Protein 7LZL (pdb70)

Radius of gyration: 8.22 Å; Cα contacts (8 Å, |Δi|>4): 80; chains: 1; bounding box: 20×21×10 Å

Solvent-accessible surface area: 2982 Å² total; per-residue (Å²): 92,76,44,148,92,11,63,157,176,55,5,62,33,77,154,23,171,23,113,211,98,27,190,97,66,28,138,13,61,88,138,49,6,0,0,18,179

Nearest PDB structures (foldseek):
  7lzl-assembly1_A  TM=8.631E-01  e=1.156E-06  Anas platyrhynchos
  1fd4-assembly7_M  TM=8.556E-01  e=4.398E-02  unclassified
  2nlq-assembly1_A  TM=8.496E-01  e=4.398E-02  Homo sapiens
  2nlp-assembly1_A  TM=7.477E-01  e=4.398E-02  Homo sapiens
  2nlp-assembly2_B  TM=7.254E-01  e=6.265E-02  Homo sapiens

Organism: Anas platyrhynchos platyrhynchos (NCBI:txid8840)

Structure (mmCIF, N/CA/C/O backbone):
data_7LZL
#
_entry.id   7LZL
#
loop_
_atom_site.group_PDB
_atom_site.id
_atom_site.type_symbol
_atom_site.label_atom_id
_atom_site.label_alt_id
_atom_site.label_comp_id
_atom_site.label_asym_id
_atom_site.label_entity_id
_atom_site.label_seq_id
_atom_site.pdbx_PDB_ins_code
_atom_site.Cartn_x
_atom_site.Cartn_y
_atom_site.Cartn_z
_atom_site.occupancy
_atom_site.B_iso_or_equiv
_atom_site.auth_seq_id
_atom_site.auth_comp_id
_atom_site.auth_asym_id
_atom_site.auth_atom_id
_atom_site.pdbx_PDB_model_num
ATOM 1 N N . GLY A 1 1 ? 3.311 -6.667 -5.708 1.00 0.00 1 GLY A N 1
ATOM 2 C CA . GLY A 1 1 ? 4.689 -6.357 -5.383 1.00 0.00 1 GLY A CA 1
ATOM 3 C C . GLY A 1 1 ? 5.044 -6.884 -4.029 1.00 0.00 1 GLY A C 1
ATOM 4 O O . GLY A 1 1 ? 4.388 -7.799 -3.523 1.00 0.00 1 GLY A O 1
ATOM 10 N N . ASN A 1 2 ? 6.043 -6.301 -3.429 1.00 0.00 2 ASN A N 1
ATOM 11 C CA . ASN A 1 2 ? 6.510 -6.699 -2.120 1.00 0.00 2 ASN A CA 1
ATOM 12 C C . ASN A 1 2 ? 6.071 -5.676 -1.088 1.00 0.00 2 ASN A C 1
ATOM 13 O O . ASN A 1 2 ? 6.227 -4.463 -1.303 1.00 0.00 2 ASN A O 1
ATOM 24 N N . SER A 1 3 ? 5.528 -6.160 0.017 1.00 0.00 3 SER A N 1
ATOM 25 C CA . SER A 1 3 ? 4.988 -5.315 1.063 1.00 0.00 3 SER A CA 1
ATOM 26 C C . SER A 1 3 ? 6.066 -4.428 1.680 1.00 0.00 3 SER A C 1
ATOM 27 O O . SER A 1 3 ? 5.862 -3.216 1.835 1.00 0.00 3 SER A O 1
ATOM 35 N N . TRP A 1 4 ? 7.219 -5.014 1.981 1.00 0.00 4 TRP A N 1
ATOM 36 C CA . TRP A 1 4 ? 8.280 -4.301 2.655 1.00 0.00 4 TRP A CA 1
ATOM 37 C C . TRP A 1 4 ? 8.802 -3.137 1.825 1.00 0.00 4 TRP A C 1
ATOM 38 O O . TRP A 1 4 ? 9.105 -2.085 2.372 1.00 0.00 4 TRP A O 1
ATOM 59 N N . LEU A 1 5 ? 8.867 -3.316 0.508 1.00 0.00 5 LEU A N 1
ATOM 60 C CA . LEU A 1 5 ? 9.297 -2.245 -0.389 1.00 0.00 5 LEU A CA 1
ATOM 61 C C . LEU A 1 5 ? 8.384 -1.043 -0.215 1.00 0.00 5 LEU A C 1
ATOM 62 O O . LEU A 1 5 ? 8.843 0.082 -0.044 1.00 0.00 5 LEU A O 1
ATOM 78 N N . CYS A 1 6 ? 7.097 -1.307 -0.182 1.00 0.00 6 CYS A N 1
ATOM 79 C CA . CYS A 1 6 ? 6.097 -0.275 -0.032 1.00 0.00 6 CYS A CA 1
ATOM 80 C C . CYS A 1 6 ? 6.182 0.366 1.356 1.00 0.00 6 CYS A C 1
ATOM 81 O O . CYS A 1 6 ? 6.197 1.599 1.481 1.00 0.00 6 CYS A O 1
ATOM 88 N N . VAL A 1 7 ? 6.299 -0.462 2.385 1.00 0.00 7 VAL A N 1
ATOM 89 C CA . VAL A 1 7 ? 6.371 0.020 3.767 1.00 0.00 7 VAL A CA 1
ATOM 90 C C . VAL A 1 7 ? 7.648 0.842 3.996 1.00 0.00 7 VAL A C 1
ATOM 91 O O . VAL A 1 7 ? 7.624 1.882 4.669 1.00 0.00 7 VAL A O 1
ATOM 104 N N . ARG A 1 8 ? 8.742 0.406 3.403 1.00 0.00 8 ARG A N 1
ATOM 105 C CA . ARG A 1 8 ? 10.018 1.091 3.536 1.00 0.00 8 ARG A CA 1
ATOM 106 C C . ARG A 1 8 ? 10.016 2.409 2.754 1.00 0.00 8 ARG A C 1
ATOM 107 O O . ARG A 1 8 ? 10.703 3.358 3.130 1.00 0.00 8 ARG A O 1
ATOM 128 N N . ARG A 1 9 ? 9.231 2.466 1.675 1.00 0.00 9 ARG A N 1
ATOM 129 C CA . ARG A 1 9 ? 9.017 3.725 0.941 1.00 0.00 9 ARG A CA 1
ATOM 130 C C . ARG A 1 9 ? 8.245 4.698 1.812 1.00 0.00 9 ARG A C 1
ATOM 131 O O . ARG A 1 9 ? 8.383 5.915 1.697 1.00 0.00 9 ARG A O 1
ATOM 152 N N . GLY A 1 10 ? 7.434 4.148 2.682 1.00 0.00 10 GLY A N 1
ATOM 153 C CA . GLY A 1 10 ? 6.658 4.949 3.578 1.00 0.00 10 GLY A CA 1
ATOM 154 C C . GLY A 1 10 ? 5.193 4.738 3.384 1.00 0.00 10 GLY A C 1
ATOM 155 O O . GLY A 1 10 ? 4.389 5.419 3.982 1.00 0.00 10 GLY A O 1
ATOM 159 N N . GLY A 1 11 ? 4.845 3.779 2.557 1.00 0.00 11 GLY A N 1
ATOM 160 C CA . GLY A 1 11 ? 3.463 3.491 2.298 1.00 0.00 11 GLY A CA 1
ATOM 161 C C . GLY A 1 11 ? 2.895 2.517 3.307 1.00 0.00 11 GLY A C 1
ATOM 162 O O . GLY A 1 11 ? 3.642 1.901 4.083 1.00 0.00 11 GLY A O 1
ATOM 166 N N . ASN A 1 12 ? 1.597 2.378 3.307 1.00 0.00 12 ASN A N 1
ATOM 167 C CA . ASN A 1 12 ? 0.905 1.479 4.217 1.00 0.00 12 ASN A CA 1
ATOM 168 C C . ASN A 1 12 ? 0.103 0.486 3.420 1.00 0.00 12 ASN A C 1
ATOM 169 O O . ASN A 1 12 ? -0.427 0.826 2.365 1.00 0.00 12 ASN A O 1
ATOM 180 N N . CYS A 1 13 ? 0.025 -0.718 3.893 1.00 0.00 13 CYS A N 1
ATOM 181 C CA . CYS A 1 13 ? -0.752 -1.744 3.243 1.00 0.00 13 CYS A CA 1
ATOM 182 C C . CYS A 1 13 ? -2.097 -1.831 3.940 1.00 0.00 13 CYS A C 1
ATOM 183 O O . CYS A 1 13 ? -2.168 -2.253 5.093 1.00 0.00 13 CYS A O 1
ATOM 190 N N . ARG A 1 14 ? -3.151 -1.402 3.280 1.00 0.00 14 ARG A N 1
ATOM 191 C CA . ARG A 1 14 ? -4.475 -1.429 3.920 1.00 0.00 14 ARG A CA 1
ATOM 192 C C . ARG A 1 14 ? -5.259 -2.639 3.436 1.00 0.00 14 ARG A C 1
ATOM 193 O O . ARG A 1 14 ? -4.821 -3.323 2.534 1.00 0.00 14 ARG A O 1
ATOM 214 N N . PHE A 1 15 ? -6.405 -2.897 4.030 1.00 0.00 15 PHE A N 1
ATOM 215 C CA . PHE A 1 15 ? -7.238 -4.020 3.622 1.00 0.00 15 PHE A CA 1
ATOM 216 C C . PHE A 1 15 ? -8.178 -3.627 2.496 1.00 0.00 15 PHE A C 1
ATOM 217 O O . PHE A 1 15 ? -9.037 -2.744 2.659 1.00 0.00 15 PHE A O 1
ATOM 234 N N . GLY A 1 16 ? -8.019 -4.269 1.367 1.00 0.00 16 GLY A N 1
ATOM 235 C CA . GLY A 1 16 ? -8.884 -4.056 0.236 1.00 0.00 16 GLY A CA 1
ATOM 236 C C . GLY A 1 16 ? -8.535 -2.823 -0.550 1.00 0.00 16 GLY A C 1
ATOM 237 O O . GLY A 1 16 ? -7.929 -2.903 -1.615 1.00 0.00 16 GLY A O 1
ATOM 241 N N . ARG A 1 17 ? -8.888 -1.687 -0.020 1.00 0.00 17 ARG A N 1
ATOM 242 C CA . ARG A 1 17 ? -8.690 -0.422 -0.686 1.00 0.00 17 ARG A CA 1
ATOM 243 C C . ARG A 1 17 ? -8.123 0.583 0.275 1.00 0.00 17 ARG A C 1
ATOM 244 O O . ARG A 1 17 ? -7.909 0.273 1.451 1.00 0.00 17 ARG A O 1
ATOM 265 N N . CYS A 1 18 ? -7.877 1.759 -0.208 1.00 0.00 18 CYS A N 1
ATOM 266 C CA . CYS A 1 18 ? -7.346 2.810 0.591 1.00 0.00 18 CYS A CA 1
ATOM 267 C C . CYS A 1 18 ? -8.284 4.009 0.467 1.00 0.00 18 CYS A C 1
ATOM 268 O O . CYS A 1 18 ? -9.324 3.914 -0.208 1.00 0.00 18 CYS A O 1
ATOM 275 N N . GLN A 1 19 ? -7.953 5.106 1.105 1.00 0.00 19 GLN A N 1
ATOM 276 C CA . GLN A 1 19 ? -8.764 6.297 1.033 1.00 0.00 19 GLN A CA 1
ATOM 277 C C . GLN A 1 19 ? -8.573 6.980 -0.302 1.00 0.00 19 GLN A C 1
ATOM 278 O O . GLN A 1 19 ? -7.548 6.798 -0.955 1.00 0.00 19 GLN A O 1
ATOM 292 N N . PHE A 1 20 ? -9.551 7.759 -0.713 1.00 0.00 20 PHE A N 1
ATOM 293 C CA . PHE A 1 20 ? -9.484 8.482 -1.974 1.00 0.00 20 PHE A CA 1
ATOM 294 C C . PHE A 1 20 ? -8.470 9.621 -1.873 1.00 0.00 20 PHE A C 1
ATOM 295 O O . PHE A 1 20 ? -7.900 10.052 -2.862 1.00 0.00 20 PHE A O 1
ATOM 312 N N . ALA A 1 21 ? -8.214 10.061 -0.654 1.00 0.00 21 ALA A N 1
ATOM 313 C CA . ALA A 1 21 ? -7.236 11.115 -0.376 1.00 0.00 21 ALA A CA 1
ATOM 314 C C . ALA A 1 21 ? -5.825 10.543 -0.342 1.00 0.00 21 ALA A C 1
ATOM 315 O O . ALA A 1 21 ? -4.853 11.247 -0.026 1.00 0.00 21 ALA A O 1
ATOM 322 N N . GLU A 1 22 ? -5.724 9.267 -0.643 1.00 0.00 22 GLU A N 1
ATOM 323 C CA . GLU A 1 22 ? -4.482 8.546 -0.664 1.00 0.00 22 GLU A CA 1
ATOM 324 C C . GLU A 1 22 ? -4.455 7.778 -1.990 1.00 0.00 22 GLU A C 1
ATOM 325 O O . GLU A 1 22 ? -5.473 7.765 -2.702 1.00 0.00 22 GLU A O 1
ATOM 337 N N . ARG A 1 23 ? -3.341 7.184 -2.364 1.00 0.00 23 ARG A N 1
ATOM 338 C CA . ARG A 1 23 ? -3.260 6.518 -3.673 1.00 0.00 23 ARG A CA 1
ATOM 339 C C . ARG A 1 23 ? -2.599 5.169 -3.588 1.00 0.00 23 ARG A C 1
ATOM 340 O O . ARG A 1 23 ? -1.683 4.967 -2.800 1.00 0.00 23 ARG A O 1
ATOM 361 N N . GLN A 1 24 ? -3.057 4.253 -4.404 1.00 0.00 24 GLN A N 1
ATOM 362 C CA . GLN A 1 24 ? -2.467 2.940 -4.485 1.00 0.00 24 GLN A CA 1
ATOM 363 C C . GLN A 1 24 ? -1.180 3.033 -5.314 1.00 0.00 24 GLN A C 1
ATOM 364 O O . GLN A 1 24 ? -1.217 3.358 -6.505 1.00 0.00 24 GLN A O 1
ATOM 378 N N . ILE A 1 25 ? -0.058 2.790 -4.684 1.00 0.00 25 ILE A N 1
ATOM 379 C CA . ILE A 1 25 ? 1.236 2.858 -5.355 1.00 0.00 25 ILE A CA 1
ATOM 380 C C . ILE A 1 25 ? 1.702 1.466 -5.763 1.00 0.00 25 ILE A C 1
ATOM 381 O O . ILE A 1 25 ? 2.680 1.305 -6.501 1.00 0.00 25 ILE A O 1
ATOM 397 N N . GLY A 1 26 ? 1.011 0.468 -5.272 1.00 0.00 26 GLY A N 1
ATOM 398 C CA . GLY A 1 26 ? 1.314 -0.897 -5.627 1.00 0.00 26 GLY A CA 1
ATOM 399 C C . GLY A 1 26 ? 0.433 -1.826 -4.858 1.00 0.00 26 GLY A C 1
ATOM 400 O O . GLY A 1 26 ? -0.584 -1.391 -4.320 1.00 0.00 26 GLY A O 1
ATOM 404 N N . ARG A 1 27 ? 0.811 -3.072 -4.763 1.00 0.00 27 ARG A N 1
ATOM 405 C CA . ARG A 1 27 ? 0.062 -4.047 -4.000 1.00 0.00 27 ARG A CA 1
ATOM 406 C C . ARG A 1 27 ? 1.003 -4.858 -3.131 1.00 0.00 27 ARG A C 1
ATOM 407 O O . ARG A 1 27 ? 1.988 -5.416 -3.623 1.00 0.00 27 ARG A O 1
ATOM 428 N N . CYS A 1 28 ? 0.708 -4.908 -1.855 1.00 0.00 28 CYS A N 1
ATOM 429 C CA . CYS A 1 28 ? 1.521 -5.623 -0.892 1.00 0.00 28 CYS A CA 1
ATOM 430 C C . CYS A 1 28 ? 1.166 -7.088 -0.946 1.00 0.00 28 CYS A C 1
ATOM 431 O O . CYS A 1 28 ? 2.024 -7.953 -0.914 1.00 0.00 28 CYS A O 1
ATOM 438 N N . SER A 1 29 ? -0.103 -7.346 -1.076 1.00 0.00 29 SER A N 1
ATOM 439 C CA . SER A 1 29 ? -0.622 -8.668 -1.100 1.00 0.00 29 SER A CA 1
ATOM 440 C C . SER A 1 29 ? -1.880 -8.635 -1.946 1.00 0.00 29 SER A C 1
ATOM 441 O O . SER A 1 29 ? -2.263 -7.563 -2.421 1.00 0.00 29 SER A O 1
ATOM 449 N N . ALA A 1 30 ? -2.526 -9.773 -2.104 1.00 0.00 30 ALA A N 1
ATOM 450 C CA . ALA A 1 30 ? -3.717 -9.890 -2.925 1.00 0.00 30 ALA A CA 1
ATOM 451 C C . ALA A 1 30 ? -4.837 -8.985 -2.425 1.00 0.00 30 ALA A C 1
ATOM 452 O O . ALA A 1 30 ? -5.453 -8.260 -3.209 1.00 0.00 30 ALA A O 1
ATOM 459 N N . PHE A 1 31 ? -5.056 -8.982 -1.132 1.00 0.00 31 PHE A N 1
ATOM 460 C CA . PHE A 1 31 ? -6.131 -8.211 -0.548 1.00 0.00 31 PHE A CA 1
ATOM 461 C C . PHE A 1 31 ? -5.575 -6.962 0.165 1.00 0.00 31 PHE A C 1
ATOM 462 O O . PHE A 1 31 ? -6.286 -6.267 0.869 1.00 0.00 31 PHE A O 1
ATOM 479 N N . GLN A 1 32 ? -4.312 -6.648 -0.053 1.00 0.00 32 GLN A N 1
ATOM 480 C CA . GLN A 1 32 ? -3.722 -5.481 0.605 1.00 0.00 32 GLN A CA 1
ATOM 481 C C . GLN A 1 32 ? -2.890 -4.652 -0.352 1.00 0.00 32 GLN A C 1
ATOM 482 O O . GLN A 1 32 ? -1.780 -5.050 -0.712 1.00 0.00 32 GLN A O 1
ATOM 496 N N . PRO A 1 33 ? -3.407 -3.506 -0.800 1.00 0.00 33 PRO A N 1
ATOM 497 C CA . PRO A 1 33 ? -2.680 -2.622 -1.682 1.00 0.00 33 PRO A CA 1
ATOM 498 C C . PRO A 1 33 ? -1.679 -1.720 -0.928 1.00 0.00 33 PRO A C 1
ATOM 499 O O . PRO A 1 33 ? -1.894 -1.361 0.261 1.00 0.00 33 PRO A O 1
ATOM 510 N N . CYS A 1 34 ? -0.595 -1.371 -1.613 1.00 0.00 34 CYS A N 1
ATOM 511 C CA . CYS A 1 34 ? 0.401 -0.455 -1.098 1.00 0.00 34 CYS A CA 1
ATOM 512 C C . CYS A 1 34 ? -0.162 0.915 -1.297 1.00 0.00 34 CYS A C 1
ATOM 513 O O . CYS A 1 34 ? -0.327 1.351 -2.446 1.00 0.00 34 CYS A O 1
ATOM 520 N N . CYS A 1 35 ? -0.487 1.574 -0.248 1.00 0.00 35 CYS A N 1
ATOM 521 C CA . CYS A 1 35 ? -1.069 2.862 -0.352 1.00 0.00 35 CYS A CA 1
ATOM 522 C C . CYS A 1 35 ? -0.080 3.939 0.057 1.00 0.00 35 CYS A C 1
ATOM 523 O O . CYS A 1 35 ? 0.510 3.886 1.145 1.00 0.00 35 CYS A O 1
ATOM 530 N N . GLY A 1 36 ? 0.111 4.883 -0.832 1.00 0.00 36 GLY A N 1
ATOM 531 C CA . GLY A 1 36 ? 0.951 6.008 -0.598 1.00 0.00 36 GLY A CA 1
ATOM 532 C C . GLY A 1 36 ? 0.092 7.119 -0.091 1.00 0.00 36 GLY A C 1
ATOM 533 O O . GLY A 1 36 ? -0.891 7.505 -0.748 1.00 0.00 36 GLY A O 1
ATOM 537 N N . ARG A 1 37 ? 0.419 7.606 1.053 1.00 0.00 37 ARG A N 1
ATOM 538 C CA . ARG A 1 37 ? -0.392 8.560 1.745 1.00 0.00 37 ARG A CA 1
ATOM 539 C C . ARG A 1 37 ? 0.294 9.910 1.764 1.00 0.00 37 ARG A C 1
ATOM 540 O O . ARG A 1 37 ? 1.239 10.115 2.581 1.00 0.00 37 ARG A O 1
ATOM 562 N N . GLY A 1 1 ? 6.527 -9.261 -5.223 1.00 0.00 1 GLY A N 2
ATOM 563 C CA . GLY A 1 1 ? 5.677 -8.423 -4.389 1.00 0.00 1 GLY A CA 2
ATOM 564 C C . GLY A 1 1 ? 6.136 -6.998 -4.455 1.00 0.00 1 GLY A C 2
ATOM 565 O O . GLY A 1 1 ? 7.050 -6.675 -5.216 1.00 0.00 1 GLY A O 2
ATOM 571 N N . ASN A 1 2 ? 5.534 -6.150 -3.667 1.00 0.00 2 ASN A N 2
ATOM 572 C CA . ASN A 1 2 ? 5.876 -4.737 -3.655 1.00 0.00 2 ASN A CA 2
ATOM 573 C C . ASN A 1 2 ? 6.411 -4.355 -2.291 1.00 0.00 2 ASN A C 2
ATOM 574 O O . ASN A 1 2 ? 6.514 -3.177 -1.971 1.00 0.00 2 ASN A O 2
ATOM 585 N N . SER A 1 3 ? 6.817 -5.368 -1.530 1.00 0.00 3 SER A N 2
ATOM 586 C CA . SER A 1 3 ? 7.253 -5.232 -0.143 1.00 0.00 3 SER A CA 2
ATOM 587 C C . SER A 1 3 ? 8.296 -4.110 0.062 1.00 0.00 3 SER A C 2
ATOM 588 O O . SER A 1 3 ? 8.184 -3.320 1.003 1.00 0.00 3 SER A O 2
ATOM 596 N N . TRP A 1 4 ? 9.269 -4.013 -0.832 1.00 0.00 4 TRP A N 2
ATOM 597 C CA . TRP A 1 4 ? 10.287 -2.987 -0.711 1.00 0.00 4 TRP A CA 2
ATOM 598 C C . TRP A 1 4 ? 9.695 -1.597 -0.931 1.00 0.00 4 TRP A C 2
ATOM 599 O O . TRP A 1 4 ? 9.908 -0.697 -0.115 1.00 0.00 4 TRP A O 2
ATOM 620 N N . LEU A 1 5 ? 8.912 -1.447 -1.990 1.00 0.00 5 LEU A N 2
ATOM 621 C CA . LEU A 1 5 ? 8.296 -0.159 -2.334 1.00 0.00 5 LEU A CA 2
ATOM 622 C C . LEU A 1 5 ? 7.398 0.328 -1.204 1.00 0.00 5 LEU A C 2
ATOM 623 O O . LEU A 1 5 ? 7.494 1.483 -0.755 1.00 0.00 5 LEU A O 2
ATOM 639 N N . CYS A 1 6 ? 6.568 -0.572 -0.723 1.00 0.00 6 CYS A N 2
ATOM 640 C CA . CYS A 1 6 ? 5.595 -0.282 0.316 1.00 0.00 6 CYS A CA 2
ATOM 641 C C . CYS A 1 6 ? 6.275 0.166 1.616 1.00 0.00 6 CYS A C 2
ATOM 642 O O . CYS A 1 6 ? 5.876 1.174 2.237 1.00 0.00 6 CYS A O 2
ATOM 649 N N . VAL A 1 7 ? 7.333 -0.531 1.990 1.00 0.00 7 VAL A N 2
ATOM 650 C CA . VAL A 1 7 ? 8.041 -0.244 3.218 1.00 0.00 7 VAL A CA 2
ATOM 651 C C . VAL A 1 7 ? 8.964 0.972 3.083 1.00 0.00 7 VAL A C 2
ATOM 652 O O . VAL A 1 7 ? 9.095 1.752 4.027 1.00 0.00 7 VAL A O 2
ATOM 665 N N . ARG A 1 8 ? 9.565 1.166 1.910 1.00 0.00 8 ARG A N 2
ATOM 666 C CA . ARG A 1 8 ? 10.454 2.311 1.711 1.00 0.00 8 ARG A CA 2
ATOM 667 C C . ARG A 1 8 ? 9.659 3.604 1.799 1.00 0.00 8 ARG A C 2
ATOM 668 O O . ARG A 1 8 ? 10.078 4.561 2.455 1.00 0.00 8 ARG A O 2
ATOM 689 N N . ARG A 1 9 ? 8.492 3.616 1.175 1.00 0.00 9 ARG A N 2
ATOM 690 C CA . ARG A 1 9 ? 7.628 4.783 1.219 1.00 0.00 9 ARG A CA 2
ATOM 691 C C . ARG A 1 9 ? 7.019 4.938 2.602 1.00 0.00 9 ARG A C 2
ATOM 692 O O . ARG A 1 9 ? 6.791 6.049 3.072 1.00 0.00 9 ARG A O 2
ATOM 713 N N . GLY A 1 10 ? 6.793 3.823 3.255 1.00 0.00 10 GLY A N 2
ATOM 714 C CA . GLY A 1 10 ? 6.231 3.843 4.574 1.00 0.00 10 GLY A CA 2
ATOM 715 C C . GLY A 1 10 ? 4.735 3.902 4.518 1.00 0.00 10 GLY A C 2
ATOM 716 O O . GLY A 1 10 ? 4.111 4.758 5.152 1.00 0.00 10 GLY A O 2
ATOM 720 N N . GLY A 1 11 ? 4.156 3.017 3.743 1.00 0.00 11 GLY A N 2
ATOM 721 C CA . GLY A 1 11 ? 2.731 2.995 3.595 1.00 0.00 11 GLY A CA 2
ATOM 722 C C . GLY A 1 11 ? 2.088 2.001 4.522 1.00 0.00 11 GLY A C 2
ATOM 723 O O . GLY A 1 11 ? 2.778 1.311 5.287 1.00 0.00 11 GLY A O 2
ATOM 727 N N . ASN A 1 12 ? 0.795 1.924 4.469 1.00 0.00 12 ASN A N 2
ATOM 728 C CA . ASN A 1 12 ? 0.042 1.010 5.294 1.00 0.00 12 ASN A CA 2
ATOM 729 C C . ASN A 1 12 ? -0.815 0.146 4.404 1.00 0.00 12 ASN A C 2
ATOM 730 O O . ASN A 1 12 ? -1.244 0.586 3.326 1.00 0.00 12 ASN A O 2
ATOM 741 N N . CYS A 1 13 ? -1.041 -1.063 4.811 1.00 0.00 13 CYS A N 2
ATOM 742 C CA . CYS A 1 13 ? -1.874 -1.972 4.064 1.00 0.00 13 CYS A CA 2
ATOM 743 C C . CYS A 1 13 ? -3.314 -1.825 4.526 1.00 0.00 13 CYS A C 2
ATOM 744 O O . CYS A 1 13 ? -3.592 -1.891 5.729 1.00 0.00 13 CYS A O 2
ATOM 751 N N . ARG A 1 14 ? -4.220 -1.582 3.608 1.00 0.00 14 ARG A N 2
ATOM 752 C CA . ARG A 1 14 ? -5.627 -1.495 3.968 1.00 0.00 14 ARG A CA 2
ATOM 753 C C . ARG A 1 14 ? -6.368 -2.698 3.449 1.00 0.00 14 ARG A C 2
ATOM 754 O O . ARG A 1 14 ? -5.879 -3.387 2.569 1.00 0.00 14 ARG A O 2
ATOM 775 N N . PHE A 1 15 ? -7.524 -2.944 3.993 1.00 0.00 15 PHE A N 2
ATOM 776 C CA . PHE A 1 15 ? -8.340 -4.056 3.573 1.00 0.00 15 PHE A CA 2
ATOM 777 C C . PHE A 1 15 ? -9.272 -3.609 2.466 1.00 0.00 15 PHE A C 2
ATOM 778 O O . PHE A 1 15 ? -10.067 -2.681 2.655 1.00 0.00 15 PHE A O 2
ATOM 795 N N . GLY A 1 16 ? -9.152 -4.225 1.317 1.00 0.00 16 GLY A N 2
ATOM 796 C CA . GLY A 1 16 ? -10.010 -3.895 0.215 1.00 0.00 16 GLY A CA 2
ATOM 797 C C . GLY A 1 16 ? -9.404 -2.841 -0.663 1.00 0.00 16 GLY A C 2
ATOM 798 O O . GLY A 1 16 ? -8.529 -3.126 -1.470 1.00 0.00 16 GLY A O 2
ATOM 802 N N . ARG A 1 17 ? -9.847 -1.624 -0.500 1.00 0.00 17 ARG A N 2
ATOM 803 C CA . ARG A 1 17 ? -9.343 -0.506 -1.277 1.00 0.00 17 ARG A CA 2
ATOM 804 C C . ARG A 1 17 ? -8.786 0.516 -0.315 1.00 0.00 17 ARG A C 2
ATOM 805 O O . ARG A 1 17 ? -8.823 0.317 0.903 1.00 0.00 17 ARG A O 2
ATOM 826 N N . CYS A 1 18 ? -8.263 1.584 -0.828 1.00 0.00 18 CYS A N 2
ATOM 827 C CA . CYS A 1 18 ? -7.801 2.649 0.014 1.00 0.00 18 CYS A CA 2
ATOM 828 C C . CYS A 1 18 ? -8.641 3.873 -0.300 1.00 0.00 18 CYS A C 2
ATOM 829 O O . CYS A 1 18 ? -9.675 3.759 -0.960 1.00 0.00 18 CYS A O 2
ATOM 836 N N . GLN A 1 19 ? -8.232 5.013 0.167 1.00 0.00 19 GLN A N 2
ATOM 837 C CA . GLN A 1 19 ? -8.947 6.229 -0.081 1.00 0.00 19 GLN A CA 2
ATOM 838 C C . GLN A 1 19 ? -8.331 6.907 -1.287 1.00 0.00 19 GLN A C 2
ATOM 839 O O . GLN A 1 19 ? -7.151 6.710 -1.562 1.00 0.00 19 GLN A O 2
ATOM 853 N N . PHE A 1 20 ? -9.105 7.711 -1.986 1.00 0.00 20 PHE A N 2
ATOM 854 C CA . PHE A 1 20 ? -8.630 8.418 -3.173 1.00 0.00 20 PHE A CA 2
ATOM 855 C C . PHE A 1 20 ? -7.656 9.534 -2.765 1.00 0.00 20 PHE A C 2
ATOM 856 O O . PHE A 1 20 ? -6.859 10.019 -3.571 1.00 0.00 20 PHE A O 2
ATOM 873 N N . ALA A 1 21 ? -7.719 9.921 -1.508 1.00 0.00 21 ALA A N 2
ATOM 874 C CA . ALA A 1 21 ? -6.829 10.929 -0.962 1.00 0.00 21 ALA A CA 2
ATOM 875 C C . ALA A 1 21 ? -5.462 10.329 -0.655 1.00 0.00 21 ALA A C 2
ATOM 876 O O . ALA A 1 21 ? -4.484 11.046 -0.422 1.00 0.00 21 ALA A O 2
ATOM 883 N N . GLU A 1 22 ? -5.393 9.023 -0.662 1.00 0.00 22 GLU A N 2
ATOM 884 C CA . GLU A 1 22 ? -4.176 8.329 -0.380 1.00 0.00 22 GLU A CA 2
ATOM 885 C C . GLU A 1 22 ? -3.674 7.696 -1.660 1.00 0.00 22 GLU A C 2
ATOM 886 O O . GLU A 1 22 ? -4.473 7.369 -2.543 1.00 0.00 22 GLU A O 2
ATOM 898 N N . ARG A 1 23 ? -2.387 7.549 -1.798 1.00 0.00 23 ARG A N 2
ATOM 899 C CA . ARG A 1 23 ? -1.850 7.017 -3.020 1.00 0.00 23 ARG A CA 2
ATOM 900 C C . ARG A 1 23 ? -1.467 5.555 -2.880 1.00 0.00 23 ARG A C 2
ATOM 901 O O . ARG A 1 23 ? -0.776 5.153 -1.930 1.00 0.00 23 ARG A O 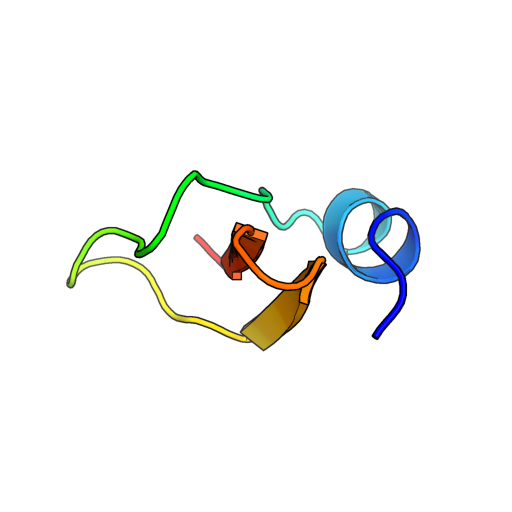2
ATOM 922 N N . GLN A 1 24 ? -1.952 4.769 -3.805 1.00 0.00 24 GLN A N 2
ATOM 923 C CA . GLN A 1 24 ? -1.676 3.363 -3.871 1.00 0.00 24 GLN A CA 2
ATOM 924 C C . GLN A 1 24 ? -0.252 3.188 -4.367 1.00 0.00 24 GLN A C 2
ATOM 925 O O . GLN A 1 24 ? 0.070 3.562 -5.496 1.00 0.00 24 GLN A O 2
ATOM 939 N N . ILE A 1 25 ? 0.594 2.665 -3.526 1.00 0.00 25 ILE A N 2
ATOM 940 C CA . ILE A 1 25 ? 1.997 2.518 -3.857 1.00 0.00 25 ILE A CA 2
ATOM 941 C C . ILE A 1 25 ? 2.342 1.076 -4.208 1.00 0.00 25 ILE A C 2
ATOM 942 O O . ILE A 1 25 ? 3.458 0.784 -4.645 1.00 0.00 25 ILE A O 2
ATOM 958 N N . GLY A 1 26 ? 1.404 0.172 -3.995 1.00 0.00 26 GLY A N 2
ATOM 959 C CA . GLY A 1 26 ? 1.641 -1.201 -4.389 1.00 0.00 26 GLY A CA 2
ATOM 960 C C . GLY A 1 26 ? 0.633 -2.149 -3.809 1.00 0.00 26 GLY A C 2
ATOM 961 O O . GLY A 1 26 ? -0.482 -1.748 -3.456 1.00 0.00 26 GLY A O 2
ATOM 965 N N . ARG A 1 27 ? 1.007 -3.390 -3.691 1.00 0.00 27 ARG A N 2
ATOM 966 C CA . ARG A 1 27 ? 0.160 -4.414 -3.127 1.00 0.00 27 ARG A CA 2
ATOM 967 C C . ARG A 1 27 ? 0.917 -5.234 -2.108 1.00 0.00 27 ARG A C 2
ATOM 968 O O . ARG A 1 27 ? 1.981 -5.791 -2.409 1.00 0.00 27 ARG A O 2
ATOM 989 N N . CYS A 1 28 ? 0.385 -5.288 -0.903 1.00 0.00 28 CYS A N 2
ATOM 990 C CA . CYS A 1 28 ? 0.972 -6.073 0.164 1.00 0.00 28 CYS A CA 2
ATOM 991 C C . CYS A 1 28 ? 0.635 -7.522 -0.127 1.00 0.00 28 CYS A C 2
ATOM 992 O O . CYS A 1 28 ? 1.473 -8.422 -0.058 1.00 0.00 28 CYS A O 2
ATOM 999 N N . SER A 1 29 ? -0.601 -7.722 -0.492 1.00 0.00 29 SER A N 2
ATOM 1000 C CA . SER A 1 29 ? -1.143 -8.993 -0.853 1.00 0.00 29 SER A CA 2
ATOM 1001 C C . SER A 1 29 ? -2.342 -8.722 -1.752 1.00 0.00 29 SER A C 2
ATOM 1002 O O . SER A 1 29 ? -2.665 -7.553 -1.989 1.00 0.00 29 SER A O 2
ATOM 1010 N N . ALA A 1 30 ? -2.999 -9.763 -2.224 1.00 0.00 30 ALA A N 2
ATOM 1011 C CA . ALA A 1 30 ? -4.121 -9.632 -3.148 1.00 0.00 30 ALA A CA 2
ATOM 1012 C C . ALA A 1 30 ? -5.272 -8.807 -2.576 1.00 0.00 30 ALA A C 2
ATOM 1013 O O . ALA A 1 30 ? -5.832 -7.966 -3.267 1.00 0.00 30 ALA A O 2
ATOM 1020 N N . PHE A 1 31 ? -5.601 -9.022 -1.319 1.00 0.00 31 PHE A N 2
ATOM 1021 C CA . PHE A 1 31 ? -6.738 -8.327 -0.720 1.00 0.00 31 PHE A CA 2
ATOM 1022 C C . PHE A 1 31 ? -6.324 -7.125 0.133 1.00 0.00 31 PHE A C 2
ATOM 1023 O O . PHE A 1 31 ? -7.163 -6.532 0.842 1.00 0.00 31 PHE A O 2
ATOM 1040 N N . GLN A 1 32 ? -5.054 -6.748 0.054 1.00 0.00 32 GLN A N 2
ATOM 1041 C CA . GLN A 1 32 ? -4.540 -5.612 0.817 1.00 0.00 32 GLN A CA 2
ATOM 1042 C C . GLN A 1 32 ? -3.536 -4.807 0.006 1.00 0.00 32 GLN A C 2
ATOM 1043 O O . GLN A 1 32 ? -2.386 -5.241 -0.184 1.00 0.00 32 GLN A O 2
ATOM 1057 N N . PRO A 1 33 ? -3.947 -3.656 -0.528 1.00 0.00 33 PRO A N 2
ATOM 1058 C CA . PRO A 1 33 ? -3.060 -2.786 -1.270 1.00 0.00 33 PRO A CA 2
ATOM 1059 C C . PRO A 1 33 ? -2.202 -1.901 -0.348 1.00 0.00 33 PRO A C 2
ATOM 1060 O O . PRO A 1 33 ? -2.637 -1.501 0.756 1.00 0.00 33 PRO A O 2
ATOM 1071 N N . CYS A 1 34 ? -0.998 -1.609 -0.793 1.00 0.00 34 CYS A N 2
ATOM 1072 C CA . CYS A 1 34 ? -0.102 -0.729 -0.083 1.00 0.00 34 CYS A CA 2
ATOM 1073 C C . CYS A 1 34 ? -0.537 0.663 -0.367 1.00 0.00 34 CYS A C 2
ATOM 1074 O O . CYS A 1 34 ? -0.530 1.103 -1.540 1.00 0.00 34 CYS A O 2
ATOM 1081 N N . CYS A 1 35 ? -0.921 1.351 0.637 1.00 0.00 35 CYS A N 2
ATOM 1082 C CA . CYS A 1 35 ? -1.402 2.661 0.474 1.00 0.00 35 CYS A CA 2
ATOM 1083 C C . CYS A 1 35 ? -0.560 3.603 1.305 1.00 0.00 35 CYS A C 2
ATOM 1084 O O . CYS A 1 35 ? -0.460 3.442 2.525 1.00 0.00 35 CYS A O 2
ATOM 1091 N N . GLY A 1 36 ? 0.052 4.561 0.668 1.00 0.00 36 GLY A N 2
ATOM 1092 C CA . GLY A 1 36 ? 0.926 5.453 1.365 1.00 0.00 36 GLY A CA 2
ATOM 1093 C C . GLY A 1 36 ? 0.840 6.847 0.827 1.00 0.00 36 GLY A C 2
ATOM 1094 O O . GLY A 1 36 ? -0.262 7.331 0.495 1.00 0.00 36 GLY A O 2
ATOM 1098 N N . ARG A 1 37 ? 1.968 7.511 0.770 1.00 0.00 37 ARG A N 2
ATOM 1099 C CA . ARG A 1 37 ? 2.041 8.842 0.235 1.00 0.00 37 ARG A CA 2
ATOM 1100 C C . ARG A 1 37 ? 2.919 8.842 -0.983 1.00 0.00 37 ARG A C 2
ATOM 1101 O O . ARG A 1 37 ? 4.141 9.038 -0.866 1.00 0.00 37 ARG A O 2
ATOM 1123 N N . GLY A 1 1 ? 4.261 -8.814 -1.241 1.00 0.00 1 GLY A N 3
ATOM 1124 C CA . GLY A 1 1 ? 4.018 -8.216 -2.564 1.00 0.00 1 GLY A CA 3
ATOM 1125 C C . GLY A 1 1 ? 5.099 -7.251 -2.914 1.00 0.00 1 GLY A C 3
ATOM 1126 O O . GLY A 1 1 ? 6.266 -7.625 -3.003 1.00 0.00 1 GLY A O 3
ATOM 1132 N N . ASN A 1 2 ? 4.733 -5.991 -3.059 1.00 0.00 2 ASN A N 3
ATOM 1133 C CA . ASN A 1 2 ? 5.688 -4.910 -3.326 1.00 0.00 2 ASN A CA 3
ATOM 1134 C C . ASN A 1 2 ? 6.192 -4.375 -2.009 1.00 0.00 2 ASN A C 3
ATOM 1135 O O . ASN A 1 2 ? 6.758 -3.294 -1.943 1.00 0.00 2 ASN A O 3
ATOM 1146 N N . SER A 1 3 ? 6.016 -5.174 -0.987 1.00 0.00 3 SER A N 3
ATOM 1147 C CA . SER A 1 3 ? 6.278 -4.867 0.385 1.00 0.00 3 SER A CA 3
ATOM 1148 C C . SER A 1 3 ? 7.652 -4.209 0.619 1.00 0.00 3 SER A C 3
ATOM 1149 O O . SER A 1 3 ? 7.729 -3.216 1.321 1.00 0.00 3 SER A O 3
ATOM 1157 N N . TRP A 1 4 ? 8.704 -4.704 -0.038 1.00 0.00 4 TRP A N 3
ATOM 1158 C CA . TRP A 1 4 ? 10.055 -4.139 0.143 1.00 0.00 4 TRP A CA 3
ATOM 1159 C C . TRP A 1 4 ? 10.090 -2.679 -0.309 1.00 0.00 4 TRP A C 3
ATOM 1160 O O . TRP A 1 4 ? 10.771 -1.837 0.282 1.00 0.00 4 TRP A O 3
ATOM 1181 N N . LEU A 1 5 ? 9.323 -2.383 -1.324 1.00 0.00 5 LEU A N 3
ATOM 1182 C CA . LEU A 1 5 ? 9.256 -1.050 -1.870 1.00 0.00 5 LEU A CA 3
ATOM 1183 C C . LEU A 1 5 ? 8.286 -0.220 -1.032 1.00 0.00 5 LEU A C 3
ATOM 1184 O O . LEU A 1 5 ? 8.574 0.921 -0.659 1.00 0.00 5 LEU A O 3
ATOM 1200 N N . CYS A 1 6 ? 7.159 -0.823 -0.710 1.00 0.00 6 CYS A N 3
ATOM 1201 C CA . CYS A 1 6 ? 6.096 -0.177 0.046 1.00 0.00 6 CYS A CA 3
ATOM 1202 C C . CYS A 1 6 ? 6.562 0.258 1.434 1.00 0.00 6 CYS A C 3
ATOM 1203 O O . CYS A 1 6 ? 6.296 1.384 1.857 1.00 0.00 6 CYS A O 3
ATOM 1210 N N . VAL A 1 7 ? 7.293 -0.604 2.119 1.00 0.00 7 VAL A N 3
ATOM 1211 C CA . VAL A 1 7 ? 7.786 -0.300 3.456 1.00 0.00 7 VAL A CA 3
ATOM 1212 C C . VAL A 1 7 ? 8.832 0.823 3.407 1.00 0.00 7 VAL A C 3
ATOM 1213 O O . VAL A 1 7 ? 8.902 1.652 4.317 1.00 0.00 7 VAL A O 3
ATOM 1226 N N . ARG A 1 8 ? 9.590 0.887 2.310 1.00 0.00 8 ARG A N 3
ATOM 1227 C CA . ARG A 1 8 ? 10.591 1.939 2.131 1.00 0.00 8 ARG A CA 3
ATOM 1228 C C . ARG A 1 8 ? 9.891 3.289 1.930 1.00 0.00 8 ARG A C 3
ATOM 1229 O O . ARG A 1 8 ? 10.409 4.334 2.304 1.00 0.00 8 ARG A O 3
ATOM 1250 N N . ARG A 1 9 ? 8.709 3.245 1.343 1.00 0.00 9 ARG A N 3
ATOM 1251 C CA . ARG A 1 9 ? 7.899 4.442 1.146 1.00 0.00 9 ARG A CA 3
ATOM 1252 C C . ARG A 1 9 ? 7.063 4.733 2.388 1.00 0.00 9 ARG A C 3
ATOM 1253 O O . ARG A 1 9 ? 6.458 5.805 2.515 1.00 0.00 9 ARG A O 3
ATOM 1274 N N . GLY A 1 10 ? 7.016 3.770 3.289 1.00 0.00 10 GLY A N 3
ATOM 1275 C CA . GLY A 1 10 ? 6.242 3.908 4.503 1.00 0.00 10 GLY A CA 3
ATOM 1276 C C . GLY A 1 10 ? 4.774 3.731 4.222 1.00 0.00 10 GLY A C 3
ATOM 1277 O O . GLY A 1 10 ? 3.915 4.249 4.949 1.00 0.00 10 GLY A O 3
ATOM 1281 N N . GLY A 1 11 ? 4.498 2.998 3.160 1.00 0.00 11 GLY A N 3
ATOM 1282 C CA . GLY A 1 11 ? 3.158 2.764 2.720 1.00 0.00 11 GLY A CA 3
ATOM 1283 C C . GLY A 1 11 ? 2.410 1.865 3.659 1.00 0.00 11 GLY A C 3
ATOM 1284 O O . GLY A 1 11 ? 2.987 0.955 4.257 1.00 0.00 11 GLY A O 3
ATOM 1288 N N . ASN A 1 12 ? 1.149 2.103 3.774 1.00 0.00 12 ASN A N 3
ATOM 1289 C CA . ASN A 1 12 ? 0.298 1.363 4.663 1.00 0.00 12 ASN A CA 3
ATOM 1290 C C . ASN A 1 12 ? -0.523 0.413 3.853 1.00 0.00 12 ASN A C 3
ATOM 1291 O O . ASN A 1 12 ? -0.966 0.750 2.756 1.00 0.00 12 ASN A O 3
ATOM 1302 N N . CYS A 1 13 ? -0.702 -0.753 4.348 1.00 0.00 13 CYS A N 3
ATOM 1303 C CA . CYS A 1 13 ? -1.465 -1.747 3.655 1.00 0.00 13 CYS A CA 3
ATOM 1304 C C . CYS A 1 13 ? -2.897 -1.680 4.115 1.00 0.00 13 CYS A C 3
ATOM 1305 O O . CYS A 1 13 ? -3.206 -2.057 5.250 1.00 0.00 13 CYS A O 3
ATOM 1312 N N . ARG A 1 14 ? -3.767 -1.163 3.281 1.00 0.00 14 ARG A N 3
ATOM 1313 C CA . ARG A 1 14 ? -5.157 -1.110 3.659 1.00 0.00 14 ARG A CA 3
ATOM 1314 C C . ARG A 1 14 ? -5.860 -2.351 3.204 1.00 0.00 14 ARG A C 3
ATOM 1315 O O . ARG A 1 14 ? -5.329 -3.109 2.400 1.00 0.00 14 ARG A O 3
ATOM 1336 N N . PHE A 1 15 ? -7.018 -2.579 3.723 1.00 0.00 15 PHE A N 3
ATOM 1337 C CA . PHE A 1 15 ? -7.760 -3.745 3.373 1.00 0.00 15 PHE A CA 3
ATOM 1338 C C . PHE A 1 15 ? -8.676 -3.465 2.191 1.00 0.00 15 PHE A C 3
ATOM 1339 O O . PHE A 1 15 ? -9.539 -2.574 2.242 1.00 0.00 15 PHE A O 3
ATOM 1356 N N . GLY A 1 16 ? -8.441 -4.174 1.116 1.00 0.00 16 GLY A N 3
ATOM 1357 C CA . GLY A 1 16 ? -9.256 -4.069 -0.057 1.00 0.00 16 GLY A CA 3
ATOM 1358 C C . GLY A 1 16 ? -8.743 -3.034 -1.003 1.00 0.00 16 GLY A C 3
ATOM 1359 O O . GLY A 1 16 ? -8.071 -3.349 -1.991 1.00 0.00 16 GLY A O 3
ATOM 1363 N N . ARG A 1 17 ? -9.023 -1.807 -0.686 1.00 0.00 17 ARG A N 3
ATOM 1364 C CA . ARG A 1 17 ? -8.647 -0.670 -1.490 1.00 0.00 17 ARG A CA 3
ATOM 1365 C C . ARG A 1 17 ? -8.193 0.410 -0.543 1.00 0.00 17 ARG A C 3
ATOM 1366 O O . ARG A 1 17 ? -8.295 0.240 0.675 1.00 0.00 17 ARG A O 3
ATOM 1387 N N . CYS A 1 18 ? -7.698 1.490 -1.059 1.00 0.00 18 CYS A N 3
ATOM 1388 C CA . CYS A 1 18 ? -7.350 2.593 -0.214 1.00 0.00 18 CYS A CA 3
ATOM 1389 C C . CYS A 1 18 ? -8.262 3.755 -0.536 1.00 0.00 18 CYS A C 3
ATOM 1390 O O . CYS A 1 18 ? -8.996 3.725 -1.546 1.00 0.00 18 CYS A O 3
ATOM 1397 N N . GLN A 1 19 ? -8.219 4.759 0.292 1.00 0.00 19 GLN A N 3
ATOM 1398 C CA . GLN A 1 19 ? -9.019 5.935 0.124 1.00 0.00 19 GLN A CA 3
ATOM 1399 C C . GLN A 1 19 ? -8.386 6.834 -0.935 1.00 0.00 19 GLN A C 3
ATOM 1400 O O . GLN A 1 19 ? -7.176 6.799 -1.128 1.00 0.00 19 GLN A O 3
ATOM 1414 N N . PHE A 1 20 ? -9.195 7.624 -1.625 1.00 0.00 20 PHE A N 3
ATOM 1415 C CA . PHE A 1 20 ? -8.692 8.506 -2.696 1.00 0.00 20 PHE A CA 3
ATOM 1416 C C . PHE A 1 20 ? -7.852 9.666 -2.134 1.00 0.00 20 PHE A C 3
ATOM 1417 O O . PHE A 1 20 ? -7.033 10.278 -2.843 1.00 0.00 20 PHE A O 3
ATOM 1434 N N . ALA A 1 21 ? -8.029 9.942 -0.858 1.00 0.00 21 ALA A N 3
ATOM 1435 C CA . ALA A 1 21 ? -7.233 10.952 -0.167 1.00 0.00 21 ALA A CA 3
ATOM 1436 C C . ALA A 1 21 ? -5.795 10.453 -0.009 1.00 0.00 21 ALA A C 3
ATOM 1437 O O . ALA A 1 21 ? -4.881 11.207 0.321 1.00 0.00 21 ALA A O 3
ATOM 1444 N N . GLU A 1 22 ? -5.622 9.192 -0.278 1.00 0.00 22 GLU A N 3
ATOM 1445 C CA . GLU A 1 22 ? -4.377 8.500 -0.197 1.00 0.00 22 GLU A CA 3
ATOM 1446 C C . GLU A 1 22 ? -4.103 7.936 -1.587 1.00 0.00 22 GLU A C 3
ATOM 1447 O O . GLU A 1 22 ? -4.896 8.185 -2.514 1.00 0.00 22 GLU A O 3
ATOM 1459 N N . ARG A 1 23 ? -3.020 7.240 -1.791 1.00 0.00 23 ARG A N 3
ATOM 1460 C CA . ARG A 1 23 ? -2.746 6.786 -3.120 1.00 0.00 23 ARG A CA 3
ATOM 1461 C C . ARG A 1 23 ? -2.181 5.378 -3.121 1.00 0.00 23 ARG A C 3
ATOM 1462 O O . ARG A 1 23 ? -1.239 5.075 -2.398 1.00 0.00 23 ARG A O 3
ATOM 1483 N N . GLN A 1 24 ? -2.765 4.524 -3.921 1.00 0.00 24 GLN A N 3
ATOM 1484 C CA . GLN A 1 24 ? -2.336 3.146 -4.027 1.00 0.00 24 GLN A CA 3
ATOM 1485 C C . GLN A 1 24 ? -1.105 3.075 -4.912 1.00 0.00 24 GLN A C 3
ATOM 1486 O O . GLN A 1 24 ? -1.172 3.369 -6.109 1.00 0.00 24 GLN A O 3
ATOM 1500 N N . ILE A 1 25 ? 0.008 2.714 -4.320 1.00 0.00 25 ILE A N 3
ATOM 1501 C CA . ILE A 1 25 ? 1.292 2.717 -5.017 1.00 0.00 25 ILE A CA 3
ATOM 1502 C C . ILE A 1 25 ? 1.817 1.307 -5.304 1.00 0.00 25 ILE A C 3
ATOM 1503 O O . ILE A 1 25 ? 2.743 1.137 -6.099 1.00 0.00 25 ILE A O 3
ATOM 1519 N N . GLY A 1 26 ? 1.243 0.308 -4.656 1.00 0.00 26 GLY A N 3
ATOM 1520 C CA . GLY A 1 26 ? 1.693 -1.061 -4.880 1.00 0.00 26 GLY A CA 3
ATOM 1521 C C . GLY A 1 26 ? 0.726 -2.051 -4.296 1.00 0.00 26 GLY A C 3
ATOM 1522 O O . GLY A 1 26 ? -0.391 -1.667 -3.930 1.00 0.00 26 GLY A O 3
ATOM 1526 N N . ARG A 1 27 ? 1.113 -3.303 -4.207 1.00 0.00 27 ARG A N 3
ATOM 1527 C CA . ARG A 1 27 ? 0.265 -4.331 -3.616 1.00 0.00 27 ARG A CA 3
ATOM 1528 C C . ARG A 1 27 ? 1.009 -5.010 -2.477 1.00 0.00 27 ARG A C 3
ATOM 1529 O O . ARG A 1 27 ? 2.128 -5.468 -2.664 1.00 0.00 27 ARG A O 3
ATOM 1550 N N . CYS A 1 28 ? 0.412 -5.065 -1.308 1.00 0.00 28 CYS A N 3
ATOM 1551 C CA . CYS A 1 28 ? 1.032 -5.747 -0.183 1.00 0.00 28 CYS A CA 3
ATOM 1552 C C . CYS A 1 28 ? 0.719 -7.220 -0.283 1.00 0.00 28 CYS A C 3
ATOM 1553 O O . CYS A 1 28 ? 1.585 -8.075 -0.091 1.00 0.00 28 CYS A O 3
ATOM 1560 N N . SER A 1 29 ? -0.521 -7.507 -0.585 1.00 0.00 29 SER A N 3
ATOM 1561 C CA . SER A 1 29 ? -1.007 -8.842 -0.740 1.00 0.00 29 SER A CA 3
ATOM 1562 C C . SER A 1 29 ? -2.183 -8.811 -1.718 1.00 0.00 29 SER A C 3
ATOM 1563 O O . SER A 1 29 ? -2.535 -7.729 -2.225 1.00 0.00 29 SER A O 3
ATOM 1571 N N . ALA A 1 30 ? -2.798 -9.957 -1.960 1.00 0.00 30 ALA A N 3
ATOM 1572 C CA . ALA A 1 30 ? -3.878 -10.090 -2.931 1.00 0.00 30 ALA A CA 3
ATOM 1573 C C . ALA A 1 30 ? -5.069 -9.198 -2.613 1.00 0.00 30 ALA A C 3
ATOM 1574 O O . ALA A 1 30 ? -5.692 -8.649 -3.520 1.00 0.00 30 ALA A O 3
ATOM 1581 N N . PHE A 1 31 ? -5.372 -9.043 -1.343 1.00 0.00 31 PHE A N 3
ATOM 1582 C CA . PHE A 1 31 ? -6.517 -8.247 -0.933 1.00 0.00 31 PHE A CA 3
ATOM 1583 C C . PHE A 1 31 ? -6.103 -7.017 -0.134 1.00 0.00 31 PHE A C 3
ATOM 1584 O O . PHE A 1 31 ? -6.936 -6.387 0.524 1.00 0.00 31 PHE A O 3
ATOM 1601 N N . GLN A 1 32 ? -4.830 -6.671 -0.186 1.00 0.00 32 GLN A N 3
ATOM 1602 C CA . GLN A 1 32 ? -4.311 -5.513 0.546 1.00 0.00 32 GLN A CA 3
ATOM 1603 C C . GLN A 1 32 ? -3.340 -4.727 -0.335 1.00 0.00 32 GLN A C 3
ATOM 1604 O O . GLN A 1 32 ? -2.255 -5.224 -0.642 1.00 0.00 32 GLN A O 3
ATOM 1618 N N . PRO A 1 33 ? -3.710 -3.534 -0.797 1.00 0.00 33 PRO A N 3
ATOM 1619 C CA . PRO A 1 33 ? -2.822 -2.698 -1.583 1.00 0.00 33 PRO A CA 3
ATOM 1620 C C . PRO A 1 33 ? -1.944 -1.763 -0.714 1.00 0.00 33 PRO A C 3
ATOM 1621 O O . PRO A 1 33 ? -2.332 -1.364 0.411 1.00 0.00 33 PRO A O 3
ATOM 1632 N N . CYS A 1 34 ? -0.773 -1.426 -1.234 1.00 0.00 34 CYS A N 3
ATOM 1633 C CA . CYS A 1 34 ? 0.136 -0.507 -0.575 1.00 0.00 34 CYS A CA 3
ATOM 1634 C C . CYS A 1 34 ? -0.355 0.873 -0.834 1.00 0.00 34 CYS A C 3
ATOM 1635 O O . CYS A 1 34 ? -0.424 1.304 -2.004 1.00 0.00 34 CYS A O 3
ATOM 1642 N N . CYS A 1 35 ? -0.694 1.552 0.188 1.00 0.00 35 CYS A N 3
ATOM 1643 C CA . CYS A 1 35 ? -1.196 2.859 0.069 1.00 0.00 35 CYS A CA 3
ATOM 1644 C C . CYS A 1 35 ? -0.187 3.841 0.635 1.00 0.00 35 CYS A C 3
ATOM 1645 O O . CYS A 1 35 ? 0.251 3.708 1.778 1.00 0.00 35 CYS A O 3
ATOM 1652 N N . GLY A 1 36 ? 0.195 4.791 -0.169 1.00 0.00 36 GLY A N 3
ATOM 1653 C CA . GLY A 1 36 ? 1.161 5.760 0.224 1.00 0.00 36 GLY A CA 3
ATOM 1654 C C . GLY A 1 36 ? 0.522 7.091 0.508 1.00 0.00 36 GLY A C 3
ATOM 1655 O O . GLY A 1 36 ? -0.466 7.481 -0.145 1.00 0.00 36 GLY A O 3
ATOM 1659 N N . ARG A 1 37 ? 1.066 7.777 1.461 1.00 0.00 37 ARG A N 3
ATOM 1660 C CA . ARG A 1 37 ? 0.580 9.053 1.887 1.00 0.00 37 ARG A CA 3
ATOM 1661 C C . ARG A 1 37 ? 1.669 10.082 1.666 1.00 0.00 37 ARG A C 3
ATOM 1662 O O . ARG A 1 37 ? 2.635 10.126 2.448 1.00 0.00 37 ARG A O 3
ATOM 1684 N N . GLY A 1 1 ? 4.171 -9.955 -3.542 1.00 0.00 1 GLY A N 4
ATOM 1685 C CA . GLY A 1 1 ? 3.940 -8.757 -2.745 1.00 0.00 1 GLY A CA 4
ATOM 1686 C C . GLY A 1 1 ? 5.118 -7.827 -2.808 1.00 0.00 1 GLY A C 4
ATOM 1687 O O . GLY A 1 1 ? 6.252 -8.264 -2.955 1.00 0.00 1 GLY A O 4
ATOM 1693 N N . ASN A 1 2 ? 4.866 -6.549 -2.723 1.00 0.00 2 ASN A N 4
ATOM 1694 C CA . ASN A 1 2 ? 5.928 -5.551 -2.753 1.00 0.00 2 ASN A CA 4
ATOM 1695 C C . ASN A 1 2 ? 5.957 -4.807 -1.445 1.00 0.00 2 ASN A C 4
ATOM 1696 O O . ASN A 1 2 ? 6.469 -3.695 -1.366 1.00 0.00 2 ASN A O 4
ATOM 1707 N N . SER A 1 3 ? 5.465 -5.475 -0.417 1.00 0.00 3 SER A N 4
ATOM 1708 C CA . SER A 1 3 ? 5.303 -4.946 0.921 1.00 0.00 3 SER A CA 4
ATOM 1709 C C . SER A 1 3 ? 6.551 -4.208 1.444 1.00 0.00 3 SER A C 4
ATOM 1710 O O . SER A 1 3 ? 6.434 -3.081 1.917 1.00 0.00 3 SER A O 4
ATOM 1718 N N . TRP A 1 4 ? 7.737 -4.815 1.309 1.00 0.00 4 TRP A N 4
ATOM 1719 C CA . TRP A 1 4 ? 8.968 -4.198 1.804 1.00 0.00 4 TRP A CA 4
ATOM 1720 C C . TRP A 1 4 ? 9.257 -2.888 1.080 1.00 0.00 4 TRP A C 4
ATOM 1721 O O . TRP A 1 4 ? 9.630 -1.887 1.707 1.00 0.00 4 TRP A O 4
ATOM 1742 N N . LEU A 1 5 ? 9.046 -2.887 -0.223 1.00 0.00 5 LEU A N 4
ATOM 1743 C CA . LEU A 1 5 ? 9.253 -1.700 -1.035 1.00 0.00 5 LEU A CA 4
ATOM 1744 C C . LEU A 1 5 ? 8.308 -0.612 -0.583 1.00 0.00 5 LEU A C 4
ATOM 1745 O O . LEU A 1 5 ? 8.692 0.542 -0.455 1.00 0.00 5 LEU A O 4
ATOM 1761 N N . CYS A 1 6 ? 7.093 -1.003 -0.292 1.00 0.00 6 CYS A N 4
ATOM 1762 C CA . CYS A 1 6 ? 6.081 -0.088 0.169 1.00 0.00 6 CYS A CA 4
ATOM 1763 C C . CYS A 1 6 ? 6.451 0.481 1.545 1.00 0.00 6 CYS A C 4
ATOM 1764 O O . CYS A 1 6 ? 6.281 1.675 1.793 1.00 0.00 6 CYS A O 4
ATOM 1771 N N . VAL A 1 7 ? 7.007 -0.363 2.415 1.00 0.00 7 VAL A N 4
ATOM 1772 C CA . VAL A 1 7 ? 7.477 0.073 3.733 1.00 0.00 7 VAL A CA 4
ATOM 1773 C C . VAL A 1 7 ? 8.593 1.105 3.568 1.00 0.00 7 VAL A C 4
ATOM 1774 O O . VAL A 1 7 ? 8.548 2.176 4.165 1.00 0.00 7 VAL A O 4
ATOM 1787 N N . ARG A 1 8 ? 9.539 0.795 2.699 1.00 0.00 8 ARG A N 4
ATOM 1788 C CA . ARG A 1 8 ? 10.697 1.651 2.435 1.00 0.00 8 ARG A CA 4
ATOM 1789 C C . ARG A 1 8 ? 10.273 2.993 1.810 1.00 0.00 8 ARG A C 4
ATOM 1790 O O . ARG A 1 8 ? 10.856 4.034 2.104 1.00 0.00 8 ARG A O 4
ATOM 1811 N N . ARG A 1 9 ? 9.256 2.957 0.970 1.00 0.00 9 ARG A N 4
ATOM 1812 C CA . ARG A 1 9 ? 8.756 4.155 0.300 1.00 0.00 9 ARG A CA 4
ATOM 1813 C C . ARG A 1 9 ? 7.839 4.978 1.209 1.00 0.00 9 ARG A C 4
ATOM 1814 O O . ARG A 1 9 ? 7.541 6.148 0.919 1.00 0.00 9 ARG A O 4
ATOM 1835 N N . GLY A 1 10 ? 7.391 4.379 2.290 1.00 0.00 10 GLY A N 4
ATOM 1836 C CA . GLY A 1 10 ? 6.550 5.085 3.222 1.00 0.00 10 GLY A CA 4
ATOM 1837 C C . GLY A 1 10 ? 5.087 4.926 2.894 1.00 0.00 10 GLY A C 4
ATOM 1838 O O . GLY A 1 10 ? 4.358 5.910 2.745 1.00 0.00 10 GLY A O 4
ATOM 1842 N N . GLY A 1 11 ? 4.671 3.708 2.737 1.00 0.00 11 GLY A N 4
ATOM 1843 C CA . GLY A 1 11 ? 3.296 3.407 2.487 1.00 0.00 11 GLY A CA 4
ATOM 1844 C C . GLY A 1 11 ? 2.866 2.273 3.362 1.00 0.00 11 GLY A C 4
ATOM 1845 O O . GLY A 1 11 ? 3.711 1.521 3.853 1.00 0.00 11 GLY A O 4
ATOM 1849 N N . ASN A 1 12 ? 1.595 2.133 3.563 1.00 0.00 12 ASN A N 4
ATOM 1850 C CA . ASN A 1 12 ? 1.067 1.103 4.435 1.00 0.00 12 ASN A CA 4
ATOM 1851 C C . ASN A 1 12 ? 0.204 0.168 3.622 1.00 0.00 12 ASN A C 4
ATOM 1852 O O . ASN A 1 12 ? -0.076 0.438 2.458 1.00 0.00 12 ASN A O 4
ATOM 1863 N N . CYS A 1 13 ? -0.208 -0.911 4.202 1.00 0.00 13 CYS A N 4
ATOM 1864 C CA . CYS A 1 13 ? -1.052 -1.855 3.508 1.00 0.00 13 CYS A CA 4
ATOM 1865 C C . CYS A 1 13 ? -2.461 -1.718 4.021 1.00 0.00 13 CYS A C 4
ATOM 1866 O O . CYS A 1 13 ? -2.669 -1.607 5.231 1.00 0.00 13 CYS A O 4
ATOM 1873 N N . ARG A 1 14 ? -3.421 -1.691 3.138 1.00 0.00 14 ARG A N 4
ATOM 1874 C CA . ARG A 1 14 ? -4.795 -1.632 3.563 1.00 0.00 14 ARG A CA 4
ATOM 1875 C C . ARG A 1 14 ? -5.539 -2.833 3.060 1.00 0.00 14 ARG A C 4
ATOM 1876 O O . ARG A 1 14 ? -5.112 -3.482 2.112 1.00 0.00 14 ARG A O 4
ATOM 1897 N N . PHE A 1 15 ? -6.620 -3.132 3.698 1.00 0.00 15 PHE A N 4
ATOM 1898 C CA . PHE A 1 15 ? -7.424 -4.263 3.350 1.00 0.00 15 PHE A CA 4
ATOM 1899 C C . PHE A 1 15 ? -8.491 -3.863 2.336 1.00 0.00 15 PHE A C 4
ATOM 1900 O O . PHE A 1 15 ? -9.388 -3.073 2.645 1.00 0.00 15 PHE A O 4
ATOM 1917 N N . GLY A 1 16 ? -8.366 -4.363 1.127 1.00 0.00 16 GLY A N 4
ATOM 1918 C CA . GLY A 1 16 ? -9.340 -4.100 0.100 1.00 0.00 16 GLY A CA 4
ATOM 1919 C C . GLY A 1 16 ? -9.109 -2.802 -0.639 1.00 0.00 16 GLY A C 4
ATOM 1920 O O . GLY A 1 16 ? -8.522 -2.786 -1.738 1.00 0.00 16 GLY A O 4
ATOM 1924 N N . ARG A 1 17 ? -9.547 -1.715 -0.054 1.00 0.00 17 ARG A N 4
ATOM 1925 C CA . ARG A 1 17 ? -9.466 -0.413 -0.682 1.00 0.00 17 ARG A CA 4
ATOM 1926 C C . ARG A 1 17 ? -8.775 0.577 0.228 1.00 0.00 17 ARG A C 4
ATOM 1927 O O . ARG A 1 17 ? -8.411 0.250 1.363 1.00 0.00 17 ARG A O 4
ATOM 1948 N N . CYS A 1 18 ? -8.600 1.766 -0.260 1.00 0.00 18 CYS A N 4
ATOM 1949 C CA . CYS A 1 18 ? -7.943 2.805 0.472 1.00 0.00 18 CYS A CA 4
ATOM 1950 C C . CYS A 1 18 ? -8.756 4.062 0.306 1.00 0.00 18 CYS A C 4
ATOM 1951 O O . CYS A 1 18 ? -9.716 4.076 -0.480 1.00 0.00 18 CYS A O 4
ATOM 1958 N N . GLN A 1 19 ? -8.383 5.107 1.004 1.00 0.00 19 GLN A N 4
ATOM 1959 C CA . GLN A 1 19 ? -9.053 6.371 0.888 1.00 0.00 19 GLN A CA 4
ATOM 1960 C C . GLN A 1 19 ? -8.675 7.028 -0.425 1.00 0.00 19 GLN A C 4
ATOM 1961 O O . GLN A 1 19 ? -7.613 6.734 -0.995 1.00 0.00 19 GLN A O 4
ATOM 1975 N N . PHE A 1 20 ? -9.537 7.881 -0.919 1.00 0.00 20 PHE A N 4
ATOM 1976 C CA . PHE A 1 20 ? -9.316 8.579 -2.177 1.00 0.00 20 PHE A CA 4
ATOM 1977 C C . PHE A 1 20 ? -8.239 9.643 -1.984 1.00 0.00 20 PHE A C 4
ATOM 1978 O O . PHE A 1 20 ? -7.531 10.022 -2.915 1.00 0.00 20 PHE A O 4
ATOM 1995 N N . ALA A 1 21 ? -8.093 10.074 -0.748 1.00 0.00 21 ALA A N 4
ATOM 1996 C CA . ALA A 1 21 ? -7.092 11.049 -0.361 1.00 0.00 21 ALA A CA 4
ATOM 1997 C C . ALA A 1 21 ? -5.707 10.397 -0.249 1.00 0.00 21 ALA A C 4
ATOM 1998 O O . ALA A 1 21 ? -4.714 11.061 0.087 1.00 0.00 21 ALA A O 4
ATOM 2005 N N . GLU A 1 22 ? -5.647 9.116 -0.528 1.00 0.00 22 GLU A N 4
ATOM 2006 C CA . GLU A 1 22 ? -4.428 8.361 -0.481 1.00 0.00 22 GLU A CA 4
ATOM 2007 C C . GLU A 1 22 ? -4.179 7.770 -1.851 1.00 0.00 22 GLU A C 4
ATOM 2008 O O . GLU A 1 22 ? -5.099 7.713 -2.680 1.00 0.00 22 GLU A O 4
ATOM 2020 N N . ARG A 1 23 ? -2.974 7.353 -2.106 1.00 0.00 23 ARG A N 4
ATOM 2021 C CA . ARG A 1 23 ? -2.625 6.818 -3.397 1.00 0.00 23 ARG A CA 4
ATOM 2022 C C . ARG A 1 23 ? -2.023 5.433 -3.285 1.00 0.00 23 ARG A C 4
ATOM 2023 O O . ARG A 1 23 ? -1.213 5.153 -2.392 1.00 0.00 23 ARG A O 4
ATOM 2044 N N . GLN A 1 24 ? -2.439 4.566 -4.173 1.00 0.00 24 GLN A N 4
ATOM 2045 C CA . GLN A 1 24 ? -1.956 3.209 -4.213 1.00 0.00 24 GLN A CA 4
ATOM 2046 C C . GLN A 1 24 ? -0.579 3.179 -4.855 1.00 0.00 24 GLN A C 4
ATOM 2047 O O . GLN A 1 24 ? -0.422 3.438 -6.049 1.00 0.00 24 GLN A O 4
ATOM 2061 N N . ILE A 1 25 ? 0.413 2.895 -4.061 1.00 0.00 25 ILE A N 4
ATOM 2062 C CA . ILE A 1 25 ? 1.783 2.923 -4.520 1.00 0.00 25 ILE A CA 4
ATOM 2063 C C . ILE A 1 25 ? 2.254 1.536 -4.949 1.00 0.00 25 ILE A C 4
ATOM 2064 O O . ILE A 1 25 ? 3.320 1.393 -5.558 1.00 0.00 25 ILE A O 4
ATOM 2080 N N . GLY A 1 26 ? 1.472 0.524 -4.622 1.00 0.00 26 GLY A N 4
ATOM 2081 C CA . GLY A 1 26 ? 1.824 -0.830 -4.998 1.00 0.00 26 GLY A CA 4
ATOM 2082 C C . GLY A 1 26 ? 0.868 -1.819 -4.394 1.00 0.00 26 GLY A C 4
ATOM 2083 O O . GLY A 1 26 ? -0.241 -1.437 -4.008 1.00 0.00 26 GLY A O 4
ATOM 2087 N N . ARG A 1 27 ? 1.264 -3.077 -4.293 1.00 0.00 27 ARG A N 4
ATOM 2088 C CA . ARG A 1 27 ? 0.425 -4.090 -3.666 1.00 0.00 27 ARG A CA 4
ATOM 2089 C C . ARG A 1 27 ? 1.239 -4.951 -2.707 1.00 0.00 27 ARG A C 4
ATOM 2090 O O . ARG A 1 27 ? 2.331 -5.423 -3.045 1.00 0.00 27 ARG A O 4
ATOM 2111 N N . CYS A 1 28 ? 0.720 -5.125 -1.512 1.00 0.00 28 CYS A N 4
ATOM 2112 C CA . CYS A 1 28 ? 1.361 -5.934 -0.491 1.00 0.00 28 CYS A CA 4
ATOM 2113 C C . CYS A 1 28 ? 0.975 -7.387 -0.710 1.00 0.00 28 CYS A C 4
ATOM 2114 O O . CYS A 1 28 ? 1.774 -8.305 -0.532 1.00 0.00 28 CYS A O 4
ATOM 2121 N N . SER A 1 29 ? -0.259 -7.584 -1.103 1.00 0.00 29 SER A N 4
ATOM 2122 C CA . SER A 1 29 ? -0.812 -8.880 -1.366 1.00 0.00 29 SER A CA 4
ATOM 2123 C C . SER A 1 29 ? -1.986 -8.707 -2.318 1.00 0.00 29 SER A C 4
ATOM 2124 O O . SER A 1 29 ? -2.300 -7.567 -2.701 1.00 0.00 29 SER A O 4
ATOM 2132 N N . ALA A 1 30 ? -2.639 -9.804 -2.669 1.00 0.00 30 ALA A N 4
ATOM 2133 C CA . ALA A 1 30 ? -3.760 -9.803 -3.599 1.00 0.00 30 ALA A CA 4
ATOM 2134 C C . ALA A 1 30 ? -4.872 -8.853 -3.158 1.00 0.00 30 ALA A C 4
ATOM 2135 O O . ALA A 1 30 ? -5.281 -7.974 -3.904 1.00 0.00 30 ALA A O 4
ATOM 2142 N N . PHE A 1 31 ? -5.314 -8.994 -1.936 1.00 0.00 31 PHE A N 4
ATOM 2143 C CA . PHE A 1 31 ? -6.408 -8.183 -1.431 1.00 0.00 31 PHE A CA 4
ATOM 2144 C C . PHE A 1 31 ? -5.894 -7.093 -0.496 1.00 0.00 31 PHE A C 4
ATOM 2145 O O . PHE A 1 31 ? -6.658 -6.486 0.259 1.00 0.00 31 PHE A O 4
ATOM 2162 N N . GLN A 1 32 ? -4.609 -6.824 -0.559 1.00 0.00 32 GLN A N 4
ATOM 2163 C CA . GLN A 1 32 ? -4.004 -5.813 0.298 1.00 0.00 32 GLN A CA 4
ATOM 2164 C C . GLN A 1 32 ? -3.080 -4.912 -0.517 1.00 0.00 32 GLN A C 4
ATOM 2165 O O . GLN A 1 32 ? -1.929 -5.264 -0.756 1.00 0.00 32 GLN A O 4
ATOM 2179 N N . PRO A 1 33 ? -3.580 -3.784 -1.030 1.00 0.00 33 PRO A N 4
ATOM 2180 C CA . PRO A 1 33 ? -2.757 -2.849 -1.780 1.00 0.00 33 PRO A CA 4
ATOM 2181 C C . PRO A 1 33 ? -1.908 -1.939 -0.866 1.00 0.00 33 PRO A C 4
ATOM 2182 O O . PRO A 1 33 ? -2.285 -1.656 0.291 1.00 0.00 33 PRO A O 4
ATOM 2193 N N . CYS A 1 34 ? -0.775 -1.499 -1.379 1.00 0.00 34 CYS A N 4
ATOM 2194 C CA . CYS A 1 34 ? 0.086 -0.570 -0.679 1.00 0.00 34 CYS A CA 4
ATOM 2195 C C . CYS A 1 34 ? -0.451 0.792 -0.949 1.00 0.00 34 CYS A C 4
ATOM 2196 O O . CYS A 1 34 ? -0.536 1.207 -2.120 1.00 0.00 34 CYS A O 4
ATOM 2203 N N . CYS A 1 35 ? -0.800 1.480 0.062 1.00 0.00 35 CYS A N 4
ATOM 2204 C CA . CYS A 1 35 ? -1.362 2.765 -0.088 1.00 0.00 35 CYS A CA 4
ATOM 2205 C C . CYS A 1 35 ? -0.609 3.737 0.797 1.00 0.00 35 CYS A C 4
ATOM 2206 O O . CYS A 1 35 ? -0.212 3.388 1.911 1.00 0.00 35 CYS A O 4
ATOM 2213 N N . GLY A 1 36 ? -0.374 4.912 0.300 1.00 0.00 36 GLY A N 4
ATOM 2214 C CA . GLY A 1 36 ? 0.340 5.896 1.044 1.00 0.00 36 GLY A CA 4
ATOM 2215 C C . GLY A 1 36 ? -0.061 7.267 0.615 1.00 0.00 36 GLY A C 4
ATOM 2216 O O . GLY A 1 36 ? -0.879 7.413 -0.295 1.00 0.00 36 GLY A O 4
ATOM 2220 N N . ARG A 1 37 ? 0.485 8.258 1.246 1.00 0.00 37 ARG A N 4
ATOM 2221 C CA . ARG A 1 37 ? 0.184 9.621 0.927 1.00 0.00 37 ARG A CA 4
ATOM 2222 C C . ARG A 1 37 ? 1.420 10.489 1.172 1.00 0.00 37 ARG A C 4
ATOM 2223 O O . ARG A 1 37 ? 1.569 11.079 2.261 1.00 0.00 37 ARG A O 4
ATOM 2245 N N . GLY A 1 1 ? 3.955 -10.480 -2.613 1.00 0.00 1 GLY A N 5
ATOM 2246 C CA . GLY A 1 1 ? 3.620 -9.058 -2.664 1.00 0.00 1 GLY A CA 5
ATOM 2247 C C . GLY A 1 1 ? 4.855 -8.212 -2.855 1.00 0.00 1 GLY A C 5
ATOM 2248 O O . GLY A 1 1 ? 5.947 -8.738 -3.100 1.00 0.00 1 GLY A O 5
ATOM 2254 N N . ASN A 1 2 ? 4.695 -6.914 -2.731 1.00 0.00 2 ASN A N 5
ATOM 2255 C CA . ASN A 1 2 ? 5.780 -5.955 -2.920 1.00 0.00 2 ASN A CA 5
ATOM 2256 C C . ASN A 1 2 ? 5.983 -5.162 -1.649 1.00 0.00 2 ASN A C 5
ATOM 2257 O O . ASN A 1 2 ? 6.436 -4.020 -1.688 1.00 0.00 2 ASN A O 5
ATOM 2268 N N . SER A 1 3 ? 5.712 -5.809 -0.529 1.00 0.00 3 SER A N 5
ATOM 2269 C CA . SER A 1 3 ? 5.757 -5.212 0.802 1.00 0.00 3 SER A CA 5
ATOM 2270 C C . SER A 1 3 ? 7.027 -4.387 1.083 1.00 0.00 3 SER A C 5
ATOM 2271 O O . SER A 1 3 ? 6.937 -3.293 1.610 1.00 0.00 3 SER A O 5
ATOM 2279 N N . TRP A 1 4 ? 8.186 -4.873 0.669 1.00 0.00 4 TRP A N 5
ATOM 2280 C CA . TRP A 1 4 ? 9.443 -4.206 0.995 1.00 0.00 4 TRP A CA 5
ATOM 2281 C C . TRP A 1 4 ? 9.626 -2.935 0.180 1.00 0.00 4 TRP A C 5
ATOM 2282 O O . TRP A 1 4 ? 10.280 -1.980 0.631 1.00 0.00 4 TRP A O 5
ATOM 2303 N N . LEU A 1 5 ? 9.016 -2.899 -0.986 1.00 0.00 5 LEU A N 5
ATOM 2304 C CA . LEU A 1 5 ? 9.041 -1.705 -1.813 1.00 0.00 5 LEU A CA 5
ATOM 2305 C C . LEU A 1 5 ? 8.119 -0.677 -1.175 1.00 0.00 5 LEU A C 5
ATOM 2306 O O . LEU A 1 5 ? 8.399 0.519 -1.159 1.00 0.00 5 LEU A O 5
ATOM 2322 N N . CYS A 1 6 ? 7.044 -1.174 -0.594 1.00 0.00 6 CYS A N 5
ATOM 2323 C CA . CYS A 1 6 ? 6.080 -0.351 0.108 1.00 0.00 6 CYS A CA 5
ATOM 2324 C C . CYS A 1 6 ? 6.713 0.239 1.362 1.00 0.00 6 CYS A C 5
ATOM 2325 O O . CYS A 1 6 ? 6.424 1.378 1.734 1.00 0.00 6 CYS A O 5
ATOM 2332 N N . VAL A 1 7 ? 7.591 -0.542 1.992 1.00 0.00 7 VAL A N 5
ATOM 2333 C CA . VAL A 1 7 ? 8.365 -0.100 3.152 1.00 0.00 7 VAL A CA 5
ATOM 2334 C C . VAL A 1 7 ? 9.260 1.071 2.742 1.00 0.00 7 VAL A C 5
ATOM 2335 O O . VAL A 1 7 ? 9.386 2.065 3.457 1.00 0.00 7 VAL A O 5
ATOM 2348 N N . ARG A 1 8 ? 9.839 0.953 1.562 1.00 0.00 8 ARG A N 5
ATOM 2349 C CA . ARG A 1 8 ? 10.715 1.972 1.015 1.00 0.00 8 ARG A CA 5
ATOM 2350 C C . ARG A 1 8 ? 9.926 3.252 0.695 1.00 0.00 8 ARG A C 5
ATOM 2351 O O . ARG A 1 8 ? 10.429 4.366 0.890 1.00 0.00 8 ARG A O 5
ATOM 2372 N N . ARG A 1 9 ? 8.700 3.081 0.235 1.00 0.00 9 ARG A N 5
ATOM 2373 C CA . ARG A 1 9 ? 7.814 4.204 -0.082 1.00 0.00 9 ARG A CA 5
ATOM 2374 C C . ARG A 1 9 ? 7.255 4.845 1.181 1.00 0.00 9 ARG A C 5
ATOM 2375 O O . ARG A 1 9 ? 7.001 6.047 1.216 1.00 0.00 9 ARG A O 5
ATOM 2396 N N . GLY A 1 10 ? 7.066 4.043 2.201 1.00 0.00 10 GLY A N 5
ATOM 2397 C CA . GLY A 1 10 ? 6.475 4.521 3.422 1.00 0.00 10 GLY A CA 5
ATOM 2398 C C . GLY A 1 10 ? 4.967 4.416 3.352 1.00 0.00 10 GLY A C 5
ATOM 2399 O O . GLY A 1 10 ? 4.245 5.358 3.684 1.00 0.00 10 GLY A O 5
ATOM 2403 N N . GLY A 1 11 ? 4.490 3.280 2.892 1.00 0.00 11 GLY A N 5
ATOM 2404 C CA . GLY A 1 11 ? 3.076 3.079 2.745 1.00 0.00 11 GLY A CA 5
ATOM 2405 C C . GLY A 1 11 ? 2.570 1.985 3.646 1.00 0.00 11 GLY A C 5
ATOM 2406 O O . GLY A 1 11 ? 3.322 1.082 4.009 1.00 0.00 11 GLY A O 5
ATOM 2410 N N . ASN A 1 12 ? 1.310 2.053 3.981 1.00 0.00 12 ASN A N 5
ATOM 2411 C CA . ASN A 1 12 ? 0.678 1.082 4.862 1.00 0.00 12 ASN A CA 5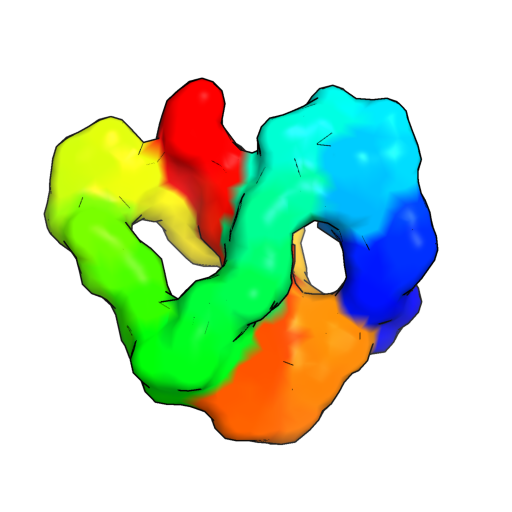
ATOM 2412 C C . ASN A 1 12 ? -0.259 0.237 4.033 1.00 0.00 12 ASN A C 5
ATOM 2413 O O . ASN A 1 12 ? -0.590 0.604 2.910 1.00 0.00 12 ASN A O 5
ATOM 2424 N N . CYS A 1 13 ? -0.694 -0.864 4.557 1.00 0.00 13 CYS A N 5
ATOM 2425 C CA . CYS A 1 13 ? -1.588 -1.730 3.827 1.00 0.00 13 CYS A CA 5
ATOM 2426 C C . CYS A 1 13 ? -3.035 -1.303 4.050 1.00 0.00 13 CYS A C 5
ATOM 2427 O O . CYS A 1 13 ? -3.382 -0.743 5.109 1.00 0.00 13 CYS A O 5
ATOM 2434 N N . ARG A 1 14 ? -3.849 -1.488 3.045 1.00 0.00 14 ARG A N 5
ATOM 2435 C CA . ARG A 1 14 ? -5.261 -1.186 3.103 1.00 0.00 14 ARG A CA 5
ATOM 2436 C C . ARG A 1 14 ? -6.018 -2.430 2.758 1.00 0.00 14 ARG A C 5
ATOM 2437 O O . ARG A 1 14 ? -5.491 -3.284 2.066 1.00 0.00 14 ARG A O 5
ATOM 2458 N N . PHE A 1 15 ? -7.213 -2.556 3.240 1.00 0.00 15 PHE A N 5
ATOM 2459 C CA . PHE A 1 15 ? -8.006 -3.720 2.927 1.00 0.00 15 PHE A CA 5
ATOM 2460 C C . PHE A 1 15 ? -8.862 -3.474 1.689 1.00 0.00 15 PHE A C 5
ATOM 2461 O O . PHE A 1 15 ? -9.822 -2.695 1.725 1.00 0.00 15 PHE A O 5
ATOM 2478 N N . GLY A 1 16 ? -8.529 -4.141 0.604 1.00 0.00 16 GLY A N 5
ATOM 2479 C CA . GLY A 1 16 ? -9.276 -3.995 -0.626 1.00 0.00 16 GLY A CA 5
ATOM 2480 C C . GLY A 1 16 ? -8.815 -2.796 -1.431 1.00 0.00 16 GLY A C 5
ATOM 2481 O O . GLY A 1 16 ? -8.016 -2.920 -2.368 1.00 0.00 16 GLY A O 5
ATOM 2485 N N . ARG A 1 17 ? -9.290 -1.650 -1.060 1.00 0.00 17 ARG A N 5
ATOM 2486 C CA . ARG A 1 17 ? -8.931 -0.404 -1.701 1.00 0.00 17 ARG A CA 5
ATOM 2487 C C . ARG A 1 17 ? -8.409 0.535 -0.655 1.00 0.00 17 ARG A C 5
ATOM 2488 O O . ARG A 1 17 ? -8.356 0.177 0.525 1.00 0.00 17 ARG A O 5
ATOM 2509 N N . CYS A 1 18 ? -8.004 1.700 -1.059 1.00 0.00 18 CYS A N 5
ATOM 2510 C CA . CYS A 1 18 ? -7.551 2.687 -0.128 1.00 0.00 18 CYS A CA 5
ATOM 2511 C C . CYS A 1 18 ? -8.529 3.836 -0.165 1.00 0.00 18 CYS A C 5
ATOM 2512 O O . CYS A 1 18 ? -9.491 3.807 -0.942 1.00 0.00 18 CYS A O 5
ATOM 2519 N N . GLN A 1 19 ? -8.304 4.829 0.648 1.00 0.00 19 GLN A N 5
ATOM 2520 C CA . GLN A 1 19 ? -9.112 6.006 0.631 1.00 0.00 19 GLN A CA 5
ATOM 2521 C C . GLN A 1 19 ? -8.719 6.819 -0.582 1.00 0.00 19 GLN A C 5
ATOM 2522 O O . GLN A 1 19 ? -7.553 6.788 -0.996 1.00 0.00 19 GLN A O 5
ATOM 2536 N N . PHE A 1 20 ? -9.664 7.525 -1.160 1.00 0.00 20 PHE A N 5
ATOM 2537 C CA . PHE A 1 20 ? -9.412 8.325 -2.359 1.00 0.00 20 PHE A CA 5
ATOM 2538 C C . PHE A 1 20 ? -8.444 9.469 -2.049 1.00 0.00 20 PHE A C 5
ATOM 2539 O O . PHE A 1 20 ? -7.723 9.946 -2.920 1.00 0.00 20 PHE A O 5
ATOM 2556 N N . ALA A 1 21 ? -8.408 9.866 -0.793 1.00 0.00 21 ALA A N 5
ATOM 2557 C CA . ALA A 1 21 ? -7.516 10.916 -0.339 1.00 0.00 21 ALA A CA 5
ATOM 2558 C C . ALA A 1 21 ? -6.074 10.404 -0.190 1.00 0.00 21 ALA A C 5
ATOM 2559 O O . ALA A 1 21 ? -5.151 11.182 0.028 1.00 0.00 21 ALA A O 5
ATOM 2566 N N . GLU A 1 22 ? -5.887 9.106 -0.321 1.00 0.00 22 GLU A N 5
ATOM 2567 C CA . GLU A 1 22 ? -4.579 8.497 -0.195 1.00 0.00 22 GLU A CA 5
ATOM 2568 C C . GLU A 1 22 ? -4.144 7.935 -1.555 1.00 0.00 22 GLU A C 5
ATOM 2569 O O . GLU A 1 22 ? -4.935 7.934 -2.508 1.00 0.00 22 GLU A O 5
ATOM 2581 N N . ARG A 1 23 ? -2.913 7.475 -1.663 1.00 0.00 23 ARG A N 5
ATOM 2582 C CA . ARG A 1 23 ? -2.395 6.970 -2.932 1.00 0.00 23 ARG A CA 5
ATOM 2583 C C . ARG A 1 23 ? -1.862 5.545 -2.816 1.00 0.00 23 ARG A C 5
ATOM 2584 O O . ARG A 1 23 ? -1.015 5.250 -1.960 1.00 0.00 23 ARG A O 5
ATOM 2605 N N . GLN A 1 24 ? -2.348 4.665 -3.674 1.00 0.00 24 GLN A N 5
ATOM 2606 C CA . GLN A 1 24 ? -1.869 3.299 -3.709 1.00 0.00 24 GLN A CA 5
ATOM 2607 C C . GLN A 1 24 ? -0.562 3.267 -4.481 1.00 0.00 24 GLN A C 5
ATOM 2608 O O . GLN A 1 24 ? -0.509 3.633 -5.664 1.00 0.00 24 GLN A O 5
ATOM 2622 N N . ILE A 1 25 ? 0.485 2.877 -3.818 1.00 0.00 25 ILE A N 5
ATOM 2623 C CA . ILE A 1 25 ? 1.800 2.869 -4.411 1.00 0.00 25 ILE A CA 5
ATOM 2624 C C . ILE A 1 25 ? 2.391 1.473 -4.548 1.00 0.00 25 ILE A C 5
ATOM 2625 O O . ILE A 1 25 ? 3.494 1.312 -5.071 1.00 0.00 25 ILE A O 5
ATOM 2641 N N . GLY A 1 26 ? 1.685 0.480 -4.064 1.00 0.00 26 GLY A N 5
ATOM 2642 C CA . GLY A 1 26 ? 2.147 -0.877 -4.208 1.00 0.00 26 GLY A CA 5
ATOM 2643 C C . GLY A 1 26 ? 1.116 -1.854 -3.752 1.00 0.00 26 GLY A C 5
ATOM 2644 O O . GLY A 1 26 ? -0.037 -1.474 -3.542 1.00 0.00 26 GLY A O 5
ATOM 2648 N N . ARG A 1 27 ? 1.512 -3.093 -3.557 1.00 0.00 27 ARG A N 5
ATOM 2649 C CA . ARG A 1 27 ? 0.609 -4.134 -3.085 1.00 0.00 27 ARG A CA 5
ATOM 2650 C C . ARG A 1 27 ? 1.305 -4.989 -2.032 1.00 0.00 27 ARG A C 5
ATOM 2651 O O . ARG A 1 27 ? 2.346 -5.589 -2.309 1.00 0.00 27 ARG A O 5
ATOM 2672 N N . CYS A 1 28 ? 0.742 -5.033 -0.833 1.00 0.00 28 CYS A N 5
ATOM 2673 C CA . CYS A 1 28 ? 1.297 -5.824 0.262 1.00 0.00 28 CYS A CA 5
ATOM 2674 C C . CYS A 1 28 ? 1.007 -7.274 -0.021 1.00 0.00 28 CYS A C 5
ATOM 2675 O O . CYS A 1 28 ? 1.875 -8.143 0.074 1.00 0.00 28 CYS A O 5
ATOM 2682 N N . SER A 1 29 ? -0.210 -7.514 -0.409 1.00 0.00 29 SER A N 5
ATOM 2683 C CA . SER A 1 29 ? -0.682 -8.808 -0.709 1.00 0.00 29 SER A CA 5
ATOM 2684 C C . SER A 1 29 ? -1.723 -8.637 -1.803 1.00 0.00 29 SER A C 5
ATOM 2685 O O . SER A 1 29 ? -1.996 -7.499 -2.216 1.00 0.00 29 SER A O 5
ATOM 2693 N N . ALA A 1 30 ? -2.298 -9.721 -2.250 1.00 0.00 30 ALA A N 5
ATOM 2694 C CA . ALA A 1 30 ? -3.254 -9.723 -3.342 1.00 0.00 30 ALA A CA 5
ATOM 2695 C C . ALA A 1 30 ? -4.476 -8.837 -3.084 1.00 0.00 30 ALA A C 5
ATOM 2696 O O . ALA A 1 30 ? -4.915 -8.121 -3.983 1.00 0.00 30 ALA A O 5
ATOM 2703 N N . PHE A 1 31 ? -5.005 -8.874 -1.877 1.00 0.00 31 PHE A N 5
ATOM 2704 C CA . PHE A 1 31 ? -6.190 -8.091 -1.540 1.00 0.00 31 PHE A CA 5
ATOM 2705 C C . PHE A 1 31 ? -5.856 -6.929 -0.609 1.00 0.00 31 PHE A C 5
ATOM 2706 O O . PHE A 1 31 ? -6.751 -6.291 -0.036 1.00 0.00 31 PHE A O 5
ATOM 2723 N N . GLN A 1 32 ? -4.585 -6.632 -0.475 1.00 0.00 32 GLN A N 5
ATOM 2724 C CA . GLN A 1 32 ? -4.152 -5.539 0.374 1.00 0.00 32 GLN A CA 5
ATOM 2725 C C . GLN A 1 32 ? -3.135 -4.663 -0.327 1.00 0.00 32 GLN A C 5
ATOM 2726 O O . GLN A 1 32 ? -1.959 -5.019 -0.410 1.00 0.00 32 GLN A O 5
ATOM 2740 N N . PRO A 1 33 ? -3.571 -3.531 -0.887 1.00 0.00 33 PRO A N 5
ATOM 2741 C CA . PRO A 1 33 ? -2.681 -2.603 -1.550 1.00 0.00 33 PRO A CA 5
ATOM 2742 C C . PRO A 1 33 ? -1.906 -1.726 -0.555 1.00 0.00 33 PRO A C 5
ATOM 2743 O O . PRO A 1 33 ? -2.379 -1.439 0.560 1.00 0.00 33 PRO A O 5
ATOM 2754 N N . CYS A 1 34 ? -0.737 -1.318 -0.957 1.00 0.00 34 CYS A N 5
ATOM 2755 C CA . CYS A 1 34 ? 0.103 -0.441 -0.180 1.00 0.00 34 CYS A CA 5
ATOM 2756 C C . CYS A 1 34 ? -0.293 0.955 -0.505 1.00 0.00 34 CYS A C 5
ATOM 2757 O O . CYS A 1 34 ? -0.200 1.377 -1.660 1.00 0.00 34 CYS A O 5
ATOM 2764 N N . CYS A 1 35 ? -0.740 1.653 0.452 1.00 0.00 35 CYS A N 5
ATOM 2765 C CA . CYS A 1 35 ? -1.213 2.957 0.241 1.00 0.00 35 CYS A CA 5
ATOM 2766 C C . CYS A 1 35 ? -0.568 3.913 1.216 1.00 0.00 35 CYS A C 5
ATOM 2767 O O . CYS A 1 35 ? -0.348 3.571 2.382 1.00 0.00 35 CYS A O 5
ATOM 2774 N N . GLY A 1 36 ? -0.239 5.068 0.741 1.00 0.00 36 GLY A N 5
ATOM 2775 C CA . GLY A 1 36 ? 0.358 6.060 1.553 1.00 0.00 36 GLY A CA 5
ATOM 2776 C C . GLY A 1 36 ? 0.123 7.403 0.956 1.00 0.00 36 GLY A C 5
ATOM 2777 O O . GLY A 1 36 ? -0.321 7.501 -0.197 1.00 0.00 36 GLY A O 5
ATOM 2781 N N . ARG A 1 37 ? 0.393 8.419 1.690 1.00 0.00 37 ARG A N 5
ATOM 2782 C CA . ARG A 1 37 ? 0.219 9.749 1.214 1.00 0.00 37 ARG A CA 5
ATOM 2783 C C . ARG A 1 37 ? 1.407 10.569 1.646 1.00 0.00 37 ARG A C 5
ATOM 2784 O O . ARG A 1 37 ? 2.328 10.749 0.836 1.00 0.00 37 ARG A O 5
ATOM 2806 N N . GLY A 1 1 ? 5.858 -4.241 -7.348 1.00 0.00 1 GLY A N 6
ATOM 2807 C CA . GLY A 1 1 ? 5.153 -3.704 -6.183 1.00 0.00 1 GLY A CA 6
ATOM 2808 C C . GLY A 1 1 ? 5.539 -4.435 -4.922 1.00 0.00 1 GLY A C 6
ATOM 2809 O O . GLY A 1 1 ? 4.671 -4.988 -4.225 1.00 0.00 1 GLY A O 6
ATOM 2815 N N . ASN A 1 2 ? 6.832 -4.447 -4.628 1.00 0.00 2 ASN A N 6
ATOM 2816 C CA . ASN A 1 2 ? 7.383 -5.144 -3.464 1.00 0.00 2 ASN A CA 6
ATOM 2817 C C . ASN A 1 2 ? 6.940 -4.478 -2.164 1.00 0.00 2 ASN A C 6
ATOM 2818 O O . ASN A 1 2 ? 7.109 -3.266 -1.990 1.00 0.00 2 ASN A O 6
ATOM 2829 N N . SER A 1 3 ? 6.402 -5.283 -1.255 1.00 0.00 3 SER A N 6
ATOM 2830 C CA . SER A 1 3 ? 5.854 -4.821 0.012 1.00 0.00 3 SER A CA 6
ATOM 2831 C C . SER A 1 3 ? 6.935 -4.167 0.895 1.00 0.00 3 SER A C 6
ATOM 2832 O O . SER A 1 3 ? 6.645 -3.250 1.668 1.00 0.00 3 SER A O 6
ATOM 2840 N N . TRP A 1 4 ? 8.179 -4.600 0.733 1.00 0.00 4 TRP A N 6
ATOM 2841 C CA . TRP A 1 4 ? 9.300 -4.019 1.465 1.00 0.00 4 TRP A CA 6
ATOM 2842 C C . TRP A 1 4 ? 9.458 -2.547 1.063 1.00 0.00 4 TRP A C 6
ATOM 2843 O O . TRP A 1 4 ? 9.779 -1.681 1.886 1.00 0.00 4 TRP A O 6
ATOM 2864 N N . LEU A 1 5 ? 9.167 -2.270 -0.193 1.00 0.00 5 LEU A N 6
ATOM 2865 C CA . LEU A 1 5 ? 9.280 -0.935 -0.739 1.00 0.00 5 LEU A CA 6
ATOM 2866 C C . LEU A 1 5 ? 8.093 -0.093 -0.313 1.00 0.00 5 LEU A C 6
ATOM 2867 O O . LEU A 1 5 ? 8.192 1.126 -0.212 1.00 0.00 5 LEU A O 6
ATOM 2883 N N . CYS A 1 6 ? 6.980 -0.751 -0.038 1.00 0.00 6 CYS A N 6
ATOM 2884 C CA . CYS A 1 6 ? 5.780 -0.079 0.437 1.00 0.00 6 CYS A CA 6
ATOM 2885 C C . CYS A 1 6 ? 6.081 0.596 1.769 1.00 0.00 6 CYS A C 6
ATOM 2886 O O . CYS A 1 6 ? 5.817 1.786 1.957 1.00 0.00 6 CYS A O 6
ATOM 2893 N N . VAL A 1 7 ? 6.706 -0.151 2.660 1.00 0.00 7 VAL A N 6
ATOM 2894 C CA . VAL A 1 7 ? 7.080 0.359 3.971 1.00 0.00 7 VAL A CA 6
ATOM 2895 C C . VAL A 1 7 ? 8.160 1.442 3.828 1.00 0.00 7 VAL A C 6
ATOM 2896 O O . VAL A 1 7 ? 8.168 2.431 4.563 1.00 0.00 7 VAL A O 6
ATOM 2909 N N . ARG A 1 8 ? 9.022 1.264 2.834 1.00 0.00 8 ARG A N 6
ATOM 2910 C CA . ARG A 1 8 ? 10.124 2.180 2.542 1.00 0.00 8 ARG A CA 6
ATOM 2911 C C . ARG A 1 8 ? 9.608 3.547 2.085 1.00 0.00 8 ARG A C 6
ATOM 2912 O O . ARG A 1 8 ? 10.146 4.578 2.470 1.00 0.00 8 ARG A O 6
ATOM 2933 N N . ARG A 1 9 ? 8.580 3.539 1.269 1.00 0.00 9 ARG A N 6
ATOM 2934 C CA . ARG A 1 9 ? 8.012 4.769 0.732 1.00 0.00 9 ARG A CA 6
ATOM 2935 C C . ARG A 1 9 ? 7.040 5.409 1.706 1.00 0.00 9 ARG A C 6
ATOM 2936 O O . ARG A 1 9 ? 6.921 6.633 1.772 1.00 0.00 9 ARG A O 6
ATOM 2957 N N . GLY A 1 10 ? 6.371 4.600 2.471 1.00 0.00 10 GLY A N 6
ATOM 2958 C CA . GLY A 1 10 ? 5.398 5.114 3.396 1.00 0.00 10 GLY A CA 6
ATOM 2959 C C . GLY A 1 10 ? 4.011 4.769 2.938 1.00 0.00 10 GLY A C 6
ATOM 2960 O O . GLY A 1 10 ? 3.209 5.645 2.584 1.00 0.00 10 GLY A O 6
ATOM 2964 N N . GLY A 1 11 ? 3.758 3.493 2.875 1.00 0.00 11 GLY A N 6
ATOM 2965 C CA . GLY A 1 11 ? 2.490 2.996 2.496 1.00 0.00 11 GLY A CA 6
ATOM 2966 C C . GLY A 1 11 ? 2.117 1.856 3.372 1.00 0.00 11 GLY A C 6
ATOM 2967 O O . GLY A 1 11 ? 2.995 1.115 3.822 1.00 0.00 11 GLY A O 6
ATOM 2971 N N . ASN A 1 12 ? 0.856 1.714 3.634 1.00 0.00 12 ASN A N 6
ATOM 2972 C CA . ASN A 1 12 ? 0.373 0.670 4.506 1.00 0.00 12 ASN A CA 6
ATOM 2973 C C . ASN A 1 12 ? -0.562 -0.222 3.742 1.00 0.00 12 ASN A C 6
ATOM 2974 O O . ASN A 1 12 ? -1.048 0.150 2.665 1.00 0.00 12 ASN A O 6
ATOM 2985 N N . CYS A 1 13 ? -0.804 -1.377 4.261 1.00 0.00 13 CYS A N 6
ATOM 2986 C CA . CYS A 1 13 ? -1.663 -2.335 3.621 1.00 0.00 13 CYS A CA 6
ATOM 2987 C C . CYS A 1 13 ? -3.125 -2.027 3.976 1.00 0.00 13 CYS A C 6
ATOM 2988 O O . CYS A 1 13 ? -3.491 -1.983 5.156 1.00 0.00 13 CYS A O 6
ATOM 2995 N N . ARG A 1 14 ? -3.940 -1.768 2.969 1.00 0.00 14 ARG A N 6
ATOM 2996 C CA . ARG A 1 14 ? -5.342 -1.413 3.178 1.00 0.00 14 ARG A CA 6
ATOM 2997 C C . ARG A 1 14 ? -6.252 -2.571 2.810 1.00 0.00 14 ARG A C 6
ATOM 2998 O O . ARG A 1 14 ? -5.954 -3.330 1.896 1.00 0.00 14 ARG A O 6
ATOM 3019 N N . PHE A 1 15 ? -7.332 -2.715 3.530 1.00 0.00 15 PHE A N 6
ATOM 3020 C CA . PHE A 1 15 ? -8.329 -3.717 3.221 1.00 0.00 15 PHE A CA 6
ATOM 3021 C C . PHE A 1 15 ? -9.378 -3.117 2.294 1.00 0.00 15 PHE A C 6
ATOM 3022 O O . PHE A 1 15 ? -10.150 -2.240 2.707 1.00 0.00 15 PHE A O 6
ATOM 3039 N N . GLY A 1 16 ? -9.394 -3.562 1.061 1.00 0.00 16 GLY A N 6
ATOM 3040 C CA . GLY A 1 16 ? -10.370 -3.085 0.115 1.00 0.00 16 GLY A CA 6
ATOM 3041 C C . GLY A 1 16 ? -10.006 -1.732 -0.449 1.00 0.00 16 GLY A C 6
ATOM 3042 O O . GLY A 1 16 ? -9.052 -1.607 -1.236 1.00 0.00 16 GLY A O 6
ATOM 3046 N N . ARG A 1 17 ? -10.737 -0.728 -0.040 1.00 0.00 17 ARG A N 6
ATOM 3047 C CA . ARG A 1 17 ? -10.527 0.622 -0.508 1.00 0.00 17 ARG A CA 6
ATOM 3048 C C . ARG A 1 17 ? -9.493 1.324 0.366 1.00 0.00 17 ARG A C 6
ATOM 3049 O O . ARG A 1 17 ? -8.991 0.756 1.344 1.00 0.00 17 ARG A O 6
ATOM 3070 N N . CYS A 1 18 ? -9.192 2.539 0.032 1.00 0.00 18 CYS A N 6
ATOM 3071 C CA . CYS A 1 18 ? -8.220 3.313 0.756 1.00 0.00 18 CYS A CA 6
ATOM 3072 C C . CYS A 1 18 ? -8.799 4.724 0.914 1.00 0.00 18 CYS A C 6
ATOM 3073 O O . CYS A 1 18 ? -10.021 4.893 0.852 1.00 0.00 18 CYS A O 6
ATOM 3080 N N . GLN A 1 19 ? -7.976 5.711 1.160 1.00 0.00 19 GLN A N 6
ATOM 3081 C CA . GLN A 1 19 ? -8.444 7.082 1.231 1.00 0.00 19 GLN A CA 6
ATOM 3082 C C . GLN A 1 19 ? -8.072 7.785 -0.059 1.00 0.00 19 GLN A C 6
ATOM 3083 O O . GLN A 1 19 ? -7.241 7.275 -0.811 1.00 0.00 19 GLN A O 6
ATOM 3097 N N . PHE A 1 20 ? -8.658 8.931 -0.319 1.00 0.00 20 PHE A N 6
ATOM 3098 C CA . PHE A 1 20 ? -8.447 9.633 -1.589 1.00 0.00 20 PHE A CA 6
ATOM 3099 C C . PHE A 1 20 ? -7.036 10.231 -1.682 1.00 0.00 20 PHE A C 6
ATOM 3100 O O . PHE A 1 20 ? -6.450 10.309 -2.770 1.00 0.00 20 PHE A O 6
ATOM 3117 N N . ALA A 1 21 ? -6.490 10.622 -0.554 1.00 0.00 21 ALA A N 6
ATOM 3118 C CA . ALA A 1 21 ? -5.154 11.199 -0.492 1.00 0.00 21 ALA A CA 6
ATOM 3119 C C . ALA A 1 21 ? -4.082 10.115 -0.488 1.00 0.00 21 ALA A C 6
ATOM 3120 O O . ALA A 1 21 ? -2.883 10.403 -0.413 1.00 0.00 21 ALA A O 6
ATOM 3127 N N . GLU A 1 22 ? -4.505 8.882 -0.573 1.00 0.00 22 GLU A N 6
ATOM 3128 C CA . GLU A 1 22 ? -3.599 7.779 -0.582 1.00 0.00 22 GLU A CA 6
ATOM 3129 C C . GLU A 1 22 ? -3.692 7.084 -1.941 1.00 0.00 22 GLU A C 6
ATOM 3130 O O . GLU A 1 22 ? -4.718 7.184 -2.632 1.00 0.00 22 GLU A O 6
ATOM 3142 N N . ARG A 1 23 ? -2.637 6.424 -2.338 1.00 0.00 23 ARG A N 6
ATOM 3143 C CA . ARG A 1 23 ? -2.573 5.772 -3.631 1.00 0.00 23 ARG A CA 6
ATOM 3144 C C . ARG A 1 23 ? -2.006 4.378 -3.468 1.00 0.00 23 ARG A C 6
ATOM 3145 O O . ARG A 1 23 ? -1.066 4.174 -2.689 1.00 0.00 23 ARG A O 6
ATOM 3166 N N . GLN A 1 24 ? -2.558 3.424 -4.182 1.00 0.00 24 GLN A N 6
ATOM 3167 C CA . GLN A 1 24 ? -2.060 2.077 -4.130 1.00 0.00 24 GLN A CA 6
ATOM 3168 C C . GLN A 1 24 ? -0.830 1.996 -5.008 1.00 0.00 24 GLN A C 6
ATOM 3169 O O . GLN A 1 24 ? -0.920 2.099 -6.225 1.00 0.00 24 GLN A O 6
ATOM 3183 N N . ILE A 1 25 ? 0.310 1.861 -4.390 1.00 0.00 25 ILE A N 6
ATOM 3184 C CA . ILE A 1 25 ? 1.564 1.854 -5.105 1.00 0.00 25 ILE A CA 6
ATOM 3185 C C . ILE A 1 25 ? 2.203 0.475 -5.182 1.00 0.00 25 ILE A C 6
ATOM 3186 O O . ILE A 1 25 ? 3.102 0.249 -5.983 1.00 0.00 25 ILE A O 6
ATOM 3202 N N . GLY A 1 26 ? 1.719 -0.440 -4.374 1.00 0.00 26 GLY A N 6
ATOM 3203 C CA . GLY A 1 26 ? 2.263 -1.783 -4.367 1.00 0.00 26 GLY A CA 6
ATOM 3204 C C . GLY A 1 26 ? 1.225 -2.764 -3.909 1.00 0.00 26 GLY A C 6
ATOM 3205 O O . GLY A 1 26 ? 0.039 -2.403 -3.824 1.00 0.00 26 GLY A O 6
ATOM 3209 N N . ARG A 1 27 ? 1.622 -3.978 -3.595 1.00 0.00 27 ARG A N 6
ATOM 3210 C CA . ARG A 1 27 ? 0.684 -4.978 -3.105 1.00 0.00 27 ARG A CA 6
ATOM 3211 C C . ARG A 1 27 ? 1.337 -5.755 -1.974 1.00 0.00 27 ARG A C 6
ATOM 3212 O O . ARG A 1 27 ? 2.444 -6.276 -2.134 1.00 0.00 27 ARG A O 6
ATOM 3233 N N . CYS A 1 28 ? 0.678 -5.813 -0.836 1.00 0.00 28 CYS A N 6
ATOM 3234 C CA . CYS A 1 28 ? 1.184 -6.560 0.305 1.00 0.00 28 CYS A CA 6
ATOM 3235 C C . CYS A 1 28 ? 0.798 -8.013 0.123 1.00 0.00 28 CYS A C 6
ATOM 3236 O O . CYS A 1 28 ? 1.547 -8.934 0.464 1.00 0.00 28 CYS A O 6
ATOM 3243 N N . SER A 1 29 ? -0.361 -8.204 -0.443 1.00 0.00 29 SER A N 6
ATOM 3244 C CA . SER A 1 29 ? -0.899 -9.492 -0.726 1.00 0.00 29 SER A CA 6
ATOM 3245 C C . SER A 1 29 ? -2.004 -9.296 -1.732 1.00 0.00 29 SER A C 6
ATOM 3246 O O . SER A 1 29 ? -2.342 -8.152 -2.053 1.00 0.00 29 SER A O 6
ATOM 3254 N N . ALA A 1 30 ? -2.592 -10.372 -2.199 1.00 0.00 30 ALA A N 6
ATOM 3255 C CA . ALA A 1 30 ? -3.719 -10.301 -3.121 1.00 0.00 30 ALA A CA 6
ATOM 3256 C C . ALA A 1 30 ? -4.958 -9.730 -2.417 1.00 0.00 30 ALA A C 6
ATOM 3257 O O . ALA A 1 30 ? -5.930 -9.314 -3.060 1.00 0.00 30 ALA A O 6
ATOM 3264 N N . PHE A 1 31 ? -4.906 -9.694 -1.101 1.00 0.00 31 PHE A N 6
ATOM 3265 C CA . PHE A 1 31 ? -6.010 -9.224 -0.307 1.00 0.00 31 PHE A CA 6
ATOM 3266 C C . PHE A 1 31 ? -5.774 -7.809 0.204 1.00 0.00 31 PHE A C 6
ATOM 3267 O O . PHE A 1 31 ? -6.718 -7.145 0.641 1.00 0.00 31 PHE A O 6
ATOM 3284 N N . GLN A 1 32 ? -4.539 -7.339 0.163 1.00 0.00 32 GLN A N 6
ATOM 3285 C CA . GLN A 1 32 ? -4.218 -6.018 0.703 1.00 0.00 32 GLN A CA 6
ATOM 3286 C C . GLN A 1 32 ? -3.203 -5.303 -0.182 1.00 0.00 32 GLN A C 6
ATOM 3287 O O . GLN A 1 32 ? -2.055 -5.748 -0.297 1.00 0.00 32 GLN A O 6
ATOM 3301 N N . PRO A 1 33 ? -3.603 -4.231 -0.864 1.00 0.00 33 PRO A N 6
ATOM 3302 C CA . PRO A 1 33 ? -2.687 -3.421 -1.641 1.00 0.00 33 PRO A CA 6
ATOM 3303 C C . PRO A 1 33 ? -1.945 -2.406 -0.760 1.00 0.00 33 PRO A C 6
ATOM 3304 O O . PRO A 1 33 ? -2.475 -1.943 0.271 1.00 0.00 33 PRO A O 6
ATOM 3315 N N . CYS A 1 34 ? -0.733 -2.064 -1.153 1.00 0.00 34 CYS A N 6
ATOM 3316 C CA . CYS A 1 34 ? 0.042 -1.069 -0.439 1.00 0.00 34 CYS A CA 6
ATOM 3317 C C . CYS A 1 34 ? -0.462 0.274 -0.848 1.00 0.00 34 CYS A C 6
ATOM 3318 O O . CYS A 1 34 ? -0.289 0.673 -2.005 1.00 0.00 34 CYS A O 6
ATOM 3325 N N . CYS A 1 35 ? -1.075 0.955 0.044 1.00 0.00 35 CYS A N 6
ATOM 3326 C CA . CYS A 1 35 ? -1.609 2.236 -0.243 1.00 0.00 35 CYS A CA 6
ATOM 3327 C C . CYS A 1 35 ? -0.855 3.251 0.583 1.00 0.00 35 CYS A C 6
ATOM 3328 O O . CYS A 1 35 ? -0.856 3.186 1.824 1.00 0.00 35 CYS A O 6
ATOM 3335 N N . GLY A 1 36 ? -0.185 4.150 -0.087 1.00 0.00 36 GLY A N 6
ATOM 3336 C CA . GLY A 1 36 ? 0.662 5.079 0.587 1.00 0.00 36 GLY A CA 6
ATOM 3337 C C . GLY A 1 36 ? 0.459 6.484 0.148 1.00 0.00 36 GLY A C 6
ATOM 3338 O O . GLY A 1 36 ? -0.320 6.762 -0.782 1.00 0.00 36 GLY A O 6
ATOM 3342 N N . ARG A 1 37 ? 1.161 7.366 0.792 1.00 0.00 37 ARG A N 6
ATOM 3343 C CA . ARG A 1 37 ? 1.052 8.771 0.553 1.00 0.00 37 ARG A CA 6
ATOM 3344 C C . ARG A 1 37 ? 2.342 9.254 -0.064 1.00 0.00 37 ARG A C 6
ATOM 3345 O O . ARG A 1 37 ? 2.380 9.478 -1.296 1.00 0.00 37 ARG A O 6
ATOM 3367 N N . GLY A 1 1 ? 7.002 -10.444 -2.574 1.00 0.00 1 GLY A N 7
ATOM 3368 C CA . GLY A 1 1 ? 6.014 -9.397 -2.344 1.00 0.00 1 GLY A CA 7
ATOM 3369 C C . GLY A 1 1 ? 6.610 -8.031 -2.569 1.00 0.00 1 GLY A C 7
ATOM 3370 O O . GLY A 1 1 ? 7.806 -7.828 -2.356 1.00 0.00 1 GLY A O 7
ATOM 3376 N N . ASN A 1 2 ? 5.789 -7.088 -2.983 1.00 0.00 2 ASN A N 7
ATOM 3377 C CA . ASN A 1 2 ? 6.241 -5.719 -3.265 1.00 0.00 2 ASN A CA 7
ATOM 3378 C C . ASN A 1 2 ? 6.254 -4.886 -1.979 1.00 0.00 2 ASN A C 7
ATOM 3379 O O . ASN A 1 2 ? 6.802 -3.789 -1.937 1.00 0.00 2 ASN A O 7
ATOM 3390 N N . SER A 1 3 ? 5.719 -5.489 -0.913 1.00 0.00 3 SER A N 7
ATOM 3391 C CA . SER A 1 3 ? 5.585 -4.902 0.421 1.00 0.00 3 SER A CA 7
ATOM 3392 C C . SER A 1 3 ? 6.902 -4.247 0.917 1.00 0.00 3 SER A C 7
ATOM 3393 O O . SER A 1 3 ? 6.880 -3.195 1.558 1.00 0.00 3 SER A O 7
ATOM 3401 N N . TRP A 1 4 ? 8.033 -4.854 0.564 1.00 0.00 4 TRP A N 7
ATOM 3402 C CA . TRP A 1 4 ? 9.352 -4.359 0.958 1.00 0.00 4 TRP A CA 7
ATOM 3403 C C . TRP A 1 4 ? 9.587 -2.941 0.432 1.00 0.00 4 TRP A C 7
ATOM 3404 O O . TRP A 1 4 ? 10.174 -2.088 1.108 1.00 0.00 4 TRP A O 7
ATOM 3425 N N . LEU A 1 5 ? 9.100 -2.685 -0.757 1.00 0.00 5 LEU A N 7
ATOM 3426 C CA . LEU A 1 5 ? 9.251 -1.393 -1.369 1.00 0.00 5 LEU A CA 7
ATOM 3427 C C . LEU A 1 5 ? 8.232 -0.452 -0.788 1.00 0.00 5 LEU A C 7
ATOM 3428 O O . LEU A 1 5 ? 8.509 0.719 -0.580 1.00 0.00 5 LEU A O 7
ATOM 3444 N N . CYS A 1 6 ? 7.070 -0.991 -0.486 1.00 0.00 6 CYS A N 7
ATOM 3445 C CA . CYS A 1 6 ? 5.961 -0.240 0.078 1.00 0.00 6 CYS A CA 7
ATOM 3446 C C . CYS A 1 6 ? 6.350 0.464 1.363 1.00 0.00 6 CYS A C 7
ATOM 3447 O O . CYS A 1 6 ? 6.058 1.648 1.528 1.00 0.00 6 CYS A O 7
ATOM 3454 N N . VAL A 1 7 ? 7.038 -0.244 2.248 1.00 0.00 7 VAL A N 7
ATOM 3455 C CA . VAL A 1 7 ? 7.456 0.322 3.532 1.00 0.00 7 VAL A CA 7
ATOM 3456 C C . VAL A 1 7 ? 8.394 1.516 3.314 1.00 0.00 7 VAL A C 7
ATOM 3457 O O . VAL A 1 7 ? 8.278 2.547 3.978 1.00 0.00 7 VAL A O 7
ATOM 3470 N N . ARG A 1 8 ? 9.272 1.389 2.337 1.00 0.00 8 ARG A N 7
ATOM 3471 C CA . ARG A 1 8 ? 10.237 2.431 2.032 1.00 0.00 8 ARG A CA 7
ATOM 3472 C C . ARG A 1 8 ? 9.535 3.624 1.344 1.00 0.00 8 ARG A C 7
ATOM 3473 O O . ARG A 1 8 ? 9.932 4.779 1.514 1.00 0.00 8 ARG A O 7
ATOM 3494 N N . ARG A 1 9 ? 8.470 3.329 0.605 1.00 0.00 9 ARG A N 7
ATOM 3495 C CA . ARG A 1 9 ? 7.695 4.353 -0.113 1.00 0.00 9 ARG A CA 7
ATOM 3496 C C . ARG A 1 9 ? 6.692 5.062 0.805 1.00 0.00 9 ARG A C 7
ATOM 3497 O O . ARG A 1 9 ? 6.135 6.099 0.434 1.00 0.00 9 ARG A O 7
ATOM 3518 N N . GLY A 1 10 ? 6.453 4.492 1.972 1.00 0.00 10 GLY A N 7
ATOM 3519 C CA . GLY A 1 10 ? 5.512 5.075 2.914 1.00 0.00 10 GLY A CA 7
ATOM 3520 C C . GLY A 1 10 ? 4.101 4.555 2.700 1.00 0.00 10 GLY A C 7
ATOM 3521 O O . GLY A 1 10 ? 3.119 5.246 2.973 1.00 0.00 10 GLY A O 7
ATOM 3525 N N . GLY A 1 11 ? 3.999 3.342 2.209 1.00 0.00 11 GLY A N 7
ATOM 3526 C CA . GLY A 1 11 ? 2.715 2.752 1.947 1.00 0.00 11 GLY A CA 7
ATOM 3527 C C . GLY A 1 11 ? 2.417 1.635 2.899 1.00 0.00 11 GLY A C 7
ATOM 3528 O O . GLY A 1 11 ? 3.295 0.828 3.209 1.00 0.00 11 GLY A O 7
ATOM 3532 N N . ASN A 1 12 ? 1.194 1.572 3.345 1.00 0.00 12 ASN A N 7
ATOM 3533 C CA . ASN A 1 12 ? 0.761 0.569 4.302 1.00 0.00 12 ASN A CA 7
ATOM 3534 C C . ASN A 1 12 ? -0.144 -0.418 3.614 1.00 0.00 12 ASN A C 7
ATOM 3535 O O . ASN A 1 12 ? -0.784 -0.077 2.608 1.00 0.00 12 ASN A O 7
ATOM 3546 N N . CYS A 1 13 ? -0.195 -1.619 4.125 1.00 0.00 13 CYS A N 7
ATOM 3547 C CA . CYS A 1 13 ? -1.056 -2.647 3.580 1.00 0.00 13 CYS A CA 7
ATOM 3548 C C . CYS A 1 13 ? -2.465 -2.431 4.101 1.00 0.00 13 CYS A C 7
ATOM 3549 O O . CYS A 1 13 ? -2.751 -2.697 5.274 1.00 0.00 13 CYS A O 7
ATOM 3556 N N . ARG A 1 14 ? -3.331 -1.906 3.270 1.00 0.00 14 ARG A N 7
ATOM 3557 C CA . ARG A 1 14 ? -4.684 -1.655 3.698 1.00 0.00 14 ARG A CA 7
ATOM 3558 C C . ARG A 1 14 ? -5.590 -2.758 3.227 1.00 0.00 14 ARG A C 7
ATOM 3559 O O . ARG A 1 14 ? -5.260 -3.476 2.295 1.00 0.00 14 ARG A O 7
ATOM 3580 N N . PHE A 1 15 ? -6.716 -2.899 3.859 1.00 0.00 15 PHE A N 7
ATOM 3581 C CA . PHE A 1 15 ? -7.628 -3.953 3.510 1.00 0.00 15 PHE A CA 7
ATOM 3582 C C . PHE A 1 15 ? -8.618 -3.502 2.456 1.00 0.00 15 PHE A C 7
ATOM 3583 O O . PHE A 1 15 ? -9.485 -2.650 2.718 1.00 0.00 15 PHE A O 7
ATOM 3600 N N . GLY A 1 16 ? -8.473 -4.041 1.274 1.00 0.00 16 GLY A N 7
ATOM 3601 C CA . GLY A 1 16 ? -9.409 -3.802 0.215 1.00 0.00 16 GLY A CA 7
ATOM 3602 C C . GLY A 1 16 ? -9.191 -2.509 -0.522 1.00 0.00 16 GLY A C 7
ATOM 3603 O O . GLY A 1 16 ? -8.578 -2.497 -1.594 1.00 0.00 16 GLY A O 7
ATOM 3607 N N . ARG A 1 17 ? -9.683 -1.428 0.038 1.00 0.00 17 ARG A N 7
ATOM 3608 C CA . ARG A 1 17 ? -9.655 -0.131 -0.622 1.00 0.00 17 ARG A CA 7
ATOM 3609 C C . ARG A 1 17 ? -8.896 0.863 0.234 1.00 0.00 17 ARG A C 7
ATOM 3610 O O . ARG A 1 17 ? -8.439 0.524 1.328 1.00 0.00 17 ARG A O 7
ATOM 3631 N N . CYS A 1 18 ? -8.766 2.070 -0.251 1.00 0.00 18 CYS A N 7
ATOM 3632 C CA . CYS A 1 18 ? -8.041 3.098 0.446 1.00 0.00 18 CYS A CA 7
ATOM 3633 C C . CYS A 1 18 ? -8.785 4.408 0.249 1.00 0.00 18 CYS A C 7
ATOM 3634 O O . CYS A 1 18 ? -9.711 4.471 -0.574 1.00 0.00 18 CYS A O 7
ATOM 3641 N N . GLN A 1 19 ? -8.416 5.439 0.982 1.00 0.00 19 GLN A N 7
ATOM 3642 C CA . GLN A 1 19 ? -9.035 6.740 0.818 1.00 0.00 19 GLN A CA 7
ATOM 3643 C C . GLN A 1 19 ? -8.660 7.359 -0.518 1.00 0.00 19 GLN A C 7
ATOM 3644 O O . GLN A 1 19 ? -7.624 7.024 -1.103 1.00 0.00 19 GLN A O 7
ATOM 3658 N N . PHE A 1 20 ? -9.490 8.268 -0.978 1.00 0.00 20 PHE A N 7
ATOM 3659 C CA . PHE A 1 20 ? -9.308 8.937 -2.257 1.00 0.00 20 PHE A CA 7
ATOM 3660 C C . PHE A 1 20 ? -8.085 9.842 -2.211 1.00 0.00 20 PHE A C 7
ATOM 3661 O O . PHE A 1 20 ? -7.382 10.009 -3.210 1.00 0.00 20 PHE A O 7
ATOM 3678 N N . ALA A 1 21 ? -7.820 10.392 -1.042 1.00 0.00 21 ALA A N 7
ATOM 3679 C CA . ALA A 1 21 ? -6.688 11.283 -0.842 1.00 0.00 21 ALA A CA 7
ATOM 3680 C C . ALA A 1 21 ? -5.367 10.517 -0.721 1.00 0.00 21 ALA A C 7
ATOM 3681 O O . ALA A 1 21 ? -4.298 11.122 -0.628 1.00 0.00 21 ALA A O 7
ATOM 3688 N N . GLU A 1 22 ? -5.435 9.207 -0.717 1.00 0.00 22 GLU A N 7
ATOM 3689 C CA . GLU A 1 22 ? -4.248 8.394 -0.623 1.00 0.00 22 GLU A CA 7
ATOM 3690 C C . GLU A 1 22 ? -3.926 7.794 -1.976 1.00 0.00 22 GLU A C 7
ATOM 3691 O O . GLU A 1 22 ? -4.742 7.870 -2.903 1.00 0.00 22 GLU A O 7
ATOM 3703 N N . ARG A 1 23 ? -2.759 7.211 -2.112 1.00 0.00 23 ARG A N 7
ATOM 3704 C CA . ARG A 1 23 ? -2.360 6.649 -3.380 1.00 0.00 23 ARG A CA 7
ATOM 3705 C C . ARG A 1 23 ? -1.841 5.230 -3.185 1.00 0.00 23 ARG A C 7
ATOM 3706 O O . ARG A 1 23 ? -1.099 4.958 -2.226 1.00 0.00 23 ARG A O 7
ATOM 3727 N N . GLN A 1 24 ? -2.260 4.327 -4.059 1.00 0.00 24 GLN A N 7
ATOM 3728 C CA . GLN A 1 24 ? -1.746 2.977 -4.054 1.00 0.00 24 GLN A CA 7
ATOM 3729 C C . GLN A 1 24 ? -0.394 2.990 -4.736 1.00 0.00 24 GLN A C 7
ATOM 3730 O O . GLN A 1 24 ? -0.292 3.229 -5.935 1.00 0.00 24 GLN A O 7
ATOM 3744 N N . ILE A 1 25 ? 0.624 2.785 -3.959 1.00 0.00 25 ILE A N 7
ATOM 3745 C CA . ILE A 1 25 ? 1.993 2.876 -4.416 1.00 0.00 25 ILE A CA 7
ATOM 3746 C C . ILE A 1 25 ? 2.678 1.515 -4.440 1.00 0.00 25 ILE A C 7
ATOM 3747 O O . ILE A 1 25 ? 3.875 1.423 -4.710 1.00 0.00 25 ILE A O 7
ATOM 3763 N N . GLY A 1 26 ? 1.937 0.481 -4.112 1.00 0.00 26 GLY A N 7
ATOM 3764 C CA . GLY A 1 26 ? 2.457 -0.864 -4.212 1.00 0.00 26 GLY A CA 7
ATOM 3765 C C . GLY A 1 26 ? 1.380 -1.871 -3.934 1.00 0.00 26 GLY A C 7
ATOM 3766 O O . GLY A 1 26 ? 0.207 -1.490 -3.783 1.00 0.00 26 GLY A O 7
ATOM 3770 N N . ARG A 1 27 ? 1.740 -3.131 -3.818 1.00 0.00 27 ARG A N 7
ATOM 3771 C CA . ARG A 1 27 ? 0.778 -4.181 -3.505 1.00 0.00 27 ARG A CA 7
ATOM 3772 C C . ARG A 1 27 ? 1.397 -5.197 -2.558 1.00 0.00 27 ARG A C 7
ATOM 3773 O O . ARG A 1 27 ? 2.406 -5.841 -2.896 1.00 0.00 27 ARG A O 7
ATOM 3794 N N . CYS A 1 28 ? 0.791 -5.360 -1.399 1.00 0.00 28 CYS A N 7
ATOM 3795 C CA . CYS A 1 28 ? 1.257 -6.318 -0.409 1.00 0.00 28 CYS A CA 7
ATOM 3796 C C . CYS A 1 28 ? 0.721 -7.697 -0.759 1.00 0.00 28 CYS A C 7
ATOM 3797 O O . CYS A 1 28 ? 1.418 -8.711 -0.618 1.00 0.00 28 CYS A O 7
ATOM 3804 N N . SER A 1 29 ? -0.517 -7.725 -1.217 1.00 0.00 29 SER A N 7
ATOM 3805 C CA . SER A 1 29 ? -1.196 -8.941 -1.588 1.00 0.00 29 SER A CA 7
ATOM 3806 C C . SER A 1 29 ? -2.465 -8.605 -2.393 1.00 0.00 29 SER A C 7
ATOM 3807 O O . SER A 1 29 ? -2.759 -7.420 -2.632 1.00 0.00 29 SER A O 7
ATOM 3815 N N . ALA A 1 30 ? -3.209 -9.626 -2.785 1.00 0.00 30 ALA A N 7
ATOM 3816 C CA . ALA A 1 30 ? -4.409 -9.493 -3.613 1.00 0.00 30 ALA A CA 7
ATOM 3817 C C . ALA A 1 30 ? -5.484 -8.623 -2.971 1.00 0.00 30 ALA A C 7
ATOM 3818 O O . ALA A 1 30 ? -6.225 -7.915 -3.666 1.00 0.00 30 ALA A O 7
ATOM 3825 N N . PHE A 1 31 ? -5.586 -8.684 -1.671 1.00 0.00 31 PHE A N 7
ATOM 3826 C CA . PHE A 1 31 ? -6.584 -7.911 -0.961 1.00 0.00 31 PHE A CA 7
ATOM 3827 C C . PHE A 1 31 ? -5.948 -6.715 -0.255 1.00 0.00 31 PHE A C 7
ATOM 3828 O O . PHE A 1 31 ? -6.638 -5.827 0.235 1.00 0.00 31 PHE A O 7
ATOM 3845 N N . GLN A 1 32 ? -4.638 -6.665 -0.242 1.00 0.00 32 GLN A N 7
ATOM 3846 C CA . GLN A 1 32 ? -3.953 -5.605 0.469 1.00 0.00 32 GLN A CA 7
ATOM 3847 C C . GLN A 1 32 ? -3.027 -4.815 -0.439 1.00 0.00 32 GLN A C 7
ATOM 3848 O O . GLN A 1 32 ? -1.925 -5.270 -0.756 1.00 0.00 32 GLN A O 7
ATOM 3862 N N . PRO A 1 33 ? -3.466 -3.662 -0.922 1.00 0.00 33 PRO A N 7
ATOM 3863 C CA . PRO A 1 33 ? -2.618 -2.785 -1.686 1.00 0.00 33 PRO A CA 7
ATOM 3864 C C . PRO A 1 33 ? -1.805 -1.882 -0.748 1.00 0.00 33 PRO A C 7
ATOM 3865 O O . PRO A 1 33 ? -2.226 -1.601 0.390 1.00 0.00 33 PRO A O 7
ATOM 3876 N N . CYS A 1 34 ? -0.662 -1.449 -1.194 1.00 0.00 34 CYS A N 7
ATOM 3877 C CA . CYS A 1 34 ? 0.146 -0.560 -0.406 1.00 0.00 34 CYS A CA 7
ATOM 3878 C C . CYS A 1 34 ? -0.316 0.817 -0.705 1.00 0.00 34 CYS A C 7
ATOM 3879 O O . CYS A 1 34 ? -0.112 1.316 -1.814 1.00 0.00 34 CYS A O 7
ATOM 3886 N N . CYS A 1 35 ? -0.952 1.414 0.227 1.00 0.00 35 CYS A N 7
ATOM 3887 C CA . CYS A 1 35 ? -1.499 2.703 0.025 1.00 0.00 35 CYS A CA 7
ATOM 3888 C C . CYS A 1 35 ? -1.067 3.625 1.133 1.00 0.00 35 CYS A C 7
ATOM 3889 O O . CYS A 1 35 ? -0.818 3.174 2.266 1.00 0.00 35 CYS A O 7
ATOM 3896 N N . GLY A 1 36 ? -0.906 4.872 0.807 1.00 0.00 36 GLY A N 7
ATOM 3897 C CA . GLY A 1 36 ? -0.555 5.844 1.782 1.00 0.00 36 GLY A CA 7
ATOM 3898 C C . GLY A 1 36 ? -0.079 7.108 1.137 1.00 0.00 36 GLY A C 7
ATOM 3899 O O . GLY A 1 36 ? -0.137 7.234 -0.107 1.00 0.00 36 GLY A O 7
ATOM 3903 N N . ARG A 1 37 ? 0.368 8.025 1.971 1.00 0.00 37 ARG A N 7
ATOM 3904 C CA . ARG A 1 37 ? 0.928 9.324 1.614 1.00 0.00 37 ARG A CA 7
ATOM 3905 C C . ARG A 1 37 ? 1.523 9.942 2.850 1.00 0.00 37 ARG A C 7
ATOM 3906 O O . ARG A 1 37 ? 0.771 10.530 3.652 1.00 0.00 37 ARG A O 7
ATOM 3928 N N . GLY A 1 1 ? 3.529 -8.553 -2.820 1.00 0.00 1 GLY A N 8
ATOM 3929 C CA . GLY A 1 1 ? 4.283 -8.302 -1.600 1.00 0.00 1 GLY A CA 8
ATOM 3930 C C . GLY A 1 1 ? 4.917 -6.948 -1.639 1.00 0.00 1 GLY A C 8
ATOM 3931 O O . GLY A 1 1 ? 4.289 -5.962 -1.249 1.00 0.00 1 GLY A O 8
ATOM 3937 N N . ASN A 1 2 ? 6.176 -6.893 -2.097 1.00 0.00 2 ASN A N 8
ATOM 3938 C CA . ASN A 1 2 ? 6.933 -5.631 -2.280 1.00 0.00 2 ASN A CA 8
ATOM 3939 C C . ASN A 1 2 ? 7.019 -4.830 -0.994 1.00 0.00 2 ASN A C 8
ATOM 3940 O O . ASN A 1 2 ? 7.181 -3.614 -1.020 1.00 0.00 2 ASN A O 8
ATOM 3951 N N . SER A 1 3 ? 7.008 -5.543 0.117 1.00 0.00 3 SER A N 8
ATOM 3952 C CA . SER A 1 3 ? 6.975 -4.975 1.444 1.00 0.00 3 SER A CA 8
ATOM 3953 C C . SER A 1 3 ? 8.095 -3.958 1.701 1.00 0.00 3 SER A C 8
ATOM 3954 O O . SER A 1 3 ? 7.846 -2.900 2.282 1.00 0.00 3 SER A O 8
ATOM 3962 N N . TRP A 1 4 ? 9.293 -4.236 1.214 1.00 0.00 4 TRP A N 8
ATOM 3963 C CA . TRP A 1 4 ? 10.413 -3.337 1.445 1.00 0.00 4 TRP A CA 8
ATOM 3964 C C . TRP A 1 4 ? 10.223 -2.032 0.675 1.00 0.00 4 TRP A C 8
ATOM 3965 O O . TRP A 1 4 ? 10.517 -0.950 1.186 1.00 0.00 4 TRP A O 8
ATOM 3986 N N . LEU A 1 5 ? 9.704 -2.128 -0.535 1.00 0.00 5 LEU A N 8
ATOM 3987 C CA . LEU A 1 5 ? 9.428 -0.943 -1.338 1.00 0.00 5 LEU A CA 8
ATOM 3988 C C . LEU A 1 5 ? 8.243 -0.182 -0.769 1.00 0.00 5 LEU A C 8
ATOM 3989 O O . LEU A 1 5 ? 8.268 1.052 -0.678 1.00 0.00 5 LEU A O 8
ATOM 4005 N N . CYS A 1 6 ? 7.225 -0.919 -0.360 1.00 0.00 6 CYS A N 8
ATOM 4006 C CA . CYS A 1 6 ? 6.022 -0.340 0.206 1.00 0.00 6 CYS A CA 8
ATOM 4007 C C . CYS A 1 6 ? 6.337 0.478 1.463 1.00 0.00 6 CYS A C 8
ATOM 4008 O O . CYS A 1 6 ? 5.922 1.636 1.573 1.00 0.00 6 CYS A O 8
ATOM 4015 N N . VAL A 1 7 ? 7.123 -0.082 2.370 1.00 0.00 7 VAL A N 8
ATOM 4016 C CA . VAL A 1 7 ? 7.488 0.621 3.598 1.00 0.00 7 VAL A CA 8
ATOM 4017 C C . VAL A 1 7 ? 8.456 1.779 3.297 1.00 0.00 7 VAL A C 8
ATOM 4018 O O . VAL A 1 7 ? 8.421 2.818 3.959 1.00 0.00 7 VAL A O 8
ATOM 4031 N N . ARG A 1 8 ? 9.268 1.612 2.257 1.00 0.00 8 ARG A N 8
ATOM 4032 C CA . ARG A 1 8 ? 10.233 2.630 1.854 1.00 0.00 8 ARG A CA 8
ATOM 4033 C C . ARG A 1 8 ? 9.507 3.898 1.432 1.00 0.00 8 ARG A C 8
ATOM 4034 O O . ARG A 1 8 ? 9.865 5.001 1.840 1.00 0.00 8 ARG A O 8
ATOM 4055 N N . ARG A 1 9 ? 8.471 3.728 0.636 1.00 0.00 9 ARG A N 8
ATOM 4056 C CA . ARG A 1 9 ? 7.677 4.853 0.164 1.00 0.00 9 ARG A CA 8
ATOM 4057 C C . ARG A 1 9 ? 6.768 5.370 1.274 1.00 0.00 9 ARG A C 8
ATOM 4058 O O . ARG A 1 9 ? 6.486 6.567 1.359 1.00 0.00 9 ARG A O 8
ATOM 4079 N N . GLY A 1 10 ? 6.338 4.472 2.130 1.00 0.00 10 GLY A N 8
ATOM 4080 C CA . GLY A 1 10 ? 5.447 4.838 3.208 1.00 0.00 10 GLY A CA 8
ATOM 4081 C C . GLY A 1 10 ? 4.020 4.431 2.907 1.00 0.00 10 GLY A C 8
ATOM 4082 O O . GLY A 1 10 ? 3.070 5.134 3.255 1.00 0.00 10 GLY A O 8
ATOM 4086 N N . GLY A 1 11 ? 3.870 3.303 2.258 1.00 0.00 11 GLY A N 8
ATOM 4087 C CA . GLY A 1 11 ? 2.573 2.807 1.924 1.00 0.00 11 GLY A CA 8
ATOM 4088 C C . GLY A 1 11 ? 2.231 1.617 2.765 1.00 0.00 11 GLY A C 8
ATOM 4089 O O . GLY A 1 11 ? 3.009 0.661 2.848 1.00 0.00 11 GLY A O 8
ATOM 4093 N N . ASN A 1 12 ? 1.073 1.643 3.340 1.00 0.00 12 ASN A N 8
ATOM 4094 C CA . ASN A 1 12 ? 0.648 0.617 4.258 1.00 0.00 12 ASN A CA 8
ATOM 4095 C C . ASN A 1 12 ? -0.336 -0.289 3.577 1.00 0.00 12 ASN A C 8
ATOM 4096 O O . ASN A 1 12 ? -0.969 0.107 2.589 1.00 0.00 12 ASN A O 8
ATOM 4107 N N . CYS A 1 13 ? -0.435 -1.493 4.059 1.00 0.00 13 CYS A N 8
ATOM 4108 C CA . CYS A 1 13 ? -1.333 -2.473 3.501 1.00 0.00 13 CYS A CA 8
ATOM 4109 C C . CYS A 1 13 ? -2.760 -2.136 3.860 1.00 0.00 13 CYS A C 8
ATOM 4110 O O . CYS A 1 13 ? -3.141 -2.146 5.031 1.00 0.00 13 CYS A O 8
ATOM 4117 N N . ARG A 1 14 ? -3.520 -1.785 2.871 1.00 0.00 14 ARG A N 8
ATOM 4118 C CA . ARG A 1 14 ? -4.904 -1.445 3.049 1.00 0.00 14 ARG A CA 8
ATOM 4119 C C . ARG A 1 14 ? -5.761 -2.627 2.675 1.00 0.00 14 ARG A C 8
ATOM 4120 O O . ARG A 1 14 ? -5.418 -3.383 1.775 1.00 0.00 14 ARG A O 8
ATOM 4141 N N . PHE A 1 15 ? -6.824 -2.820 3.380 1.00 0.00 15 PHE A N 8
ATOM 4142 C CA . PHE A 1 15 ? -7.706 -3.909 3.102 1.00 0.00 15 PHE A CA 8
ATOM 4143 C C . PHE A 1 15 ? -8.792 -3.449 2.144 1.00 0.00 15 PHE A C 8
ATOM 4144 O O . PHE A 1 15 ? -9.656 -2.644 2.517 1.00 0.00 15 PHE A O 8
ATOM 4161 N N . GLY A 1 16 ? -8.737 -3.932 0.913 1.00 0.00 16 GLY A N 8
ATOM 4162 C CA . GLY A 1 16 ? -9.736 -3.593 -0.086 1.00 0.00 16 GLY A CA 8
ATOM 4163 C C . GLY A 1 16 ? -9.615 -2.168 -0.627 1.00 0.00 16 GLY A C 8
ATOM 4164 O O . GLY A 1 16 ? -9.181 -1.960 -1.773 1.00 0.00 16 GLY A O 8
ATOM 4168 N N . ARG A 1 17 ? -9.957 -1.204 0.205 1.00 0.00 17 ARG A N 8
ATOM 4169 C CA . ARG A 1 17 ? -10.006 0.201 -0.176 1.00 0.00 17 ARG A CA 8
ATOM 4170 C C . ARG A 1 17 ? -8.902 0.956 0.530 1.00 0.00 17 ARG A C 8
ATOM 4171 O O . ARG A 1 17 ? -8.216 0.398 1.385 1.00 0.00 17 ARG A O 8
ATOM 4192 N N . CYS A 1 18 ? -8.769 2.215 0.225 1.00 0.00 18 CYS A N 8
ATOM 4193 C CA . CYS A 1 18 ? -7.773 3.049 0.843 1.00 0.00 18 CYS A CA 8
ATOM 4194 C C . CYS A 1 18 ? -8.419 4.400 1.144 1.00 0.00 18 CYS A C 8
ATOM 4195 O O . CYS A 1 18 ? -9.630 4.560 0.936 1.00 0.00 18 CYS A O 8
ATOM 4202 N N . GLN A 1 19 ? -7.662 5.356 1.652 1.00 0.00 19 GLN A N 8
ATOM 4203 C CA . GLN A 1 19 ? -8.218 6.662 1.913 1.00 0.00 19 GLN A CA 8
ATOM 4204 C C . GLN A 1 19 ? -8.254 7.485 0.644 1.00 0.00 19 GLN A C 8
ATOM 4205 O O . GLN A 1 19 ? -7.565 7.163 -0.328 1.00 0.00 19 GLN A O 8
ATOM 4219 N N . PHE A 1 20 ? -9.024 8.552 0.672 1.00 0.00 20 PHE A N 8
ATOM 4220 C CA . PHE A 1 20 ? -9.281 9.404 -0.490 1.00 0.00 20 PHE A CA 8
ATOM 4221 C C . PHE A 1 20 ? -7.995 9.950 -1.132 1.00 0.00 20 PHE A C 8
ATOM 4222 O O . PHE A 1 20 ? -7.836 9.918 -2.358 1.00 0.00 20 PHE A O 8
ATOM 4239 N N . ALA A 1 21 ? -7.093 10.430 -0.322 1.00 0.00 21 ALA A N 8
ATOM 4240 C CA . ALA A 1 21 ? -5.882 11.039 -0.829 1.00 0.00 21 ALA A CA 8
ATOM 4241 C C . ALA A 1 21 ? -4.701 10.067 -0.893 1.00 0.00 21 ALA A C 8
ATOM 4242 O O . ALA A 1 21 ? -3.611 10.430 -1.342 1.00 0.00 21 ALA A O 8
ATOM 4249 N N . GLU A 1 22 ? -4.893 8.845 -0.481 1.00 0.00 22 GLU A N 8
ATOM 4250 C CA . GLU A 1 22 ? -3.797 7.903 -0.520 1.00 0.00 22 GLU A CA 8
ATOM 4251 C C . GLU A 1 22 ? -3.715 7.236 -1.890 1.00 0.00 22 GLU A C 8
ATOM 4252 O O . GLU A 1 22 ? -4.730 7.112 -2.590 1.00 0.00 22 GLU A O 8
ATOM 4264 N N . ARG A 1 23 ? -2.519 6.865 -2.293 1.00 0.00 23 ARG A N 8
ATOM 4265 C CA . ARG A 1 23 ? -2.285 6.280 -3.601 1.00 0.00 23 ARG A CA 8
ATOM 4266 C C . ARG A 1 23 ? -1.712 4.879 -3.447 1.00 0.00 23 ARG A C 8
ATOM 4267 O O . ARG A 1 23 ? -0.897 4.629 -2.545 1.00 0.00 23 ARG A O 8
ATOM 4288 N N . GLN A 1 24 ? -2.142 3.978 -4.305 1.00 0.00 24 GLN A N 8
ATOM 4289 C CA . GLN A 1 24 ? -1.652 2.617 -4.322 1.00 0.00 24 GLN A CA 8
ATOM 4290 C C . GLN A 1 24 ? -0.277 2.583 -4.977 1.00 0.00 24 GLN A C 8
ATOM 4291 O O . GLN A 1 24 ? -0.128 2.937 -6.147 1.00 0.00 24 GLN A O 8
ATOM 4305 N N . ILE A 1 25 ? 0.710 2.193 -4.221 1.00 0.00 25 ILE A N 8
ATOM 4306 C CA . ILE A 1 25 ? 2.077 2.145 -4.695 1.00 0.00 25 ILE A CA 8
ATOM 4307 C C . ILE A 1 25 ? 2.497 0.710 -5.013 1.00 0.00 25 ILE A C 8
ATOM 4308 O O . ILE A 1 25 ? 3.493 0.481 -5.705 1.00 0.00 25 ILE A O 8
ATOM 4324 N N . GLY A 1 26 ? 1.757 -0.251 -4.497 1.00 0.00 26 GLY A N 8
ATOM 4325 C CA . GLY A 1 26 ? 2.072 -1.644 -4.752 1.00 0.00 26 GLY A CA 8
ATOM 4326 C C . GLY A 1 26 ? 1.017 -2.535 -4.186 1.00 0.00 26 GLY A C 8
ATOM 4327 O O . GLY A 1 26 ? -0.039 -2.046 -3.795 1.00 0.00 26 GLY A O 8
ATOM 4331 N N . ARG A 1 27 ? 1.275 -3.820 -4.114 1.00 0.00 27 ARG A N 8
ATOM 4332 C CA . ARG A 1 27 ? 0.316 -4.756 -3.555 1.00 0.00 27 ARG A CA 8
ATOM 4333 C C . ARG A 1 27 ? 0.962 -5.659 -2.539 1.00 0.00 27 ARG A C 8
ATOM 4334 O O . ARG A 1 27 ? 1.895 -6.385 -2.863 1.00 0.00 27 ARG A O 8
ATOM 4355 N N . CYS A 1 28 ? 0.458 -5.618 -1.317 1.00 0.00 28 CYS A N 8
ATOM 4356 C CA . CYS A 1 28 ? 0.937 -6.484 -0.250 1.00 0.00 28 CYS A CA 8
ATOM 4357 C C . CYS A 1 28 ? 0.438 -7.881 -0.526 1.00 0.00 28 CYS A C 8
ATOM 4358 O O . CYS A 1 28 ? 1.183 -8.864 -0.455 1.00 0.00 28 CYS A O 8
ATOM 4365 N N . SER A 1 29 ? -0.819 -7.946 -0.880 1.00 0.00 29 SER A N 8
ATOM 4366 C CA . SER A 1 29 ? -1.483 -9.161 -1.196 1.00 0.00 29 SER A CA 8
ATOM 4367 C C . SER A 1 29 ? -2.376 -8.864 -2.402 1.00 0.00 29 SER A C 8
ATOM 4368 O O . SER A 1 29 ? -2.478 -7.696 -2.804 1.00 0.00 29 SER A O 8
ATOM 4376 N N . ALA A 1 30 ? -3.035 -9.874 -2.940 1.00 0.00 30 ALA A N 8
ATOM 4377 C CA . ALA A 1 30 ? -3.866 -9.737 -4.142 1.00 0.00 30 ALA A CA 8
ATOM 4378 C C . ALA A 1 30 ? -4.959 -8.674 -3.989 1.00 0.00 30 ALA A C 8
ATOM 4379 O O . ALA A 1 30 ? -5.136 -7.829 -4.871 1.00 0.00 30 ALA A O 8
ATOM 4386 N N . PHE A 1 31 ? -5.675 -8.701 -2.878 1.00 0.00 31 PHE A N 8
ATOM 4387 C CA . PHE A 1 31 ? -6.736 -7.724 -2.650 1.00 0.00 31 PHE A CA 8
ATOM 4388 C C . PHE A 1 31 ? -6.353 -6.682 -1.596 1.00 0.00 31 PHE A C 8
ATOM 4389 O O . PHE A 1 31 ? -7.180 -5.853 -1.181 1.00 0.00 31 PHE A O 8
ATOM 4406 N N . GLN A 1 32 ? -5.094 -6.674 -1.216 1.00 0.00 32 GLN A N 8
ATOM 4407 C CA . GLN A 1 32 ? -4.616 -5.756 -0.187 1.00 0.00 32 GLN A CA 8
ATOM 4408 C C . GLN A 1 32 ? -3.437 -4.955 -0.726 1.00 0.00 32 GLN A C 8
ATOM 4409 O O . GLN A 1 32 ? -2.305 -5.447 -0.750 1.00 0.00 32 GLN A O 8
ATOM 4423 N N . PRO A 1 33 ? -3.685 -3.739 -1.219 1.00 0.00 33 PRO A N 8
ATOM 4424 C CA . PRO A 1 33 ? -2.655 -2.920 -1.813 1.00 0.00 33 PRO A CA 8
ATOM 4425 C C . PRO A 1 33 ? -1.819 -2.120 -0.798 1.00 0.00 33 PRO A C 8
ATOM 4426 O O . PRO A 1 33 ? -2.256 -1.839 0.330 1.00 0.00 33 PRO A O 8
ATOM 4437 N N . CYS A 1 34 ? -0.620 -1.776 -1.211 1.00 0.00 34 CYS A N 8
ATOM 4438 C CA . CYS A 1 34 ? 0.242 -0.894 -0.467 1.00 0.00 34 CYS A CA 8
ATOM 4439 C C . CYS A 1 34 ? -0.188 0.484 -0.848 1.00 0.00 34 CYS A C 8
ATOM 4440 O O . CYS A 1 34 ? -0.013 0.885 -1.997 1.00 0.00 34 CYS A O 8
ATOM 4447 N N . CYS A 1 35 ? -0.792 1.175 0.041 1.00 0.00 35 CYS A N 8
ATOM 4448 C CA . CYS A 1 35 ? -1.320 2.461 -0.271 1.00 0.00 35 CYS A CA 8
ATOM 4449 C C . CYS A 1 35 ? -0.863 3.493 0.755 1.00 0.00 35 CYS A C 8
ATOM 4450 O O . CYS A 1 35 ? -0.786 3.187 1.951 1.00 0.00 35 CYS A O 8
ATOM 4457 N N . GLY A 1 36 ? -0.516 4.679 0.298 1.00 0.00 36 GLY A N 8
ATOM 4458 C CA . GLY A 1 36 ? -0.064 5.724 1.195 1.00 0.00 36 GLY A CA 8
ATOM 4459 C C . GLY A 1 36 ? -0.215 7.092 0.580 1.00 0.00 36 GLY A C 8
ATOM 4460 O O . GLY A 1 36 ? -0.341 7.214 -0.649 1.00 0.00 36 GLY A O 8
ATOM 4464 N N . ARG A 1 37 ? -0.228 8.112 1.411 1.00 0.00 37 ARG A N 8
ATOM 4465 C CA . ARG A 1 37 ? -0.355 9.482 0.963 1.00 0.00 37 ARG A CA 8
ATOM 4466 C C . ARG A 1 37 ? 0.989 9.984 0.459 1.00 0.00 37 ARG A C 8
ATOM 4467 O O . ARG A 1 37 ? 1.185 10.064 -0.770 1.00 0.00 37 ARG A O 8
ATOM 4489 N N . GLY A 1 1 ? 10.335 -9.601 -1.780 1.00 0.00 1 GLY A N 9
ATOM 4490 C CA . GLY A 1 1 ? 9.163 -9.139 -1.048 1.00 0.00 1 GLY A CA 9
ATOM 4491 C C . GLY A 1 1 ? 8.580 -7.916 -1.702 1.00 0.00 1 GLY A C 9
ATOM 4492 O O . GLY A 1 1 ? 9.323 -7.047 -2.165 1.00 0.00 1 GLY A O 9
ATOM 4498 N N . ASN A 1 2 ? 7.272 -7.833 -1.778 1.00 0.00 2 ASN A N 9
ATOM 4499 C CA . ASN A 1 2 ? 6.633 -6.690 -2.422 1.00 0.00 2 ASN A CA 9
ATOM 4500 C C . ASN A 1 2 ? 6.303 -5.649 -1.369 1.00 0.00 2 ASN A C 9
ATOM 4501 O O . ASN A 1 2 ? 6.449 -4.448 -1.604 1.00 0.00 2 ASN A O 9
ATOM 4512 N N . SER A 1 3 ? 5.925 -6.118 -0.197 1.00 0.00 3 SER A N 9
ATOM 4513 C CA . SER A 1 3 ? 5.506 -5.270 0.902 1.00 0.00 3 SER A CA 9
ATOM 4514 C C . SER A 1 3 ? 6.657 -4.381 1.394 1.00 0.00 3 SER A C 9
ATOM 4515 O O . SER A 1 3 ? 6.445 -3.270 1.874 1.00 0.00 3 SER A O 9
ATOM 4523 N N . TRP A 1 4 ? 7.881 -4.854 1.212 1.00 0.00 4 TRP A N 9
ATOM 4524 C CA . TRP A 1 4 ? 9.060 -4.108 1.635 1.00 0.00 4 TRP A CA 9
ATOM 4525 C C . TRP A 1 4 ? 9.266 -2.878 0.772 1.00 0.00 4 TRP A C 9
ATOM 4526 O O . TRP A 1 4 ? 9.811 -1.867 1.223 1.00 0.00 4 TRP A O 9
ATOM 4547 N N . LEU A 1 5 ? 8.785 -2.946 -0.453 1.00 0.00 5 LEU A N 9
ATOM 4548 C CA . LEU A 1 5 ? 8.875 -1.827 -1.366 1.00 0.00 5 LEU A CA 9
ATOM 4549 C C . LEU A 1 5 ? 7.909 -0.751 -0.916 1.00 0.00 5 LEU A C 9
ATOM 4550 O O . LEU A 1 5 ? 8.200 0.431 -0.989 1.00 0.00 5 LEU A O 9
ATOM 4566 N N . CYS A 1 6 ? 6.787 -1.185 -0.382 1.00 0.00 6 CYS A N 9
ATOM 4567 C CA . CYS A 1 6 ? 5.747 -0.295 0.109 1.00 0.00 6 CYS A CA 9
ATOM 4568 C C . CYS A 1 6 ? 6.267 0.533 1.274 1.00 0.00 6 CYS A C 9
ATOM 4569 O O . CYS A 1 6 ? 5.944 1.711 1.399 1.00 0.00 6 CYS A O 9
ATOM 4576 N N . VAL A 1 7 ? 7.117 -0.080 2.085 1.00 0.00 7 VAL A N 9
ATOM 4577 C CA . VAL A 1 7 ? 7.745 0.584 3.225 1.00 0.00 7 VAL A CA 9
ATOM 4578 C C . VAL A 1 7 ? 8.635 1.730 2.730 1.00 0.00 7 VAL A C 9
ATOM 4579 O O . VAL A 1 7 ? 8.671 2.812 3.312 1.00 0.00 7 VAL A O 9
ATOM 4592 N N . ARG A 1 8 ? 9.293 1.487 1.623 1.00 0.00 8 ARG A N 9
ATOM 4593 C CA . ARG A 1 8 ? 10.218 2.429 1.022 1.00 0.00 8 ARG A CA 9
ATOM 4594 C C . ARG A 1 8 ? 9.456 3.559 0.299 1.00 0.00 8 ARG A C 9
ATOM 4595 O O . ARG A 1 8 ? 9.928 4.699 0.230 1.00 0.00 8 ARG A O 9
ATOM 4616 N N . ARG A 1 9 ? 8.273 3.238 -0.200 1.00 0.00 9 ARG A N 9
ATOM 4617 C CA . ARG A 1 9 ? 7.452 4.191 -0.953 1.00 0.00 9 ARG A CA 9
ATOM 4618 C C . ARG A 1 9 ? 6.535 5.007 -0.030 1.00 0.00 9 ARG A C 9
ATOM 4619 O O . ARG A 1 9 ? 6.099 6.101 -0.382 1.00 0.00 9 ARG A O 9
ATOM 4640 N N . GLY A 1 10 ? 6.241 4.469 1.134 1.00 0.00 10 GLY A N 9
ATOM 4641 C CA . GLY A 1 10 ? 5.415 5.177 2.087 1.00 0.00 10 GLY A CA 9
ATOM 4642 C C . GLY A 1 10 ? 3.967 4.743 2.028 1.00 0.00 10 GLY A C 9
ATOM 4643 O O . GLY A 1 10 ? 3.056 5.578 2.031 1.00 0.00 10 GLY A O 9
ATOM 4647 N N . GLY A 1 11 ? 3.747 3.452 1.976 1.00 0.00 11 GLY A N 9
ATOM 4648 C CA . GLY A 1 11 ? 2.413 2.939 1.897 1.00 0.00 11 GLY A CA 9
ATOM 4649 C C . GLY A 1 11 ? 2.233 1.733 2.758 1.00 0.00 11 GLY A C 9
ATOM 4650 O O . GLY A 1 11 ? 3.177 0.968 2.967 1.00 0.00 11 GLY A O 9
ATOM 4654 N N . ASN A 1 12 ? 1.041 1.555 3.252 1.00 0.00 12 ASN A N 9
ATOM 4655 C CA . ASN A 1 12 ? 0.720 0.433 4.112 1.00 0.00 12 ASN A CA 9
ATOM 4656 C C . ASN A 1 12 ? -0.366 -0.389 3.456 1.00 0.00 12 ASN A C 9
ATOM 4657 O O . ASN A 1 12 ? -0.930 0.028 2.434 1.00 0.00 12 ASN A O 9
ATOM 4668 N N . CYS A 1 13 ? -0.665 -1.531 4.017 1.00 0.00 13 CYS A N 9
ATOM 4669 C CA . CYS A 1 13 ? -1.675 -2.411 3.458 1.00 0.00 13 CYS A CA 9
ATOM 4670 C C . CYS A 1 13 ? -3.062 -1.883 3.801 1.00 0.00 13 CYS A C 9
ATOM 4671 O O . CYS A 1 13 ? -3.397 -1.720 4.976 1.00 0.00 13 CYS A O 9
ATOM 4678 N N . ARG A 1 14 ? -3.842 -1.583 2.806 1.00 0.00 14 ARG A N 9
ATOM 4679 C CA . ARG A 1 14 ? -5.201 -1.153 3.037 1.00 0.00 14 ARG A CA 9
ATOM 4680 C C . ARG A 1 14 ? -6.115 -2.313 2.806 1.00 0.00 14 ARG A C 9
ATOM 4681 O O . ARG A 1 14 ? -5.892 -3.106 1.904 1.00 0.00 14 ARG A O 9
ATOM 4702 N N . PHE A 1 15 ? -7.100 -2.443 3.626 1.00 0.00 15 PHE A N 9
ATOM 4703 C CA . PHE A 1 15 ? -8.046 -3.505 3.475 1.00 0.00 15 PHE A CA 9
ATOM 4704 C C . PHE A 1 15 ? -9.186 -3.031 2.600 1.00 0.00 15 PHE A C 9
ATOM 4705 O O . PHE A 1 15 ? -9.966 -2.143 2.993 1.00 0.00 15 PHE A O 9
ATOM 4722 N N . GLY A 1 16 ? -9.258 -3.582 1.415 1.00 0.00 16 GLY A N 9
ATOM 4723 C CA . GLY A 1 16 ? -10.272 -3.204 0.474 1.00 0.00 16 GLY A CA 9
ATOM 4724 C C . GLY A 1 16 ? -9.934 -1.898 -0.202 1.00 0.00 16 GLY A C 9
ATOM 4725 O O . GLY A 1 16 ? -8.990 -1.820 -0.993 1.00 0.00 16 GLY A O 9
ATOM 4729 N N . ARG A 1 17 ? -10.677 -0.872 0.121 1.00 0.00 17 ARG A N 9
ATOM 4730 C CA . ARG A 1 17 ? -10.465 0.439 -0.447 1.00 0.00 17 ARG A CA 9
ATOM 4731 C C . ARG A 1 17 ? -9.615 1.316 0.467 1.00 0.00 17 ARG A C 9
ATOM 4732 O O . ARG A 1 17 ? -9.608 1.151 1.691 1.00 0.00 17 ARG A O 9
ATOM 4753 N N . CYS A 1 18 ? -8.917 2.240 -0.123 1.00 0.00 18 CYS A N 9
ATOM 4754 C CA . CYS A 1 18 ? -8.084 3.160 0.603 1.00 0.00 18 CYS A CA 9
ATOM 4755 C C . CYS A 1 18 ? -8.872 4.446 0.761 1.00 0.00 18 CYS A C 9
ATOM 4756 O O . CYS A 1 18 ? -10.060 4.501 0.395 1.00 0.00 18 CYS A O 9
ATOM 4763 N N . GLN A 1 19 ? -8.253 5.443 1.296 1.00 0.00 19 GLN A N 9
ATOM 4764 C CA . GLN A 1 19 ? -8.861 6.726 1.432 1.00 0.00 19 GLN A CA 9
ATOM 4765 C C . GLN A 1 19 ? -8.531 7.574 0.206 1.00 0.00 19 GLN A C 9
ATOM 4766 O O . GLN A 1 19 ? -7.597 7.254 -0.546 1.00 0.00 19 GLN A O 9
ATOM 4780 N N . PHE A 1 20 ? -9.287 8.629 -0.005 1.00 0.00 20 PHE A N 9
ATOM 4781 C CA . PHE A 1 20 ? -9.119 9.488 -1.168 1.00 0.00 20 PHE A CA 9
ATOM 4782 C C . PHE A 1 20 ? -7.822 10.281 -1.076 1.00 0.00 20 PHE A C 9
ATOM 4783 O O . PHE A 1 20 ? -7.184 10.565 -2.080 1.00 0.00 20 PHE A O 9
ATOM 4800 N N . ALA A 1 21 ? -7.422 10.597 0.130 1.00 0.00 21 ALA A N 9
ATOM 4801 C CA . ALA A 1 21 ? -6.217 11.374 0.377 1.00 0.00 21 ALA A CA 9
ATOM 4802 C C . ALA A 1 21 ? -4.952 10.520 0.263 1.00 0.00 21 ALA A C 9
ATOM 4803 O O . ALA A 1 21 ? -3.834 11.001 0.493 1.00 0.00 21 ALA A O 9
ATOM 4810 N N . GLU A 1 22 ? -5.120 9.268 -0.084 1.00 0.00 22 GLU A N 9
ATOM 4811 C CA . GLU A 1 22 ? -4.012 8.370 -0.224 1.00 0.00 22 GLU A CA 9
ATOM 4812 C C . GLU A 1 22 ? -3.915 7.891 -1.657 1.00 0.00 22 GLU A C 9
ATOM 4813 O O . GLU A 1 22 ? -4.845 8.096 -2.450 1.00 0.00 22 GLU A O 9
ATOM 4825 N N . ARG A 1 23 ? -2.806 7.306 -2.010 1.00 0.00 23 ARG A N 9
ATOM 4826 C CA . ARG A 1 23 ? -2.576 6.835 -3.357 1.00 0.00 23 ARG A CA 9
ATOM 4827 C C . ARG A 1 23 ? -2.005 5.426 -3.345 1.00 0.00 23 ARG A C 9
ATOM 4828 O O . ARG A 1 23 ? -1.325 5.022 -2.387 1.00 0.00 23 ARG A O 9
ATOM 4849 N N . GLN A 1 24 ? -2.281 4.686 -4.389 1.00 0.00 24 GLN A N 9
ATOM 4850 C CA . GLN A 1 24 ? -1.829 3.318 -4.511 1.00 0.00 24 GLN A CA 9
ATOM 4851 C C . GLN A 1 24 ? -0.387 3.313 -4.983 1.00 0.00 24 GLN A C 9
ATOM 4852 O O . GLN A 1 24 ? -0.054 3.966 -5.972 1.00 0.00 24 GLN A O 9
ATOM 4866 N N . ILE A 1 25 ? 0.467 2.620 -4.267 1.00 0.00 25 ILE A N 9
ATOM 4867 C CA . ILE A 1 25 ? 1.888 2.583 -4.609 1.00 0.00 25 ILE A CA 9
ATOM 4868 C C . ILE A 1 25 ? 2.490 1.173 -4.556 1.00 0.00 25 ILE A C 9
ATOM 4869 O O . ILE A 1 25 ? 3.687 1.001 -4.724 1.00 0.00 25 ILE A O 9
ATOM 4885 N N . GLY A 1 26 ? 1.677 0.180 -4.297 1.00 0.00 26 GLY A N 9
ATOM 4886 C CA . GLY A 1 26 ? 2.153 -1.191 -4.363 1.00 0.00 26 GLY A CA 9
ATOM 4887 C C . GLY A 1 26 ? 1.102 -2.131 -3.883 1.00 0.00 26 GLY A C 9
ATOM 4888 O O . GLY A 1 26 ? -0.061 -1.736 -3.787 1.00 0.00 26 GLY A O 9
ATOM 4892 N N . ARG A 1 27 ? 1.468 -3.349 -3.565 1.00 0.00 27 ARG A N 9
ATOM 4893 C CA . ARG A 1 27 ? 0.544 -4.307 -2.983 1.00 0.00 27 ARG A CA 9
ATOM 4894 C C . ARG A 1 27 ? 1.280 -5.172 -2.001 1.00 0.00 27 ARG A C 9
ATOM 4895 O O . ARG A 1 27 ? 2.431 -5.520 -2.228 1.00 0.00 27 ARG A O 9
ATOM 4916 N N . CYS A 1 28 ? 0.635 -5.480 -0.912 1.00 0.00 28 CYS A N 9
ATOM 4917 C CA . CYS A 1 28 ? 1.181 -6.388 0.064 1.00 0.00 28 CYS A CA 9
ATOM 4918 C C . CYS A 1 28 ? 0.836 -7.786 -0.410 1.00 0.00 28 CYS A C 9
ATOM 4919 O O . CYS A 1 28 ? 1.611 -8.736 -0.278 1.00 0.00 28 CYS A O 9
ATOM 4926 N N . SER A 1 29 ? -0.332 -7.880 -0.994 1.00 0.00 29 SER A N 9
ATOM 4927 C CA . SER A 1 29 ? -0.836 -9.065 -1.582 1.00 0.00 29 SER A CA 9
ATOM 4928 C C . SER A 1 29 ? -1.845 -8.622 -2.606 1.00 0.00 29 SER A C 9
ATOM 4929 O O . SER A 1 29 ? -2.261 -7.454 -2.585 1.00 0.00 29 SER A O 9
ATOM 4937 N N . ALA A 1 30 ? -2.269 -9.521 -3.469 1.00 0.00 30 ALA A N 9
ATOM 4938 C CA . ALA A 1 30 ? -3.266 -9.217 -4.489 1.00 0.00 30 ALA A CA 9
ATOM 4939 C C . ALA A 1 30 ? -4.588 -8.780 -3.851 1.00 0.00 30 ALA A C 9
ATOM 4940 O O . ALA A 1 30 ? -5.431 -8.151 -4.495 1.00 0.00 30 ALA A O 9
ATOM 4947 N N . PHE A 1 31 ? -4.757 -9.116 -2.591 1.00 0.00 31 PHE A N 9
ATOM 4948 C CA . PHE A 1 31 ? -5.931 -8.746 -1.846 1.00 0.00 31 PHE A CA 9
ATOM 4949 C C . PHE A 1 31 ? -5.727 -7.399 -1.152 1.00 0.00 31 PHE A C 9
ATOM 4950 O O . PHE A 1 31 ? -6.605 -6.536 -1.181 1.00 0.00 31 PHE A O 9
ATOM 4967 N N . GLN A 1 32 ? -4.551 -7.197 -0.586 1.00 0.00 32 GLN A N 9
ATOM 4968 C CA . GLN A 1 32 ? -4.281 -6.013 0.224 1.00 0.00 32 GLN A CA 9
ATOM 4969 C C . GLN A 1 32 ? -3.259 -5.129 -0.460 1.00 0.00 32 GLN A C 9
ATOM 4970 O O . GLN A 1 32 ? -2.068 -5.456 -0.495 1.00 0.00 32 GLN A O 9
ATOM 4984 N N . PRO A 1 33 ? -3.692 -4.021 -1.031 1.00 0.00 33 PRO A N 9
ATOM 4985 C CA . PRO A 1 33 ? -2.814 -3.122 -1.728 1.00 0.00 33 PRO A CA 9
ATOM 4986 C C . PRO A 1 33 ? -2.094 -2.132 -0.799 1.00 0.00 33 PRO A C 9
ATOM 4987 O O . PRO A 1 33 ? -2.574 -1.804 0.293 1.00 0.00 33 PRO A O 9
ATOM 4998 N N . CYS A 1 34 ? -0.960 -1.666 -1.242 1.00 0.00 34 CYS A N 9
ATOM 4999 C CA . CYS A 1 34 ? -0.186 -0.693 -0.523 1.00 0.00 34 CYS A CA 9
ATOM 5000 C C . CYS A 1 34 ? -0.608 0.664 -0.955 1.00 0.00 34 CYS A C 9
ATOM 5001 O O . CYS A 1 34 ? -0.415 1.055 -2.128 1.00 0.00 34 CYS A O 9
ATOM 5008 N N . CYS A 1 35 ? -1.216 1.342 -0.073 1.00 0.00 35 CYS A N 9
ATOM 5009 C CA . CYS A 1 35 ? -1.676 2.648 -0.308 1.00 0.00 35 CYS A CA 9
ATOM 5010 C C . CYS A 1 35 ? -1.195 3.523 0.820 1.00 0.00 35 CYS A C 9
ATOM 5011 O O . CYS A 1 35 ? -1.030 3.043 1.955 1.00 0.00 35 CYS A O 9
ATOM 5018 N N . GLY A 1 36 ? -0.904 4.745 0.517 1.00 0.00 36 GLY A N 9
ATOM 5019 C CA . GLY A 1 36 ? -0.444 5.652 1.509 1.00 0.00 36 GLY A CA 9
ATOM 5020 C C . GLY A 1 36 ? -0.265 7.014 0.935 1.00 0.00 36 GLY A C 9
ATOM 5021 O O . GLY A 1 36 ? -0.684 7.271 -0.201 1.00 0.00 36 GLY A O 9
ATOM 5025 N N . ARG A 1 37 ? 0.346 7.874 1.684 1.00 0.00 37 ARG A N 9
ATOM 5026 C CA . ARG A 1 37 ? 0.592 9.220 1.271 1.00 0.00 37 ARG A CA 9
ATOM 5027 C C . ARG A 1 37 ? 1.935 9.677 1.818 1.00 0.00 37 ARG A C 9
ATOM 5028 O O . ARG A 1 37 ? 2.938 9.555 1.103 1.00 0.00 37 ARG A O 9
ATOM 5050 N N . GLY A 1 1 ? 10.277 -9.363 -2.729 1.00 0.00 1 GLY A N 10
ATOM 50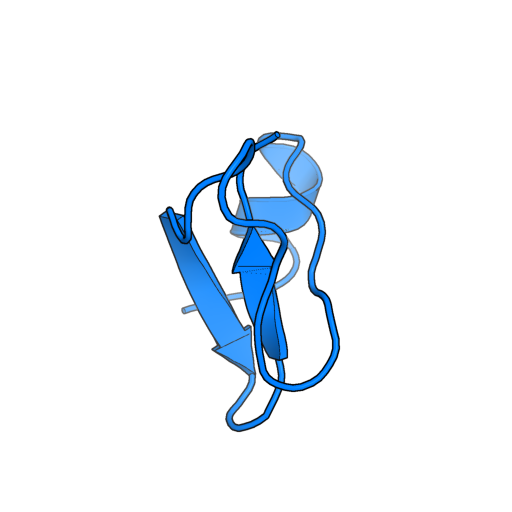51 C CA . GLY A 1 1 ? 9.019 -9.108 -2.037 1.00 0.00 1 GLY A CA 10
ATOM 5052 C C . GLY A 1 1 ? 8.556 -7.688 -2.226 1.00 0.00 1 GLY A C 10
ATOM 5053 O O . GLY A 1 1 ? 9.031 -6.775 -1.541 1.00 0.00 1 GLY A O 10
ATOM 5059 N N . ASN A 1 2 ? 7.608 -7.493 -3.133 1.00 0.00 2 ASN A N 10
ATOM 5060 C CA . ASN A 1 2 ? 7.089 -6.157 -3.476 1.00 0.00 2 ASN A CA 10
ATOM 5061 C C . ASN A 1 2 ? 6.435 -5.462 -2.296 1.00 0.00 2 ASN A C 10
ATOM 5062 O O . ASN A 1 2 ? 6.441 -4.231 -2.216 1.00 0.00 2 ASN A O 10
ATOM 5073 N N . SER A 1 3 ? 5.899 -6.236 -1.378 1.00 0.00 3 SER A N 10
ATOM 5074 C CA . SER A 1 3 ? 5.230 -5.704 -0.213 1.00 0.00 3 SER A CA 10
ATOM 5075 C C . SER A 1 3 ? 6.204 -4.901 0.671 1.00 0.00 3 SER A C 10
ATOM 5076 O O . SER A 1 3 ? 5.850 -3.854 1.210 1.00 0.00 3 SER A O 10
ATOM 5084 N N . TRP A 1 4 ? 7.451 -5.356 0.756 1.00 0.00 4 TRP A N 10
ATOM 5085 C CA . TRP A 1 4 ? 8.448 -4.671 1.565 1.00 0.00 4 TRP A CA 10
ATOM 5086 C C . TRP A 1 4 ? 8.982 -3.435 0.881 1.00 0.00 4 TRP A C 10
ATOM 5087 O O . TRP A 1 4 ? 9.521 -2.535 1.535 1.00 0.00 4 TRP A O 10
ATOM 5108 N N . LEU A 1 5 ? 8.810 -3.372 -0.422 1.00 0.00 5 LEU A N 10
ATOM 5109 C CA . LEU A 1 5 ? 9.224 -2.210 -1.184 1.00 0.00 5 LEU A CA 10
ATOM 5110 C C . LEU A 1 5 ? 8.284 -1.052 -0.860 1.00 0.00 5 LEU A C 10
ATOM 5111 O O . LEU A 1 5 ? 8.701 0.101 -0.760 1.00 0.00 5 LEU A O 10
ATOM 5127 N N . CYS A 1 6 ? 7.016 -1.382 -0.641 1.00 0.00 6 CYS A N 10
ATOM 5128 C CA . CYS A 1 6 ? 6.015 -0.400 -0.244 1.00 0.00 6 CYS A CA 10
ATOM 5129 C C . CYS A 1 6 ? 6.349 0.126 1.141 1.00 0.00 6 CYS A C 10
ATOM 5130 O O . CYS A 1 6 ? 6.267 1.334 1.411 1.00 0.00 6 CYS A O 10
ATOM 5137 N N . VAL A 1 7 ? 6.776 -0.788 2.002 1.00 0.00 7 VAL A N 10
ATOM 5138 C CA . VAL A 1 7 ? 7.192 -0.469 3.355 1.00 0.00 7 VAL A CA 10
ATOM 5139 C C . VAL A 1 7 ? 8.404 0.475 3.311 1.00 0.00 7 VAL A C 10
ATOM 5140 O O . VAL A 1 7 ? 8.527 1.390 4.122 1.00 0.00 7 VAL A O 10
ATOM 5153 N N . ARG A 1 8 ? 9.257 0.274 2.320 1.00 0.00 8 ARG A N 10
ATOM 5154 C CA . ARG A 1 8 ? 10.450 1.074 2.170 1.00 0.00 8 ARG A CA 10
ATOM 5155 C C . ARG A 1 8 ? 10.134 2.449 1.565 1.00 0.00 8 ARG A C 10
ATOM 5156 O O . ARG A 1 8 ? 10.707 3.455 1.977 1.00 0.00 8 ARG A O 10
ATOM 5177 N N . ARG A 1 9 ? 9.238 2.494 0.587 1.00 0.00 9 ARG A N 10
ATOM 5178 C CA . ARG A 1 9 ? 8.867 3.772 -0.018 1.00 0.00 9 ARG A CA 10
ATOM 5179 C C . ARG A 1 9 ? 8.061 4.639 0.941 1.00 0.00 9 ARG A C 10
ATOM 5180 O O . ARG A 1 9 ? 8.173 5.874 0.925 1.00 0.00 9 ARG A O 10
ATOM 5201 N N . GLY A 1 10 ? 7.290 4.012 1.790 1.00 0.00 10 GLY A N 10
ATOM 5202 C CA . GLY A 1 10 ? 6.534 4.751 2.759 1.00 0.00 10 GLY A CA 10
ATOM 5203 C C . GLY A 1 10 ? 5.062 4.590 2.558 1.00 0.00 10 GLY A C 10
ATOM 5204 O O . GLY A 1 10 ? 4.363 5.544 2.204 1.00 0.00 10 GLY A O 10
ATOM 5208 N N . GLY A 1 11 ? 4.588 3.395 2.740 1.00 0.00 11 GLY A N 10
ATOM 5209 C CA . GLY A 1 11 ? 3.191 3.128 2.620 1.00 0.00 11 GLY A CA 10
ATOM 5210 C C . GLY A 1 11 ? 2.773 2.095 3.615 1.00 0.00 11 GLY A C 10
ATOM 5211 O O . GLY A 1 11 ? 3.634 1.440 4.232 1.00 0.00 11 GLY A O 10
ATOM 5215 N N . ASN A 1 12 ? 1.492 1.967 3.808 1.00 0.00 12 ASN A N 10
ATOM 5216 C CA . ASN A 1 12 ? 0.934 0.988 4.700 1.00 0.00 12 ASN A CA 10
ATOM 5217 C C . ASN A 1 12 ? -0.051 0.139 3.934 1.00 0.00 12 ASN A C 10
ATOM 5218 O O . ASN A 1 12 ? -0.821 0.656 3.105 1.00 0.00 12 ASN A O 10
ATOM 5229 N N . CYS A 1 13 ? 0.005 -1.141 4.149 1.00 0.00 13 CYS A N 10
ATOM 5230 C CA . CYS A 1 13 ? -0.910 -2.056 3.517 1.00 0.00 13 CYS A CA 10
ATOM 5231 C C . CYS A 1 13 ? -2.266 -1.938 4.189 1.00 0.00 13 CYS A C 10
ATOM 5232 O O . CYS A 1 13 ? -2.380 -2.158 5.406 1.00 0.00 13 CYS A O 10
ATOM 5239 N N . ARG A 1 14 ? -3.267 -1.538 3.434 1.00 0.00 14 ARG A N 10
ATOM 5240 C CA . ARG A 1 14 ? -4.610 -1.439 3.970 1.00 0.00 14 ARG A CA 10
ATOM 5241 C C . ARG A 1 14 ? -5.361 -2.720 3.778 1.00 0.00 14 ARG A C 10
ATOM 5242 O O . ARG A 1 14 ? -4.944 -3.584 3.023 1.00 0.00 14 ARG A O 10
ATOM 5263 N N . PHE A 1 15 ? -6.446 -2.851 4.486 1.00 0.00 15 PHE A N 10
ATOM 5264 C CA . PHE A 1 15 ? -7.326 -3.965 4.308 1.00 0.00 15 PHE A CA 10
ATOM 5265 C C . PHE A 1 15 ? -8.396 -3.604 3.289 1.00 0.00 15 PHE A C 10
ATOM 5266 O O . PHE A 1 15 ? -9.187 -2.662 3.502 1.00 0.00 15 PHE A O 10
ATOM 5283 N N . GLY A 1 16 ? -8.388 -4.287 2.181 1.00 0.00 16 GLY A N 10
ATOM 5284 C CA . GLY A 1 16 ? -9.389 -4.085 1.177 1.00 0.00 16 GLY A CA 10
ATOM 5285 C C . GLY A 1 16 ? -8.908 -3.213 0.054 1.00 0.00 16 GLY A C 10
ATOM 5286 O O . GLY A 1 16 ? -8.252 -3.687 -0.881 1.00 0.00 16 GLY A O 10
ATOM 5290 N N . ARG A 1 17 ? -9.231 -1.948 0.144 1.00 0.00 17 ARG A N 10
ATOM 5291 C CA . ARG A 1 17 ? -8.863 -0.944 -0.835 1.00 0.00 17 ARG A CA 10
ATOM 5292 C C . ARG A 1 17 ? -8.489 0.303 -0.074 1.00 0.00 17 ARG A C 10
ATOM 5293 O O . ARG A 1 17 ? -8.611 0.326 1.155 1.00 0.00 17 ARG A O 10
ATOM 5314 N N . CYS A 1 18 ? -8.032 1.315 -0.753 1.00 0.00 18 CYS A N 10
ATOM 5315 C CA . CYS A 1 18 ? -7.717 2.549 -0.080 1.00 0.00 18 CYS A CA 10
ATOM 5316 C C . CYS A 1 18 ? -8.757 3.594 -0.475 1.00 0.00 18 CYS A C 10
ATOM 5317 O O . CYS A 1 18 ? -9.758 3.259 -1.130 1.00 0.00 18 CYS A O 10
ATOM 5324 N N . GLN A 1 19 ? -8.588 4.813 -0.038 1.00 0.00 19 GLN A N 10
ATOM 5325 C CA . GLN A 1 19 ? -9.497 5.878 -0.401 1.00 0.00 19 GLN A CA 10
ATOM 5326 C C . GLN A 1 19 ? -8.896 6.660 -1.557 1.00 0.00 19 GLN A C 10
ATOM 5327 O O . GLN A 1 19 ? -7.674 6.628 -1.757 1.00 0.00 19 GLN A O 10
ATOM 5341 N N . PHE A 1 20 ? -9.722 7.351 -2.312 1.00 0.00 20 PHE A N 10
ATOM 5342 C CA . PHE A 1 20 ? -9.268 8.096 -3.489 1.00 0.00 20 PHE A CA 10
ATOM 5343 C C . PHE A 1 20 ? -8.397 9.284 -3.071 1.00 0.00 20 PHE A C 10
ATOM 5344 O O . PHE A 1 20 ? -7.480 9.705 -3.796 1.00 0.00 20 PHE A O 10
ATOM 5361 N N . ALA A 1 21 ? -8.660 9.784 -1.883 1.00 0.00 21 ALA A N 10
ATOM 5362 C CA . ALA A 1 21 ? -7.925 10.894 -1.317 1.00 0.00 21 ALA A CA 10
ATOM 5363 C C . ALA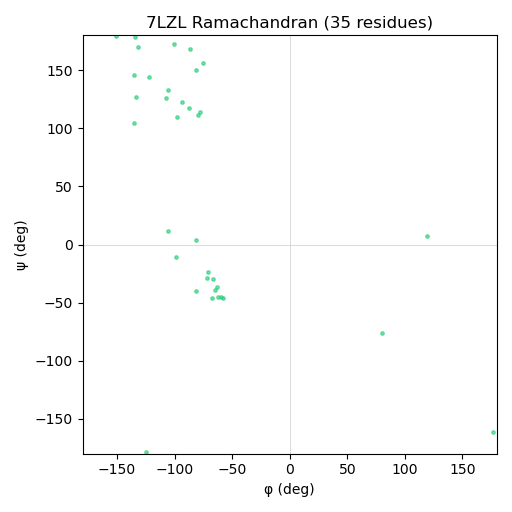 A 1 21 ? -6.597 10.431 -0.716 1.00 0.00 21 ALA A C 10
ATOM 5364 O O . ALA A 1 21 ? -5.849 11.233 -0.168 1.00 0.00 21 ALA A O 10
ATOM 5371 N N . GLU A 1 22 ? -6.314 9.147 -0.814 1.00 0.00 22 GLU A N 10
ATOM 5372 C CA . GLU A 1 22 ? -5.073 8.614 -0.319 1.00 0.00 22 GLU A CA 10
ATOM 5373 C C . GLU A 1 22 ? -4.187 8.209 -1.488 1.00 0.00 22 GLU A C 10
ATOM 5374 O O . GLU A 1 22 ? -4.648 8.164 -2.637 1.00 0.00 22 GLU A O 10
ATOM 5386 N N . ARG A 1 23 ? -2.947 7.932 -1.217 1.00 0.00 23 ARG A N 10
ATOM 5387 C CA . ARG A 1 23 ? -1.963 7.690 -2.257 1.00 0.00 23 ARG A CA 10
ATOM 5388 C C . ARG A 1 23 ? -1.760 6.198 -2.486 1.00 0.00 23 ARG A C 10
ATOM 5389 O O . ARG A 1 23 ? -1.267 5.491 -1.613 1.00 0.00 23 ARG A O 10
ATOM 5410 N N . GLN A 1 24 ? -2.128 5.728 -3.650 1.00 0.00 24 GLN A N 10
ATOM 5411 C CA . GLN A 1 24 ? -1.933 4.335 -4.003 1.00 0.00 24 GLN A CA 10
ATOM 5412 C C . GLN A 1 24 ? -0.564 4.170 -4.615 1.00 0.00 24 GLN A C 10
ATOM 5413 O O . GLN A 1 24 ? -0.269 4.776 -5.653 1.00 0.00 24 GLN A O 10
ATOM 5427 N N . ILE A 1 25 ? 0.289 3.404 -3.981 1.00 0.00 25 ILE A N 10
ATOM 5428 C CA . ILE A 1 25 ? 1.621 3.211 -4.519 1.00 0.00 25 ILE A CA 10
ATOM 5429 C C . ILE A 1 25 ? 1.828 1.801 -5.056 1.00 0.00 25 ILE A C 10
ATOM 5430 O O . ILE A 1 25 ? 2.720 1.576 -5.861 1.00 0.00 25 ILE A O 10
ATOM 5446 N N . GLY A 1 26 ? 1.023 0.858 -4.614 1.00 0.00 26 GLY A N 10
ATOM 5447 C CA . GLY A 1 26 ? 1.173 -0.499 -5.102 1.00 0.00 26 GLY A CA 10
ATOM 5448 C C . GLY A 1 26 ? 0.218 -1.437 -4.427 1.00 0.00 26 GLY A C 10
ATOM 5449 O O . GLY A 1 26 ? -0.772 -0.990 -3.828 1.00 0.00 26 GLY A O 10
ATOM 5453 N N . ARG A 1 27 ? 0.490 -2.721 -4.497 1.00 0.00 27 ARG A N 10
ATOM 5454 C CA . ARG A 1 27 ? -0.345 -3.726 -3.847 1.00 0.00 27 ARG A CA 10
ATOM 5455 C C . ARG A 1 27 ? 0.521 -4.757 -3.119 1.00 0.00 27 ARG A C 10
ATOM 5456 O O . ARG A 1 27 ? 1.409 -5.376 -3.716 1.00 0.00 27 ARG A O 10
ATOM 5477 N N . CYS A 1 28 ? 0.257 -4.932 -1.846 1.00 0.00 28 CYS A N 10
ATOM 5478 C CA . CYS A 1 28 ? 0.987 -5.866 -1.001 1.00 0.00 28 CYS A CA 10
ATOM 5479 C C . CYS A 1 28 ? 0.454 -7.268 -1.262 1.00 0.00 28 CYS A C 10
ATOM 5480 O O . CYS A 1 28 ? 1.199 -8.249 -1.307 1.00 0.00 28 CYS A O 10
ATOM 5487 N N . SER A 1 29 ? -0.846 -7.351 -1.420 1.00 0.00 29 SER A N 10
ATOM 5488 C CA . SER A 1 29 ? -1.538 -8.580 -1.675 1.00 0.00 29 SER A CA 10
ATOM 5489 C C . SER A 1 29 ? -2.838 -8.228 -2.392 1.00 0.00 29 SER A C 10
ATOM 5490 O O . SER A 1 29 ? -3.107 -7.043 -2.624 1.00 0.00 29 SER A O 10
ATOM 5498 N N . ALA A 1 30 ? -3.639 -9.222 -2.711 1.00 0.00 30 ALA A N 10
ATOM 5499 C CA . ALA A 1 30 ? -4.890 -9.016 -3.409 1.00 0.00 30 ALA A CA 10
ATOM 5500 C C . ALA A 1 30 ? -5.865 -8.203 -2.569 1.00 0.00 30 ALA A C 10
ATOM 5501 O O . ALA A 1 30 ? -6.606 -7.372 -3.095 1.00 0.00 30 ALA A O 10
ATOM 5508 N N . PHE A 1 31 ? -5.865 -8.441 -1.281 1.00 0.00 31 PHE A N 10
ATOM 5509 C CA . PHE A 1 31 ? -6.750 -7.735 -0.370 1.00 0.00 31 PHE A CA 10
ATOM 5510 C C . PHE A 1 31 ? -5.970 -6.659 0.410 1.00 0.00 31 PHE A C 10
ATOM 5511 O O . PHE A 1 31 ? -6.496 -6.017 1.305 1.00 0.00 31 PHE A O 10
ATOM 5528 N N . GLN A 1 32 ? -4.731 -6.440 0.048 1.00 0.00 32 GLN A N 10
ATOM 5529 C CA . GLN A 1 32 ? -3.920 -5.462 0.758 1.00 0.00 32 GLN A CA 10
ATOM 5530 C C . GLN A 1 32 ? -3.192 -4.537 -0.202 1.00 0.00 32 GLN A C 10
ATOM 5531 O O . GLN A 1 32 ? -2.196 -4.924 -0.790 1.00 0.00 32 GLN A O 10
ATOM 5545 N N . PRO A 1 33 ? -3.695 -3.330 -0.425 1.00 0.00 33 PRO A N 10
ATOM 5546 C CA . PRO A 1 33 ? -3.017 -2.346 -1.254 1.00 0.00 33 PRO A CA 10
ATOM 5547 C C . PRO A 1 33 ? -1.968 -1.543 -0.465 1.00 0.00 33 PRO A C 10
ATOM 5548 O O . PRO A 1 33 ? -2.139 -1.284 0.737 1.00 0.00 33 PRO A O 10
ATOM 5559 N N . CYS A 1 34 ? -0.901 -1.153 -1.131 1.00 0.00 34 CYS A N 10
ATOM 5560 C CA . CYS A 1 34 ? 0.102 -0.304 -0.524 1.00 0.00 34 CYS A CA 10
ATOM 5561 C C . CYS A 1 34 ? -0.404 1.108 -0.675 1.00 0.00 34 CYS A C 10
ATOM 5562 O O . CYS A 1 34 ? -0.451 1.642 -1.816 1.00 0.00 34 CYS A O 10
ATOM 5569 N N . CYS A 1 35 ? -0.812 1.705 0.399 1.00 0.00 35 CYS A N 10
ATOM 5570 C CA . CYS A 1 35 ? -1.362 3.017 0.332 1.00 0.00 35 CYS A CA 10
ATOM 5571 C C . CYS A 1 35 ? -0.690 3.928 1.344 1.00 0.00 35 CYS A C 10
ATOM 5572 O O . CYS A 1 35 ? -0.255 3.476 2.393 1.00 0.00 35 CYS A O 10
ATOM 5579 N N . GLY A 1 36 ? -0.584 5.182 1.018 1.00 0.00 36 GLY A N 10
ATOM 5580 C CA . GLY A 1 36 ? 0.033 6.122 1.900 1.00 0.00 36 GLY A CA 10
ATOM 5581 C C . GLY A 1 36 ? -0.549 7.500 1.742 1.00 0.00 36 GLY A C 10
ATOM 5582 O O . GLY A 1 36 ? -1.716 7.651 1.357 1.00 0.00 36 GLY A O 10
ATOM 5586 N N . ARG A 1 37 ? 0.250 8.492 2.019 1.00 0.00 37 ARG A N 10
ATOM 5587 C CA . ARG A 1 37 ? -0.156 9.874 1.930 1.00 0.00 37 ARG A CA 10
ATOM 5588 C C . ARG A 1 37 ? 0.574 10.562 0.801 1.00 0.00 37 ARG A C 10
ATOM 5589 O O . ARG A 1 37 ? -0.076 10.983 -0.161 1.00 0.00 37 ARG A O 10
ATOM 5611 N N . GLY A 1 1 ? 4.107 -10.381 -3.414 1.00 0.00 1 GLY A N 11
ATOM 5612 C CA . GLY A 1 1 ? 4.352 -9.671 -2.166 1.00 0.00 1 GLY A CA 11
ATOM 5613 C C . GLY A 1 1 ? 5.264 -8.500 -2.398 1.00 0.00 1 GLY A C 11
ATOM 5614 O O . GLY A 1 1 ? 6.303 -8.637 -3.052 1.00 0.00 1 GLY A O 11
ATOM 5620 N N . ASN A 1 2 ? 4.891 -7.337 -1.903 1.00 0.00 2 ASN A N 11
ATOM 5621 C CA . ASN A 1 2 ? 5.713 -6.149 -2.113 1.00 0.00 2 ASN A CA 11
ATOM 5622 C C . ASN A 1 2 ? 5.619 -5.219 -0.909 1.00 0.00 2 ASN A C 11
ATOM 5623 O O . ASN A 1 2 ? 5.998 -4.054 -0.970 1.00 0.00 2 ASN A O 11
ATOM 5634 N N . SER A 1 3 ? 5.183 -5.772 0.208 1.00 0.00 3 SER A N 11
ATOM 5635 C CA . SER A 1 3 ? 4.987 -5.015 1.430 1.00 0.00 3 SER A CA 11
ATOM 5636 C C . SER A 1 3 ? 6.281 -4.292 1.870 1.00 0.00 3 SER A C 11
ATOM 5637 O O . SER A 1 3 ? 6.243 -3.117 2.219 1.00 0.00 3 SER A O 11
ATOM 5645 N N . TRP A 1 4 ? 7.419 -4.978 1.757 1.00 0.00 4 TRP A N 11
ATOM 5646 C CA . TRP A 1 4 ? 8.713 -4.438 2.176 1.00 0.00 4 TRP A CA 11
ATOM 5647 C C . TRP A 1 4 ? 9.089 -3.166 1.397 1.00 0.00 4 TRP A C 11
ATOM 5648 O O . TRP A 1 4 ? 9.499 -2.161 1.996 1.00 0.00 4 TRP A O 11
ATOM 5669 N N . LEU A 1 5 ? 8.924 -3.198 0.082 1.00 0.00 5 LEU A N 11
ATOM 5670 C CA . LEU A 1 5 ? 9.229 -2.035 -0.751 1.00 0.00 5 LEU A CA 11
ATOM 5671 C C . LEU A 1 5 ? 8.254 -0.902 -0.486 1.00 0.00 5 LEU A C 11
ATOM 5672 O O . LEU A 1 5 ? 8.618 0.271 -0.519 1.00 0.00 5 LEU A O 11
ATOM 5688 N N . CYS A 1 6 ? 7.038 -1.252 -0.176 1.00 0.00 6 CYS A N 11
ATOM 5689 C CA . CYS A 1 6 ? 6.041 -0.261 0.136 1.00 0.00 6 CYS A CA 11
ATOM 5690 C C . CYS A 1 6 ? 6.318 0.385 1.502 1.00 0.00 6 CYS A C 11
ATOM 5691 O O . CYS A 1 6 ? 6.087 1.580 1.688 1.00 0.00 6 CYS A O 11
ATOM 5698 N N . VAL A 1 7 ? 6.869 -0.390 2.441 1.00 0.00 7 VAL A N 11
ATOM 5699 C CA . VAL A 1 7 ? 7.324 0.160 3.727 1.00 0.00 7 VAL A CA 11
ATOM 5700 C C . VAL A 1 7 ? 8.497 1.107 3.461 1.00 0.00 7 VAL A C 11
ATOM 5701 O O . VAL A 1 7 ? 8.597 2.182 4.051 1.00 0.00 7 VAL A O 11
ATOM 5714 N N . ARG A 1 8 ? 9.345 0.704 2.522 1.00 0.00 8 ARG A N 11
ATOM 5715 C CA . ARG A 1 8 ? 10.518 1.479 2.113 1.00 0.00 8 ARG A CA 11
ATOM 5716 C C . ARG A 1 8 ? 10.089 2.838 1.556 1.00 0.00 8 ARG A C 11
ATOM 5717 O O . ARG A 1 8 ? 10.734 3.857 1.794 1.00 0.00 8 ARG A O 11
ATOM 5738 N N . ARG A 1 9 ? 8.996 2.840 0.823 1.00 0.00 9 ARG A N 11
ATOM 5739 C CA . ARG A 1 9 ? 8.445 4.066 0.268 1.00 0.00 9 ARG A CA 11
ATOM 5740 C C . ARG A 1 9 ? 7.669 4.853 1.312 1.00 0.00 9 ARG A C 11
ATOM 5741 O O . ARG A 1 9 ? 7.446 6.062 1.159 1.00 0.00 9 ARG A O 11
ATOM 5762 N N . GLY A 1 10 ? 7.298 4.192 2.370 1.00 0.00 10 GLY A N 11
ATOM 5763 C CA . GLY A 1 10 ? 6.576 4.839 3.426 1.00 0.00 10 GLY A CA 11
ATOM 5764 C C . GLY A 1 10 ? 5.099 4.801 3.184 1.00 0.00 10 GLY A C 11
ATOM 5765 O O . GLY A 1 10 ? 4.406 5.799 3.350 1.00 0.00 10 GLY A O 11
ATOM 5769 N N . GLY A 1 11 ? 4.627 3.662 2.760 1.00 0.00 11 GLY A N 11
ATOM 5770 C CA . GLY A 1 11 ? 3.235 3.474 2.531 1.00 0.00 11 GLY A CA 11
ATOM 5771 C C . GLY A 1 11 ? 2.720 2.352 3.380 1.00 0.00 11 GLY A C 11
ATOM 5772 O O . GLY A 1 11 ? 3.503 1.557 3.909 1.00 0.00 11 GLY A O 11
ATOM 5776 N N . ASN A 1 12 ? 1.435 2.270 3.513 1.00 0.00 12 ASN A N 11
ATOM 5777 C CA . ASN A 1 12 ? 0.811 1.266 4.337 1.00 0.00 12 ASN A CA 11
ATOM 5778 C C . ASN A 1 12 ? -0.087 0.410 3.508 1.00 0.00 12 ASN A C 11
ATOM 5779 O O . ASN A 1 12 ? -0.617 0.854 2.488 1.00 0.00 12 ASN A O 11
ATOM 5790 N N . CYS A 1 13 ? -0.243 -0.801 3.910 1.00 0.00 13 CYS A N 11
ATOM 5791 C CA . CYS A 1 13 ? -1.097 -1.713 3.225 1.00 0.00 13 CYS A CA 11
ATOM 5792 C C . CYS A 1 13 ? -2.446 -1.668 3.891 1.00 0.00 13 CYS A C 11
ATOM 5793 O O . CYS A 1 13 ? -2.529 -1.761 5.118 1.00 0.00 13 CYS A O 11
ATOM 5800 N N . ARG A 1 14 ? -3.484 -1.467 3.139 1.00 0.00 14 ARG A N 11
ATOM 5801 C CA . ARG A 1 14 ? -4.807 -1.519 3.719 1.00 0.00 14 ARG A CA 11
ATOM 5802 C C . ARG A 1 14 ? -5.516 -2.745 3.218 1.00 0.00 14 ARG A C 11
ATOM 5803 O O . ARG A 1 14 ? -4.997 -3.445 2.361 1.00 0.00 14 ARG A O 11
ATOM 5824 N N . PHE A 1 15 ? -6.662 -3.026 3.758 1.00 0.00 15 PHE A N 11
ATOM 5825 C CA . PHE A 1 15 ? -7.415 -4.175 3.339 1.00 0.00 15 PHE A CA 11
ATOM 5826 C C . PHE A 1 15 ? -8.374 -3.818 2.222 1.00 0.00 15 PHE A C 11
ATOM 5827 O O . PHE A 1 15 ? -9.239 -2.947 2.386 1.00 0.00 15 PHE A O 11
ATOM 5844 N N . GLY A 1 16 ? -8.185 -4.444 1.081 1.00 0.00 16 GLY A N 11
ATOM 5845 C CA . GLY A 1 16 ? -9.064 -4.258 -0.051 1.00 0.00 16 GLY A CA 11
ATOM 5846 C C . GLY A 1 16 ? -8.765 -3.000 -0.821 1.00 0.00 16 GLY A C 11
ATOM 5847 O O . GLY A 1 16 ? -8.158 -3.043 -1.897 1.00 0.00 16 GLY A O 11
ATOM 5851 N N . ARG A 1 17 ? -9.158 -1.885 -0.265 1.00 0.00 17 ARG A N 11
ATOM 5852 C CA . ARG A 1 17 ? -8.970 -0.595 -0.887 1.00 0.00 17 ARG A CA 11
ATOM 5853 C C . ARG A 1 17 ? -8.340 0.337 0.104 1.00 0.00 17 ARG A C 11
ATOM 5854 O O . ARG A 1 17 ? -8.139 -0.022 1.267 1.00 0.00 17 ARG A O 11
ATOM 5875 N N . CYS A 1 18 ? -8.032 1.513 -0.338 1.00 0.00 18 CYS A N 11
ATOM 5876 C CA . CYS A 1 18 ? -7.524 2.518 0.528 1.00 0.00 18 CYS A CA 11
ATOM 5877 C C . CYS A 1 18 ? -8.470 3.697 0.457 1.00 0.00 18 CYS A C 11
ATOM 5878 O O . CYS A 1 18 ? -9.485 3.638 -0.261 1.00 0.00 18 CYS A O 11
ATOM 5885 N N . GLN A 1 19 ? -8.180 4.734 1.177 1.00 0.00 19 GLN A N 11
ATOM 5886 C CA . GLN A 1 19 ? -9.005 5.903 1.186 1.00 0.00 19 GLN A CA 11
ATOM 5887 C C . GLN A 1 19 ? -8.730 6.733 -0.058 1.00 0.00 19 GLN A C 11
ATOM 5888 O O . GLN A 1 19 ? -7.644 6.641 -0.648 1.00 0.00 19 GLN A O 11
ATOM 5902 N N . PHE A 1 20 ? -9.696 7.526 -0.459 1.00 0.00 20 PHE A N 11
ATOM 5903 C CA . PHE A 1 20 ? -9.616 8.315 -1.654 1.00 0.00 20 PHE A CA 11
ATOM 5904 C C . PHE A 1 20 ? -8.611 9.442 -1.481 1.00 0.00 20 PHE A C 11
ATOM 5905 O O . PHE A 1 20 ? -7.999 9.891 -2.438 1.00 0.00 20 PHE A O 11
ATOM 5922 N N . ALA A 1 21 ? -8.420 9.860 -0.245 1.00 0.00 21 ALA A N 11
ATOM 5923 C CA . ALA A 1 21 ? -7.473 10.918 0.097 1.00 0.00 21 ALA A CA 11
ATOM 5924 C C . ALA A 1 21 ? -6.031 10.386 0.143 1.00 0.00 21 ALA A C 11
ATOM 5925 O O . ALA A 1 21 ? -5.093 11.104 0.511 1.00 0.00 21 ALA A O 11
ATOM 5932 N N . GLU A 1 22 ? -5.862 9.135 -0.208 1.00 0.00 22 GLU A N 11
ATOM 5933 C CA . GLU A 1 22 ? -4.572 8.514 -0.239 1.00 0.00 22 GLU A CA 11
ATOM 5934 C C . GLU A 1 22 ? -4.275 8.012 -1.655 1.00 0.00 22 GLU A C 11
ATOM 5935 O O . GLU A 1 22 ? -5.135 8.128 -2.553 1.00 0.00 22 GLU A O 11
ATOM 5947 N N . ARG A 1 23 ? -3.095 7.489 -1.869 1.00 0.00 23 ARG A N 11
ATOM 5948 C CA . ARG A 1 23 ? -2.644 7.103 -3.199 1.00 0.00 23 ARG A CA 11
ATOM 5949 C C . ARG A 1 23 ? -2.210 5.635 -3.259 1.00 0.00 23 ARG A C 11
ATOM 5950 O O . ARG A 1 23 ? -1.558 5.129 -2.349 1.00 0.00 23 ARG A O 11
ATOM 5971 N N . GLN A 1 24 ? -2.559 4.975 -4.337 1.00 0.00 24 GLN A N 11
ATOM 5972 C CA . GLN A 1 24 ? -2.118 3.620 -4.603 1.00 0.00 24 GLN A CA 11
ATOM 5973 C C . GLN A 1 24 ? -0.678 3.674 -5.100 1.00 0.00 24 GLN A C 11
ATOM 5974 O O . GLN A 1 24 ? -0.408 4.224 -6.168 1.00 0.00 24 GLN A O 11
ATOM 5988 N N . ILE A 1 25 ? 0.239 3.158 -4.328 1.00 0.00 25 ILE A N 11
ATOM 5989 C CA . ILE A 1 25 ? 1.633 3.159 -4.734 1.00 0.00 25 ILE A CA 11
ATOM 5990 C C . ILE A 1 25 ? 2.087 1.751 -5.119 1.00 0.00 25 ILE A C 11
ATOM 5991 O O . ILE A 1 25 ? 3.240 1.541 -5.523 1.00 0.00 25 ILE A O 11
ATOM 6007 N N . GLY A 1 26 ? 1.195 0.785 -4.954 1.00 0.00 26 GLY A N 11
ATOM 6008 C CA . GLY A 1 26 ? 1.490 -0.567 -5.372 1.00 0.00 26 GLY A CA 11
ATOM 6009 C C . GLY A 1 26 ? 0.547 -1.557 -4.746 1.00 0.00 26 GLY A C 11
ATOM 6010 O O . GLY A 1 26 ? -0.545 -1.182 -4.315 1.00 0.00 26 GLY A O 11
ATOM 6014 N N . ARG A 1 27 ? 0.965 -2.799 -4.657 1.00 0.00 27 ARG A N 11
ATOM 6015 C CA . ARG A 1 27 ? 0.181 -3.854 -4.030 1.00 0.00 27 ARG A CA 11
ATOM 6016 C C . ARG A 1 27 ? 1.089 -4.684 -3.136 1.00 0.00 27 ARG A C 11
ATOM 6017 O O . ARG A 1 27 ? 2.105 -5.210 -3.593 1.00 0.00 27 ARG A O 11
ATOM 6038 N N . CYS A 1 28 ? 0.736 -4.781 -1.875 1.00 0.00 28 CYS A N 11
ATOM 6039 C CA . CYS A 1 28 ? 1.514 -5.526 -0.895 1.00 0.00 28 CYS A CA 11
ATOM 6040 C C . CYS A 1 28 ? 1.246 -6.999 -1.086 1.00 0.00 28 CYS A C 11
ATOM 6041 O O . CYS A 1 28 ? 2.141 -7.839 -0.971 1.00 0.00 28 CYS A O 11
ATOM 6048 N N . SER A 1 29 ? 0.008 -7.293 -1.388 1.00 0.00 29 SER A N 11
ATOM 6049 C CA . SER A 1 29 ? -0.484 -8.613 -1.629 1.00 0.00 29 SER A CA 11
ATOM 6050 C C . SER A 1 29 ? -1.753 -8.486 -2.446 1.00 0.00 29 SER A C 11
ATOM 6051 O O . SER A 1 29 ? -2.146 -7.365 -2.782 1.00 0.00 29 SER A O 11
ATOM 6059 N N . ALA A 1 30 ? -2.394 -9.608 -2.735 1.00 0.00 30 ALA A N 11
ATOM 6060 C CA . ALA A 1 30 ? -3.595 -9.657 -3.564 1.00 0.00 30 ALA A CA 11
ATOM 6061 C C . ALA A 1 30 ? -4.689 -8.726 -3.059 1.00 0.00 30 ALA A C 11
ATOM 6062 O O . ALA A 1 30 ? -5.200 -7.901 -3.813 1.00 0.00 30 ALA A O 11
ATOM 6069 N N . PHE A 1 31 ? -5.022 -8.839 -1.796 1.00 0.00 31 PHE A N 11
ATOM 6070 C CA . PHE A 1 31 ? -6.104 -8.053 -1.226 1.00 0.00 31 PHE A CA 11
ATOM 6071 C C . PHE A 1 31 ? -5.572 -6.969 -0.294 1.00 0.00 31 PHE A C 11
ATOM 6072 O O . PHE A 1 31 ? -6.311 -6.450 0.562 1.00 0.00 31 PHE A O 11
ATOM 6089 N N . GLN A 1 32 ? -4.316 -6.607 -0.466 1.00 0.00 32 GLN A N 11
ATOM 6090 C CA . GLN A 1 32 ? -3.700 -5.573 0.353 1.00 0.00 32 GLN A CA 11
ATOM 6091 C C . GLN A 1 32 ? -2.921 -4.622 -0.536 1.00 0.00 32 GLN A C 11
ATOM 6092 O O . GLN A 1 32 ? -1.793 -4.926 -0.920 1.00 0.00 32 GLN A O 11
ATOM 6106 N N . PRO A 1 33 ? -3.514 -3.505 -0.937 1.00 0.00 33 PRO A N 11
ATOM 6107 C CA . PRO A 1 33 ? -2.833 -2.523 -1.763 1.00 0.00 33 PRO A CA 11
ATOM 6108 C C . PRO A 1 33 ? -1.860 -1.651 -0.958 1.00 0.00 33 PRO A C 11
ATOM 6109 O O . PRO A 1 33 ? -2.098 -1.349 0.235 1.00 0.00 33 PRO A O 11
ATOM 6120 N N . CYS A 1 34 ? -0.776 -1.256 -1.600 1.00 0.00 34 CYS A N 11
ATOM 6121 C CA . CYS A 1 34 ? 0.183 -0.354 -1.009 1.00 0.00 34 CYS A CA 11
ATOM 6122 C C . CYS A 1 34 ? -0.358 1.017 -1.193 1.00 0.00 34 CYS A C 11
ATOM 6123 O O . CYS A 1 34 ? -0.491 1.495 -2.333 1.00 0.00 34 CYS A O 11
ATOM 6130 N N . CYS A 1 35 ? -0.685 1.635 -0.127 1.00 0.00 35 CYS A N 11
ATOM 6131 C CA . CYS A 1 35 ? -1.266 2.917 -0.151 1.00 0.00 35 CYS A CA 11
ATOM 6132 C C . CYS A 1 35 ? -0.354 3.912 0.544 1.00 0.00 35 CYS A C 11
ATOM 6133 O O . CYS A 1 35 ? -0.007 3.745 1.715 1.00 0.00 35 CYS A O 11
ATOM 6140 N N . GLY A 1 36 ? 0.034 4.921 -0.165 1.00 0.00 36 GLY A 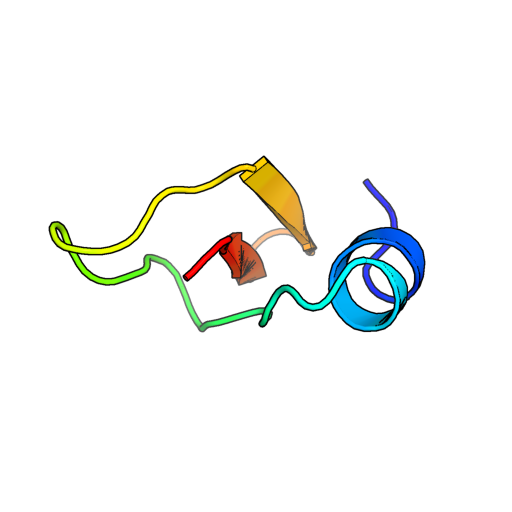N 11
ATOM 6141 C CA . GLY A 1 36 ? 0.908 5.921 0.364 1.00 0.00 36 GLY A CA 11
ATOM 6142 C C . GLY A 1 36 ? 0.285 7.270 0.213 1.00 0.00 36 GLY A C 11
ATOM 6143 O O . GLY A 1 36 ? -0.816 7.382 -0.321 1.00 0.00 36 GLY A O 11
ATOM 6147 N N . ARG A 1 37 ? 0.941 8.276 0.687 1.00 0.00 37 ARG A N 11
ATOM 6148 C CA . ARG A 1 37 ? 0.440 9.614 0.576 1.00 0.00 37 ARG A CA 11
ATOM 6149 C C . ARG A 1 37 ? 1.519 10.480 -0.017 1.00 0.00 37 ARG A C 11
ATOM 6150 O O . ARG A 1 37 ? 2.406 10.934 0.727 1.00 0.00 37 ARG A O 11
ATOM 6172 N N . GLY A 1 1 ? 5.621 -3.424 -5.601 1.00 0.00 1 GLY A N 12
ATOM 6173 C CA . GLY A 1 1 ? 4.726 -4.143 -4.705 1.00 0.00 1 GLY A CA 12
ATOM 6174 C C . GLY A 1 1 ? 5.474 -4.659 -3.522 1.00 0.00 1 GLY A C 12
ATOM 6175 O O . GLY A 1 1 ? 6.608 -4.240 -3.296 1.00 0.00 1 GLY A O 12
ATOM 6181 N N . ASN A 1 2 ? 4.838 -5.560 -2.767 1.00 0.00 2 ASN A N 12
ATOM 6182 C CA . ASN A 1 2 ? 5.410 -6.189 -1.568 1.00 0.00 2 ASN A CA 12
ATOM 6183 C C . ASN A 1 2 ? 5.443 -5.249 -0.379 1.00 0.00 2 ASN A C 12
ATOM 6184 O O . ASN A 1 2 ? 5.934 -4.120 -0.458 1.00 0.00 2 ASN A O 12
ATOM 6195 N N . SER A 1 3 ? 4.940 -5.748 0.730 1.00 0.00 3 SER A N 12
ATOM 6196 C CA . SER A 1 3 ? 4.739 -4.996 1.955 1.00 0.00 3 SER A CA 12
ATOM 6197 C C . SER A 1 3 ? 6.004 -4.262 2.414 1.00 0.00 3 SER A C 12
ATOM 6198 O O . SER A 1 3 ? 5.960 -3.053 2.659 1.00 0.00 3 SER A O 12
ATOM 6206 N N . TRP A 1 4 ? 7.129 -4.971 2.477 1.00 0.00 4 TRP A N 12
ATOM 6207 C CA . TRP A 1 4 ? 8.364 -4.386 2.975 1.00 0.00 4 TRP A CA 12
ATOM 6208 C C . TRP A 1 4 ? 8.812 -3.221 2.104 1.00 0.00 4 TRP A C 12
ATOM 6209 O O . TRP A 1 4 ? 9.216 -2.179 2.615 1.00 0.00 4 TRP A O 12
ATOM 6230 N N . LEU A 1 5 ? 8.694 -3.385 0.802 1.00 0.00 5 LEU A N 12
ATOM 6231 C CA . LEU A 1 5 ? 9.096 -2.349 -0.125 1.00 0.00 5 LEU A CA 12
ATOM 6232 C C . LEU A 1 5 ? 8.147 -1.174 -0.050 1.00 0.00 5 LEU A C 12
ATOM 6233 O O . LEU A 1 5 ? 8.571 -0.040 0.002 1.00 0.00 5 LEU A O 12
ATOM 6249 N N . CYS A 1 6 ? 6.871 -1.457 -0.000 1.00 0.00 6 CYS A N 12
ATOM 6250 C CA . CYS A 1 6 ? 5.855 -0.423 0.036 1.00 0.00 6 CYS A CA 12
ATOM 6251 C C . CYS A 1 6 ? 5.932 0.427 1.297 1.00 0.00 6 CYS A C 12
ATOM 6252 O O . CYS A 1 6 ? 5.825 1.665 1.229 1.00 0.00 6 CYS A O 12
ATOM 6259 N N . VAL A 1 7 ? 6.161 -0.202 2.435 1.00 0.00 7 VAL A N 12
ATOM 6260 C CA . VAL A 1 7 ? 6.286 0.550 3.671 1.00 0.00 7 VAL A CA 12
ATOM 6261 C C . VAL A 1 7 ? 7.599 1.337 3.666 1.00 0.00 7 VAL A C 12
ATOM 6262 O O . VAL A 1 7 ? 7.665 2.467 4.161 1.00 0.00 7 VAL A O 12
ATOM 6275 N N . ARG A 1 8 ? 8.609 0.765 3.032 1.00 0.00 8 ARG A N 12
ATOM 6276 C CA . ARG A 1 8 ? 9.918 1.392 2.933 1.00 0.00 8 ARG A CA 12
ATOM 6277 C C . ARG A 1 8 ? 9.867 2.596 1.976 1.00 0.00 8 ARG A C 12
ATOM 6278 O O . ARG A 1 8 ? 10.505 3.616 2.217 1.00 0.00 8 ARG A O 12
ATOM 6299 N N . ARG A 1 9 ? 9.086 2.472 0.907 1.00 0.00 9 ARG A N 12
ATOM 6300 C CA . ARG A 1 9 ? 8.925 3.551 -0.065 1.00 0.00 9 ARG A CA 12
ATOM 6301 C C . ARG A 1 9 ? 8.106 4.702 0.500 1.00 0.00 9 ARG A C 12
ATOM 6302 O O . ARG A 1 9 ? 8.298 5.858 0.110 1.00 0.00 9 ARG A O 12
ATOM 6323 N N . GLY A 1 10 ? 7.186 4.389 1.388 1.00 0.00 10 GLY A N 12
ATOM 6324 C CA . GLY A 1 10 ? 6.411 5.424 2.032 1.00 0.00 10 GLY A CA 12
ATOM 6325 C C . GLY A 1 10 ? 4.930 5.166 1.978 1.00 0.00 10 GLY A C 12
ATOM 6326 O O . GLY A 1 10 ? 4.154 6.025 1.530 1.00 0.00 10 GLY A O 12
ATOM 6330 N N . GLY A 1 11 ? 4.530 3.996 2.404 1.00 0.00 11 GLY A N 12
ATOM 6331 C CA . GLY A 1 11 ? 3.141 3.660 2.423 1.00 0.00 11 GLY A CA 12
ATOM 6332 C C . GLY A 1 11 ? 2.860 2.577 3.411 1.00 0.00 11 GLY A C 12
ATOM 6333 O O . GLY A 1 11 ? 3.764 2.136 4.112 1.00 0.00 11 GLY A O 12
ATOM 6337 N N . ASN A 1 12 ? 1.632 2.170 3.493 1.00 0.00 12 ASN A N 12
ATOM 6338 C CA . ASN A 1 12 ? 1.217 1.107 4.379 1.00 0.00 12 ASN A CA 12
ATOM 6339 C C . ASN A 1 12 ? 0.297 0.200 3.612 1.00 0.00 12 ASN A C 12
ATOM 6340 O O . ASN A 1 12 ? -0.252 0.600 2.585 1.00 0.00 12 ASN A O 12
ATOM 6351 N N . CYS A 1 13 ? 0.138 -0.996 4.061 1.00 0.00 13 CYS A N 12
ATOM 6352 C CA . CYS A 1 13 ? -0.751 -1.917 3.405 1.00 0.00 13 CYS A CA 12
ATOM 6353 C C . CYS A 1 13 ? -2.131 -1.787 4.033 1.00 0.00 13 CYS A C 12
ATOM 6354 O O . CYS A 1 13 ? -2.245 -1.448 5.221 1.00 0.00 13 CYS A O 12
ATOM 6361 N N . ARG A 1 14 ? -3.172 -1.979 3.257 1.00 0.00 14 ARG A N 12
ATOM 6362 C CA . ARG A 1 14 ? -4.522 -1.919 3.793 1.00 0.00 14 ARG A CA 12
ATOM 6363 C C . ARG A 1 14 ? -5.300 -3.109 3.341 1.00 0.00 14 ARG A C 12
ATOM 6364 O O . ARG A 1 14 ? -4.898 -3.774 2.414 1.00 0.00 14 ARG A O 12
ATOM 6385 N N . PHE A 1 15 ? -6.383 -3.391 4.003 1.00 0.00 15 PHE A N 12
ATOM 6386 C CA . PHE A 1 15 ? -7.223 -4.498 3.629 1.00 0.00 15 PHE A CA 12
ATOM 6387 C C . PHE A 1 15 ? -8.303 -4.057 2.669 1.00 0.00 15 PHE A C 12
ATOM 6388 O O . PHE A 1 15 ? -9.132 -3.191 2.995 1.00 0.00 15 PHE A O 12
ATOM 6405 N N . GLY A 1 16 ? -8.278 -4.618 1.492 1.00 0.00 16 GLY A N 12
ATOM 6406 C CA . GLY A 1 16 ? -9.271 -4.330 0.504 1.00 0.00 16 GLY A CA 12
ATOM 6407 C C . GLY A 1 16 ? -8.921 -3.127 -0.323 1.00 0.00 16 GLY A C 12
ATOM 6408 O O . GLY A 1 16 ? -8.321 -3.246 -1.398 1.00 0.00 16 GLY A O 12
ATOM 6412 N N . ARG A 1 17 ? -9.255 -1.970 0.176 1.00 0.00 17 ARG A N 12
ATOM 6413 C CA . ARG A 1 17 ? -9.042 -0.744 -0.546 1.00 0.00 17 ARG A CA 12
ATOM 6414 C C . ARG A 1 17 ? -8.407 0.284 0.349 1.00 0.00 17 ARG A C 12
ATOM 6415 O O . ARG A 1 17 ? -8.111 0.017 1.515 1.00 0.00 17 ARG A O 12
ATOM 6436 N N . CYS A 1 18 ? -8.157 1.425 -0.196 1.00 0.00 18 CYS A N 12
ATOM 6437 C CA . CYS A 1 18 ? -7.614 2.520 0.543 1.00 0.00 18 CYS A CA 12
ATOM 6438 C C . CYS A 1 18 ? -8.527 3.703 0.297 1.00 0.00 18 CYS A C 12
ATOM 6439 O O . CYS A 1 18 ? -9.482 3.582 -0.479 1.00 0.00 18 CYS A O 12
ATOM 6446 N N . GLN A 1 19 ? -8.264 4.823 0.914 1.00 0.00 19 GLN A N 12
ATOM 6447 C CA . GLN A 1 19 ? -9.074 5.988 0.671 1.00 0.00 19 GLN A CA 12
ATOM 6448 C C . GLN A 1 19 ? -8.574 6.707 -0.563 1.00 0.00 19 GLN A C 12
ATOM 6449 O O . GLN A 1 19 ? -7.433 6.506 -0.979 1.00 0.00 19 GLN A O 12
ATOM 6463 N N . PHE A 1 20 ? -9.418 7.545 -1.138 1.00 0.00 20 PHE A N 12
ATOM 6464 C CA . PHE A 1 20 ? -9.075 8.313 -2.339 1.00 0.00 20 PHE A CA 12
ATOM 6465 C C . PHE A 1 20 ? -8.000 9.342 -1.995 1.00 0.00 20 PHE A C 12
ATOM 6466 O O . PHE A 1 20 ? -7.184 9.722 -2.833 1.00 0.00 20 PHE A O 12
ATOM 6483 N N . ALA A 1 21 ? -7.995 9.761 -0.739 1.00 0.00 21 ALA A N 12
ATOM 6484 C CA . ALA A 1 21 ? -7.030 10.726 -0.228 1.00 0.00 21 ALA A CA 12
ATOM 6485 C C . ALA A 1 21 ? -5.623 10.129 -0.143 1.00 0.00 21 ALA A C 12
ATOM 6486 O O . ALA A 1 21 ? -4.640 10.847 0.017 1.00 0.00 21 ALA A O 12
ATOM 6493 N N . GLU A 1 22 ? -5.528 8.830 -0.252 1.00 0.00 22 GLU A N 12
ATOM 6494 C CA . GLU A 1 22 ? -4.266 8.163 -0.145 1.00 0.00 22 GLU A CA 12
ATOM 6495 C C . GLU A 1 22 ? -3.861 7.608 -1.501 1.00 0.00 22 GLU A C 12
ATOM 6496 O O . GLU A 1 22 ? -4.713 7.407 -2.373 1.00 0.00 22 GLU A O 12
ATOM 6508 N N . ARG A 1 23 ? -2.590 7.379 -1.693 1.00 0.00 23 ARG A N 12
ATOM 6509 C CA . ARG A 1 23 ? -2.089 6.931 -2.968 1.00 0.00 23 ARG A CA 12
ATOM 6510 C C . ARG A 1 23 ? -1.701 5.464 -2.956 1.00 0.00 23 ARG A C 12
ATOM 6511 O O . ARG A 1 23 ? -0.784 5.054 -2.244 1.00 0.00 23 ARG A O 12
ATOM 6532 N N . GLN A 1 24 ? -2.394 4.683 -3.748 1.00 0.00 24 GLN A N 12
ATOM 6533 C CA . GLN A 1 24 ? -2.085 3.290 -3.896 1.00 0.00 24 GLN A CA 12
ATOM 6534 C C . GLN A 1 24 ? -0.944 3.168 -4.882 1.00 0.00 24 GLN A C 12
ATOM 6535 O O . GLN A 1 24 ? -1.099 3.449 -6.062 1.00 0.00 24 GLN A O 12
ATOM 6549 N N . ILE A 1 25 ? 0.200 2.812 -4.378 1.00 0.00 25 ILE A N 12
ATOM 6550 C CA . ILE A 1 25 ? 1.403 2.723 -5.174 1.00 0.00 25 ILE A CA 12
ATOM 6551 C C . ILE A 1 25 ? 1.622 1.306 -5.674 1.00 0.00 25 ILE A C 12
ATOM 6552 O O . ILE A 1 25 ? 2.445 1.068 -6.561 1.00 0.00 25 ILE A O 12
ATOM 6568 N N . GLY A 1 26 ? 0.900 0.359 -5.110 1.00 0.00 26 GLY A N 12
ATOM 6569 C CA . GLY A 1 26 ? 1.065 -1.006 -5.553 1.00 0.00 26 GLY A CA 12
ATOM 6570 C C . GLY A 1 26 ? 0.261 -1.975 -4.748 1.00 0.00 26 GLY A C 12
ATOM 6571 O O . GLY A 1 26 ? -0.779 -1.611 -4.208 1.00 0.00 26 GLY A O 12
ATOM 6575 N N . ARG A 1 27 ? 0.751 -3.189 -4.627 1.00 0.00 27 ARG A N 12
ATOM 6576 C CA . ARG A 1 27 ? 0.068 -4.239 -3.891 1.00 0.00 27 ARG A CA 12
ATOM 6577 C C . ARG A 1 27 ? 1.015 -5.015 -2.983 1.00 0.00 27 ARG A C 12
ATOM 6578 O O . ARG A 1 27 ? 2.097 -5.441 -3.404 1.00 0.00 27 ARG A O 12
ATOM 6599 N N . CYS A 1 28 ? 0.613 -5.161 -1.739 1.00 0.00 28 CYS A N 12
ATOM 6600 C CA . CYS A 1 28 ? 1.348 -5.935 -0.755 1.00 0.00 28 CYS A CA 12
ATOM 6601 C C . CYS A 1 28 ? 0.944 -7.394 -0.894 1.00 0.00 28 CYS A C 12
ATOM 6602 O O . CYS A 1 28 ? 1.740 -8.311 -0.655 1.00 0.00 28 CYS A O 12
ATOM 6609 N N . SER A 1 29 ? -0.302 -7.590 -1.293 1.00 0.00 29 SER A N 12
ATOM 6610 C CA . SER A 1 29 ? -0.885 -8.882 -1.473 1.00 0.00 29 SER A CA 12
ATOM 6611 C C . SER A 1 29 ? -2.118 -8.699 -2.364 1.00 0.00 29 SER A C 12
ATOM 6612 O O . SER A 1 29 ? -2.425 -7.567 -2.759 1.00 0.00 29 SER A O 12
ATOM 6620 N N . ALA A 1 30 ? -2.828 -9.779 -2.642 1.00 0.00 30 ALA A N 12
ATOM 6621 C CA . ALA A 1 30 ? -3.991 -9.760 -3.518 1.00 0.00 30 ALA A CA 12
ATOM 6622 C C . ALA A 1 30 ? -5.119 -8.917 -2.948 1.00 0.00 30 ALA A C 12
ATOM 6623 O O . ALA A 1 30 ? -5.830 -8.226 -3.687 1.00 0.00 30 ALA A O 12
ATOM 6630 N N . PHE A 1 31 ? -5.286 -8.967 -1.646 1.00 0.00 31 PHE A N 12
ATOM 6631 C CA . PHE A 1 31 ? -6.334 -8.207 -0.996 1.00 0.00 31 PHE A CA 12
ATOM 6632 C C . PHE A 1 31 ? -5.755 -7.077 -0.159 1.00 0.00 31 PHE A C 12
ATOM 6633 O O . PHE A 1 31 ? -6.441 -6.503 0.677 1.00 0.00 31 PHE A O 12
ATOM 6650 N N . GLN A 1 32 ? -4.503 -6.733 -0.406 1.00 0.00 32 GLN A N 12
ATOM 6651 C CA . GLN A 1 32 ? -3.862 -5.666 0.348 1.00 0.00 32 GLN A CA 12
ATOM 6652 C C . GLN A 1 32 ? -3.071 -4.745 -0.564 1.00 0.00 32 GLN A C 12
ATOM 6653 O O . GLN A 1 32 ? -1.980 -5.107 -1.007 1.00 0.00 32 GLN A O 12
ATOM 6667 N N . PRO A 1 33 ? -3.607 -3.571 -0.899 1.00 0.00 33 PRO A N 12
ATOM 6668 C CA . PRO A 1 33 ? -2.890 -2.597 -1.704 1.00 0.00 33 PRO A CA 12
ATOM 6669 C C . PRO A 1 33 ? -1.841 -1.825 -0.881 1.00 0.00 33 PRO A C 12
ATOM 6670 O O . PRO A 1 33 ? -2.000 -1.622 0.337 1.00 0.00 33 PRO A O 12
ATOM 6681 N N . CYS A 1 34 ? -0.783 -1.420 -1.539 1.00 0.00 34 CYS A N 12
ATOM 6682 C CA . CYS A 1 34 ? 0.232 -0.582 -0.947 1.00 0.00 34 CYS A CA 12
ATOM 6683 C C . CYS A 1 34 ? -0.260 0.812 -1.081 1.00 0.00 34 CYS A C 12
ATOM 6684 O O . CYS A 1 34 ? -0.342 1.327 -2.205 1.00 0.00 34 CYS A O 12
ATOM 6691 N N . CYS A 1 35 ? -0.605 1.419 -0.003 1.00 0.00 35 CYS A N 12
ATOM 6692 C CA . CYS A 1 35 ? -1.182 2.710 -0.060 1.00 0.00 35 CYS A CA 12
ATOM 6693 C C . CYS A 1 35 ? -0.454 3.667 0.857 1.00 0.00 35 CYS A C 12
ATOM 6694 O O . CYS A 1 35 ? -0.368 3.449 2.072 1.00 0.00 35 CYS A O 12
ATOM 6701 N N . GLY A 1 36 ? 0.070 4.710 0.288 1.00 0.00 36 GLY A N 12
ATOM 6702 C CA . GLY A 1 36 ? 0.823 5.651 1.035 1.00 0.00 36 GLY A CA 12
ATOM 6703 C C . GLY A 1 36 ? 0.676 7.042 0.515 1.00 0.00 36 GLY A C 12
ATOM 6704 O O . GLY A 1 36 ? -0.429 7.481 0.174 1.00 0.00 36 GLY A O 12
ATOM 6708 N N . ARG A 1 37 ? 1.779 7.729 0.432 1.00 0.00 37 ARG A N 12
ATOM 6709 C CA . ARG A 1 37 ? 1.795 9.109 0.031 1.00 0.00 37 ARG A CA 12
ATOM 6710 C C . ARG A 1 37 ? 2.495 9.236 -1.305 1.00 0.00 37 ARG A C 12
ATOM 6711 O O . ARG A 1 37 ? 1.839 9.567 -2.292 1.00 0.00 37 ARG A O 12
ATOM 6733 N N . GLY A 1 1 ? 10.388 -8.526 0.367 1.00 0.00 1 GLY A N 13
ATOM 6734 C CA . GLY A 1 1 ? 8.934 -8.609 0.374 1.00 0.00 1 GLY A CA 13
ATOM 6735 C C . GLY A 1 1 ? 8.319 -7.321 -0.107 1.00 0.00 1 GLY A C 13
ATOM 6736 O O . GLY A 1 1 ? 8.766 -6.232 0.283 1.00 0.00 1 GLY A O 13
ATOM 6742 N N . ASN A 1 2 ? 7.282 -7.434 -0.924 1.00 0.00 2 ASN A N 13
ATOM 6743 C CA . ASN A 1 2 ? 6.613 -6.283 -1.530 1.00 0.00 2 ASN A CA 13
ATOM 6744 C C . ASN A 1 2 ? 6.026 -5.331 -0.511 1.00 0.00 2 ASN A C 13
ATOM 6745 O O . ASN A 1 2 ? 6.109 -4.113 -0.693 1.00 0.00 2 ASN A O 13
ATOM 6756 N N . SER A 1 3 ? 5.473 -5.870 0.574 1.00 0.00 3 SER A N 13
ATOM 6757 C CA . SER A 1 3 ? 4.899 -5.048 1.631 1.00 0.00 3 SER A CA 13
ATOM 6758 C C . SER A 1 3 ? 5.937 -4.065 2.173 1.00 0.00 3 SER A C 13
ATOM 6759 O O . SER A 1 3 ? 5.672 -2.875 2.302 1.00 0.00 3 SER A O 13
ATOM 6767 N N . TRP A 1 4 ? 7.141 -4.565 2.394 1.00 0.00 4 TRP A N 13
ATOM 6768 C CA . TRP A 1 4 ? 8.211 -3.785 2.983 1.00 0.00 4 TRP A CA 13
ATOM 6769 C C . TRP A 1 4 ? 8.682 -2.711 2.019 1.00 0.00 4 TRP A C 13
ATOM 6770 O O . TRP A 1 4 ? 9.042 -1.607 2.435 1.00 0.00 4 TRP A O 13
ATOM 6791 N N . LEU A 1 5 ? 8.663 -3.032 0.733 1.00 0.00 5 LEU A N 13
ATOM 6792 C CA . LEU A 1 5 ? 9.047 -2.084 -0.303 1.00 0.00 5 LEU A CA 13
ATOM 6793 C C . LEU A 1 5 ? 8.076 -0.913 -0.280 1.00 0.00 5 LEU A C 13
ATOM 6794 O O . LEU A 1 5 ? 8.470 0.253 -0.294 1.00 0.00 5 LEU A O 13
ATOM 6810 N N . CYS A 1 6 ? 6.808 -1.239 -0.179 1.00 0.00 6 CYS A N 13
ATOM 6811 C CA . CYS A 1 6 ? 5.760 -0.251 -0.128 1.00 0.00 6 CYS A CA 13
ATOM 6812 C C . CYS A 1 6 ? 5.849 0.573 1.160 1.00 0.00 6 CYS A C 13
ATOM 6813 O O . CYS A 1 6 ? 5.719 1.805 1.122 1.00 0.00 6 CYS A O 13
ATOM 6820 N N . VAL A 1 7 ? 6.144 -0.091 2.283 1.00 0.00 7 VAL A N 13
ATOM 6821 C CA . VAL A 1 7 ? 6.316 0.588 3.576 1.00 0.00 7 VAL A CA 13
ATOM 6822 C C . VAL A 1 7 ? 7.495 1.569 3.515 1.00 0.00 7 VAL A C 13
ATOM 6823 O O . VAL A 1 7 ? 7.452 2.664 4.109 1.00 0.00 7 VAL A O 13
ATOM 6836 N N . ARG A 1 8 ? 8.519 1.211 2.746 1.00 0.00 8 ARG A N 13
ATOM 6837 C CA . ARG A 1 8 ? 9.685 2.068 2.580 1.00 0.00 8 ARG A CA 13
ATOM 6838 C C . ARG A 1 8 ? 9.333 3.279 1.719 1.00 0.00 8 ARG A C 13
ATOM 6839 O O . ARG A 1 8 ? 9.940 4.341 1.838 1.00 0.00 8 ARG A O 13
ATOM 6860 N N . ARG A 1 9 ? 8.340 3.116 0.865 1.00 0.00 9 ARG A N 13
ATOM 6861 C CA . ARG A 1 9 ? 7.853 4.212 0.045 1.00 0.00 9 ARG A CA 13
ATOM 6862 C C . ARG A 1 9 ? 6.985 5.133 0.886 1.00 0.00 9 ARG A C 13
ATOM 6863 O O . ARG A 1 9 ? 6.794 6.304 0.553 1.00 0.00 9 ARG A O 13
ATOM 6884 N N . GLY A 1 10 ? 6.470 4.594 1.971 1.00 0.00 10 GLY A N 13
ATOM 6885 C CA . GLY A 1 10 ? 5.611 5.348 2.851 1.00 0.00 10 GLY A CA 13
ATOM 6886 C C . GLY A 1 10 ? 4.193 4.865 2.750 1.00 0.00 10 GLY A C 13
ATOM 6887 O O . GLY A 1 10 ? 3.284 5.397 3.395 1.00 0.00 10 GLY A O 13
ATOM 6891 N N . GLY A 1 11 ? 4.012 3.844 1.953 1.00 0.00 11 GLY A N 13
ATOM 6892 C CA . GLY A 1 11 ? 2.730 3.292 1.732 1.00 0.00 11 GLY A CA 13
ATOM 6893 C C . GLY A 1 11 ? 2.497 2.108 2.615 1.00 0.00 11 GLY A C 13
ATOM 6894 O O . GLY A 1 11 ? 3.427 1.580 3.211 1.00 0.00 11 GLY A O 13
ATOM 6898 N N . ASN A 1 12 ? 1.28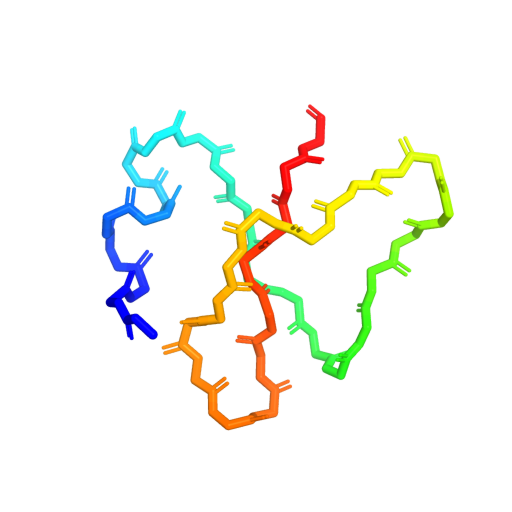1 1.690 2.699 1.00 0.00 12 ASN A N 13
ATOM 6899 C CA . ASN A 1 12 ? 0.918 0.575 3.526 1.00 0.00 12 ASN A CA 13
ATOM 6900 C C . ASN A 1 12 ? 0.013 -0.335 2.763 1.00 0.00 12 ASN A C 13
ATOM 6901 O O . ASN A 1 12 ? -0.600 0.077 1.756 1.00 0.00 12 ASN A O 13
ATOM 6912 N N . CYS A 1 13 ? -0.061 -1.553 3.208 1.00 0.00 13 CYS A N 13
ATOM 6913 C CA . CYS A 1 13 ? -0.911 -2.548 2.620 1.00 0.00 13 CYS A CA 13
ATOM 6914 C C . CYS A 1 13 ? -2.317 -2.357 3.165 1.00 0.00 13 CYS A C 13
ATOM 6915 O O . CYS A 1 13 ? -2.588 -2.636 4.334 1.00 0.00 13 CYS A O 13
ATOM 6922 N N . ARG A 1 14 ? -3.190 -1.846 2.351 1.00 0.00 14 ARG A N 13
ATOM 6923 C CA . ARG A 1 14 ? -4.544 -1.549 2.781 1.00 0.00 14 ARG A CA 13
ATOM 6924 C C . ARG A 1 14 ? -5.440 -2.723 2.547 1.00 0.00 14 ARG A C 13
ATOM 6925 O O . ARG A 1 14 ? -5.312 -3.393 1.552 1.00 0.00 14 ARG A O 13
ATOM 6946 N N . PHE A 1 15 ? -6.331 -2.979 3.462 1.00 0.00 15 PHE A N 13
ATOM 6947 C CA . PHE A 1 15 ? -7.243 -4.081 3.304 1.00 0.00 15 PHE A CA 13
ATOM 6948 C C . PHE A 1 15 ? -8.412 -3.616 2.465 1.00 0.00 15 PHE A C 13
ATOM 6949 O O . PHE A 1 15 ? -9.254 -2.825 2.942 1.00 0.00 15 PHE A O 13
ATOM 6966 N N . GLY A 1 16 ? -8.473 -4.101 1.243 1.00 0.00 16 GLY A N 13
ATOM 6967 C CA . GLY A 1 16 ? -9.542 -3.756 0.325 1.00 0.00 16 GLY A CA 13
ATOM 6968 C C . GLY A 1 16 ? -9.481 -2.322 -0.184 1.00 0.00 16 GLY A C 13
ATOM 6969 O O . GLY A 1 16 ? -9.177 -2.076 -1.356 1.00 0.00 16 GLY A O 13
ATOM 6973 N N . ARG A 1 17 ? -9.751 -1.386 0.691 1.00 0.00 17 ARG A N 13
ATOM 6974 C CA . ARG A 1 17 ? -9.811 0.008 0.342 1.00 0.00 17 ARG A CA 13
ATOM 6975 C C . ARG A 1 17 ? -8.756 0.784 1.095 1.00 0.00 17 ARG A C 13
ATOM 6976 O O . ARG A 1 17 ? -8.200 0.309 2.099 1.00 0.00 17 ARG A O 13
ATOM 6997 N N . CYS A 1 18 ? -8.502 1.966 0.632 1.00 0.00 18 CYS A N 13
ATOM 6998 C CA . CYS A 1 18 ? -7.532 2.838 1.214 1.00 0.00 18 CYS A CA 13
ATOM 6999 C C . CYS A 1 18 ? -8.236 4.118 1.605 1.00 0.00 18 CYS A C 13
ATOM 7000 O O . CYS A 1 18 ? -9.417 4.307 1.264 1.00 0.00 18 CYS A O 13
ATOM 7007 N N . GLN A 1 19 ? -7.549 4.996 2.296 1.00 0.00 19 GLN A N 13
ATOM 7008 C CA . GLN A 1 19 ? -8.130 6.249 2.670 1.00 0.00 19 GLN A CA 13
ATOM 7009 C C . GLN A 1 19 ? -8.131 7.190 1.474 1.00 0.00 19 GLN A C 13
ATOM 7010 O O . GLN A 1 19 ? -7.359 7.009 0.523 1.00 0.00 19 GLN A O 13
ATOM 7024 N N . PHE A 1 20 ? -8.975 8.183 1.518 1.00 0.00 20 PHE A N 13
ATOM 7025 C CA . PHE A 1 20 ? -9.213 9.064 0.409 1.00 0.00 20 PHE A CA 13
ATOM 7026 C C . PHE A 1 20 ? -8.062 10.030 0.171 1.00 0.00 20 PHE A C 13
ATOM 7027 O O . PHE A 1 20 ? -7.920 10.588 -0.923 1.00 0.00 20 PHE A O 13
ATOM 7044 N N . ALA A 1 21 ? -7.250 10.227 1.178 1.00 0.00 21 ALA A N 13
ATOM 7045 C CA . ALA A 1 21 ? -6.097 11.096 1.070 1.00 0.00 21 ALA A CA 13
ATOM 7046 C C . ALA A 1 21 ? -4.914 10.355 0.458 1.00 0.00 21 ALA A C 13
ATOM 7047 O O . ALA A 1 21 ? -3.943 10.973 0.014 1.00 0.00 21 ALA A O 13
ATOM 7054 N N . GLU A 1 22 ? -5.019 9.041 0.405 1.00 0.00 22 GLU A N 13
ATOM 7055 C CA . GLU A 1 22 ? -3.940 8.196 -0.058 1.00 0.00 22 GLU A CA 13
ATOM 7056 C C . GLU A 1 22 ? -4.132 7.813 -1.522 1.00 0.00 22 GLU A C 13
ATOM 7057 O O . GLU A 1 22 ? -5.224 7.988 -2.076 1.00 0.00 22 GLU A O 13
ATOM 7069 N N . ARG A 1 23 ? -3.072 7.316 -2.156 1.00 0.00 23 ARG A N 13
ATOM 7070 C CA . ARG A 1 23 ? -3.096 6.951 -3.576 1.00 0.00 23 ARG A CA 13
ATOM 7071 C C . ARG A 1 23 ? -2.560 5.531 -3.749 1.00 0.00 23 ARG A C 13
ATOM 7072 O O . ARG A 1 23 ? -1.788 5.055 -2.929 1.00 0.00 23 ARG A O 13
ATOM 7093 N N . GLN A 1 24 ? -2.949 4.877 -4.802 1.00 0.00 24 GLN A N 13
ATOM 7094 C CA . GLN A 1 24 ? -2.508 3.517 -5.073 1.00 0.00 24 GLN A CA 13
ATOM 7095 C C . GLN A 1 24 ? -1.119 3.557 -5.724 1.00 0.00 24 GLN A C 13
ATOM 7096 O O . GLN A 1 24 ? -0.910 4.272 -6.712 1.00 0.00 24 GLN A O 13
ATOM 7110 N N . ILE A 1 25 ? -0.167 2.823 -5.166 1.00 0.00 25 ILE A N 13
ATOM 7111 C CA . ILE A 1 25 ? 1.209 2.859 -5.676 1.00 0.00 25 ILE A CA 13
ATOM 7112 C C . ILE A 1 25 ? 1.760 1.471 -6.058 1.00 0.00 25 ILE A C 13
ATOM 7113 O O . ILE A 1 25 ? 2.755 1.376 -6.790 1.00 0.00 25 ILE A O 13
ATOM 7129 N N . GLY A 1 26 ? 1.131 0.412 -5.577 1.00 0.00 26 GLY A N 13
ATOM 7130 C CA . GLY A 1 26 ? 1.610 -0.934 -5.860 1.00 0.00 26 GLY A CA 13
ATOM 7131 C C . GLY A 1 26 ? 0.683 -1.970 -5.279 1.00 0.00 26 GLY A C 13
ATOM 7132 O O . GLY A 1 26 ? -0.447 -1.649 -4.939 1.00 0.00 26 GLY A O 13
ATOM 7136 N N . ARG A 1 27 ? 1.144 -3.189 -5.111 1.00 0.00 27 ARG A N 13
ATOM 7137 C CA . ARG A 1 27 ? 0.303 -4.270 -4.582 1.00 0.00 27 ARG A CA 13
ATOM 7138 C C . ARG A 1 27 ? 1.093 -5.154 -3.612 1.00 0.00 27 ARG A C 13
ATOM 7139 O O . ARG A 1 27 ? 2.158 -5.669 -3.968 1.00 0.00 27 ARG A O 13
ATOM 7160 N N . CYS A 1 28 ? 0.594 -5.324 -2.400 1.00 0.00 28 CYS A N 13
ATOM 7161 C CA . CYS A 1 28 ? 1.236 -6.223 -1.444 1.00 0.00 28 CYS A CA 13
ATOM 7162 C C . CYS A 1 28 ? 0.736 -7.628 -1.719 1.00 0.00 28 CYS A C 13
ATOM 7163 O O . CYS A 1 28 ? 1.502 -8.583 -1.772 1.00 0.00 28 CYS A O 13
ATOM 7170 N N . SER A 1 29 ? -0.555 -7.723 -1.924 1.00 0.00 29 SER A N 13
ATOM 7171 C CA . SER A 1 29 ? -1.223 -8.949 -2.221 1.00 0.00 29 SER A CA 13
ATOM 7172 C C . SER A 1 29 ? -2.537 -8.603 -2.900 1.00 0.00 29 SER A C 13
ATOM 7173 O O . SER A 1 29 ? -2.865 -7.416 -3.022 1.00 0.00 29 SER A O 13
ATOM 7181 N N . ALA A 1 30 ? -3.278 -9.606 -3.324 1.00 0.00 30 ALA A N 13
ATOM 7182 C CA . ALA A 1 30 ? -4.554 -9.413 -4.002 1.00 0.00 30 ALA A CA 13
ATOM 7183 C C . ALA A 1 30 ? -5.541 -8.635 -3.137 1.00 0.00 30 ALA A C 13
ATOM 7184 O O . ALA A 1 30 ? -6.278 -7.779 -3.628 1.00 0.00 30 ALA A O 13
ATOM 7191 N N . PHE A 1 31 ? -5.523 -8.914 -1.855 1.00 0.00 31 PHE A N 13
ATOM 7192 C CA . PHE A 1 31 ? -6.453 -8.311 -0.921 1.00 0.00 31 PHE A CA 13
ATOM 7193 C C . PHE A 1 31 ? -5.902 -7.020 -0.336 1.00 0.00 31 PHE A C 13
ATOM 7194 O O . PHE A 1 31 ? -6.647 -6.226 0.247 1.00 0.00 31 PHE A O 13
ATOM 7211 N N . GLN A 1 32 ? -4.611 -6.800 -0.497 1.00 0.00 32 GLN A N 13
ATOM 7212 C CA . GLN A 1 32 ? -3.986 -5.632 0.080 1.00 0.00 32 GLN A CA 13
ATOM 7213 C C . GLN A 1 32 ? -3.103 -4.901 -0.911 1.00 0.00 32 GLN A C 13
ATOM 7214 O O . GLN A 1 32 ? -1.960 -5.307 -1.156 1.00 0.00 32 GLN A O 13
ATOM 7228 N N . PRO A 1 33 ? -3.615 -3.852 -1.537 1.00 0.00 33 PRO A N 13
ATOM 7229 C CA . PRO A 1 33 ? -2.823 -3.022 -2.412 1.00 0.00 33 PRO A CA 13
ATOM 7230 C C . PRO A 1 33 ? -1.924 -2.056 -1.612 1.00 0.00 33 PRO A C 13
ATOM 7231 O O . PRO A 1 33 ? -2.242 -1.680 -0.462 1.00 0.00 33 PRO A O 13
ATOM 7242 N N . CYS A 1 34 ? -0.817 -1.664 -2.204 1.00 0.00 34 CYS A N 13
ATOM 7243 C CA . CYS A 1 34 ? 0.084 -0.711 -1.590 1.00 0.00 34 CYS A CA 13
ATOM 7244 C C . CYS A 1 34 ? -0.461 0.647 -1.854 1.00 0.00 34 CYS A C 13
ATOM 7245 O O . CYS A 1 34 ? -0.594 1.059 -3.018 1.00 0.00 34 CYS A O 13
ATOM 7252 N N . CYS A 1 35 ? -0.808 1.323 -0.835 1.00 0.00 35 CYS A N 13
ATOM 7253 C CA . CYS A 1 35 ? -1.383 2.603 -0.974 1.00 0.00 35 CYS A CA 13
ATOM 7254 C C . CYS A 1 35 ? -0.639 3.587 -0.100 1.00 0.00 35 CYS A C 13
ATOM 7255 O O . CYS A 1 35 ? -0.322 3.281 1.057 1.00 0.00 35 CYS A O 13
ATOM 7262 N N . GLY A 1 36 ? -0.327 4.728 -0.653 1.00 0.00 36 GLY A N 13
ATOM 7263 C CA . GLY A 1 36 ? 0.405 5.728 0.046 1.00 0.00 36 GLY A CA 13
ATOM 7264 C C . GLY A 1 36 ? 0.382 7.028 -0.700 1.00 0.00 36 GLY A C 13
ATOM 7265 O O . GLY A 1 36 ? -0.123 7.100 -1.827 1.00 0.00 36 GLY A O 13
ATOM 7269 N N . ARG A 1 37 ? 0.898 8.036 -0.091 1.00 0.00 37 ARG A N 13
ATOM 7270 C CA . ARG A 1 37 ? 0.946 9.355 -0.655 1.00 0.00 37 ARG A CA 13
ATOM 7271 C C . ARG A 1 37 ? 2.366 9.631 -1.087 1.00 0.00 37 ARG A C 13
ATOM 7272 O O . ARG A 1 37 ? 3.225 9.858 -0.208 1.00 0.00 37 ARG A O 13
ATOM 7294 N N . GLY A 1 1 ? 6.154 -10.109 1.914 1.00 0.00 1 GLY A N 14
ATOM 7295 C CA . GLY A 1 1 ? 6.340 -10.112 0.471 1.00 0.00 1 GLY A CA 14
ATOM 7296 C C . GLY A 1 1 ? 6.947 -8.822 0.022 1.00 0.00 1 GLY A C 14
ATOM 7297 O O . GLY A 1 1 ? 7.838 -8.304 0.690 1.00 0.00 1 GLY A O 14
ATOM 7303 N N . ASN A 1 2 ? 6.432 -8.253 -1.061 1.00 0.00 2 ASN A N 14
ATOM 7304 C CA . ASN A 1 2 ? 6.953 -6.985 -1.614 1.00 0.00 2 ASN A CA 14
ATOM 7305 C C . ASN A 1 2 ? 6.375 -5.788 -0.860 1.00 0.00 2 ASN A C 14
ATOM 7306 O O . ASN A 1 2 ? 6.576 -4.633 -1.240 1.00 0.00 2 ASN A O 14
ATOM 7317 N N . SER A 1 3 ? 5.682 -6.085 0.208 1.00 0.00 3 SER A N 14
ATOM 7318 C CA . SER A 1 3 ? 5.041 -5.128 1.055 1.00 0.00 3 SER A CA 14
ATOM 7319 C C . SER A 1 3 ? 6.040 -4.118 1.641 1.00 0.00 3 SER A C 14
ATOM 7320 O O . SER A 1 3 ? 5.756 -2.922 1.722 1.00 0.00 3 SER A O 14
ATOM 7328 N N . TRP A 1 4 ? 7.238 -4.597 1.964 1.00 0.00 4 TRP A N 14
ATOM 7329 C CA . TRP A 1 4 ? 8.259 -3.768 2.587 1.00 0.00 4 TRP A CA 14
ATOM 7330 C C . TRP A 1 4 ? 8.831 -2.756 1.607 1.00 0.00 4 TRP A C 14
ATOM 7331 O O . TRP A 1 4 ? 9.440 -1.758 2.015 1.00 0.00 4 TRP A O 14
ATOM 7352 N N . LEU A 1 5 ? 8.656 -3.009 0.317 1.00 0.00 5 LEU A N 14
ATOM 7353 C CA . LEU A 1 5 ? 9.098 -2.067 -0.703 1.00 0.00 5 LEU A CA 14
ATOM 7354 C C . LEU A 1 5 ? 8.225 -0.836 -0.596 1.00 0.00 5 LEU A C 14
ATOM 7355 O O . LEU A 1 5 ? 8.703 0.298 -0.534 1.00 0.00 5 LEU A O 14
ATOM 7371 N N . CYS A 1 6 ? 6.945 -1.089 -0.487 1.00 0.00 6 CYS A N 14
ATOM 7372 C CA . CYS A 1 6 ? 5.945 -0.065 -0.360 1.00 0.00 6 CYS A CA 14
ATOM 7373 C C . CYS A 1 6 ? 6.118 0.687 0.953 1.00 0.00 6 CYS A C 14
ATOM 7374 O O . CYS A 1 6 ? 5.958 1.916 1.007 1.00 0.00 6 CYS A O 14
ATOM 7381 N N . VAL A 1 7 ? 6.491 -0.040 2.000 1.00 0.00 7 VAL A N 14
ATOM 7382 C CA . VAL A 1 7 ? 6.728 0.569 3.299 1.00 0.00 7 VAL A CA 14
ATOM 7383 C C . VAL A 1 7 ? 7.899 1.556 3.209 1.00 0.00 7 VAL A C 14
ATOM 7384 O O . VAL A 1 7 ? 7.803 2.680 3.696 1.00 0.00 7 VAL A O 14
ATOM 7397 N N . ARG A 1 8 ? 8.962 1.162 2.522 1.00 0.00 8 ARG A N 14
ATOM 7398 C CA . ARG A 1 8 ? 10.137 2.023 2.350 1.00 0.00 8 ARG A CA 14
ATOM 7399 C C . ARG A 1 8 ? 9.789 3.239 1.472 1.00 0.00 8 ARG A C 14
ATOM 7400 O O . ARG A 1 8 ? 10.361 4.322 1.623 1.00 0.00 8 ARG A O 14
ATOM 7421 N N . ARG A 1 9 ? 8.830 3.064 0.584 1.00 0.00 9 ARG A N 14
ATOM 7422 C CA . ARG A 1 9 ? 8.347 4.156 -0.258 1.00 0.00 9 ARG A CA 14
ATOM 7423 C C . ARG A 1 9 ? 7.416 5.083 0.528 1.00 0.00 9 ARG A C 14
ATOM 7424 O O . ARG A 1 9 ? 7.079 6.177 0.075 1.00 0.00 9 ARG A O 14
ATOM 7445 N N . GLY A 1 10 ? 6.980 4.623 1.678 1.00 0.00 10 GLY A N 14
ATOM 7446 C CA . GLY A 1 10 ? 6.169 5.438 2.544 1.00 0.00 10 GLY A CA 14
ATOM 7447 C C . GLY A 1 10 ? 4.711 5.128 2.394 1.00 0.00 10 GLY A C 14
ATOM 7448 O O . GLY A 1 10 ? 3.901 6.018 2.127 1.00 0.00 10 GLY A O 14
ATOM 7452 N N . GLY A 1 11 ? 4.380 3.878 2.516 1.00 0.00 11 GLY A N 14
ATOM 7453 C CA . GLY A 1 11 ? 3.024 3.453 2.414 1.00 0.00 11 GLY A CA 14
ATOM 7454 C C . GLY A 1 11 ? 2.811 2.216 3.217 1.00 0.00 11 GLY A C 14
ATOM 7455 O O . GLY A 1 11 ? 3.777 1.636 3.707 1.00 0.00 11 GLY A O 14
ATOM 7459 N N . ASN A 1 12 ? 1.580 1.810 3.353 1.00 0.00 12 ASN A N 14
ATOM 7460 C CA . ASN A 1 12 ? 1.228 0.624 4.122 1.00 0.00 12 ASN A CA 14
ATOM 7461 C C . ASN A 1 12 ? 0.294 -0.260 3.322 1.00 0.00 12 ASN A C 14
ATOM 7462 O O . ASN A 1 12 ? -0.178 0.138 2.241 1.00 0.00 12 ASN A O 14
ATOM 7473 N N . CYS A 1 13 ? 0.025 -1.434 3.836 1.00 0.00 13 CYS A N 14
ATOM 7474 C CA . CYS A 1 13 ? -0.847 -2.385 3.183 1.00 0.00 13 CYS A CA 14
ATOM 7475 C C . CYS A 1 13 ? -2.211 -2.369 3.855 1.00 0.00 13 CYS A C 14
ATOM 7476 O O . CYS A 1 13 ? -2.345 -2.772 5.025 1.00 0.00 13 CYS A O 14
ATOM 7483 N N . ARG A 1 14 ? -3.214 -1.885 3.158 1.00 0.00 14 ARG A N 14
ATOM 7484 C CA . ARG A 1 14 ? -4.555 -1.867 3.722 1.00 0.00 14 ARG A CA 14
ATOM 7485 C C . ARG A 1 14 ? -5.341 -3.039 3.191 1.00 0.00 14 ARG A C 14
ATOM 7486 O O . ARG A 1 14 ? -4.971 -3.616 2.194 1.00 0.00 14 ARG A O 14
ATOM 7507 N N . PHE A 1 15 ? -6.403 -3.382 3.848 1.00 0.00 15 PHE A N 14
ATOM 7508 C CA . PHE A 1 15 ? -7.223 -4.486 3.421 1.00 0.00 15 PHE A CA 14
ATOM 7509 C C . PHE A 1 15 ? -8.309 -4.007 2.483 1.00 0.00 15 PHE A C 14
ATOM 7510 O O . PHE A 1 15 ? -9.172 -3.207 2.868 1.00 0.00 15 PHE A O 14
ATOM 7527 N N . GLY A 1 16 ? -8.250 -4.457 1.262 1.00 0.00 16 GLY A N 14
ATOM 7528 C CA . GLY A 1 16 ? -9.264 -4.134 0.304 1.00 0.00 16 GLY A CA 14
ATOM 7529 C C . GLY A 1 16 ? -9.039 -2.812 -0.384 1.00 0.00 16 GLY A C 14
ATOM 7530 O O . GLY A 1 16 ? -8.328 -2.736 -1.396 1.00 0.00 16 GLY A O 14
ATOM 7534 N N . ARG A 1 17 ? -9.614 -1.773 0.161 1.00 0.00 17 ARG A N 14
ATOM 7535 C CA . ARG A 1 17 ? -9.562 -0.455 -0.438 1.00 0.00 17 ARG A CA 14
ATOM 7536 C C . ARG A 1 17 ? -8.695 0.461 0.416 1.00 0.00 17 ARG A C 14
ATOM 7537 O O . ARG A 1 17 ? -8.166 0.040 1.453 1.00 0.00 17 ARG A O 14
ATOM 7558 N N . CYS A 1 18 ? -8.529 1.681 -0.022 1.00 0.00 18 CYS A N 14
ATOM 7559 C CA . CYS A 1 18 ? -7.827 2.676 0.751 1.00 0.00 18 CYS A CA 14
ATOM 7560 C C . CYS A 1 18 ? -8.632 3.946 0.667 1.00 0.00 18 CYS A C 14
ATOM 7561 O O . CYS A 1 18 ? -9.559 4.044 -0.162 1.00 0.00 18 CYS A O 14
ATOM 7568 N N . GLN A 1 19 ? -8.322 4.906 1.483 1.00 0.00 19 GLN A N 14
ATOM 7569 C CA . GLN A 1 19 ? -9.019 6.150 1.425 1.00 0.00 19 GLN A CA 14
ATOM 7570 C C . GLN A 1 19 ? -8.527 6.934 0.230 1.00 0.00 19 GLN A C 14
ATOM 7571 O O . GLN A 1 19 ? -7.368 6.789 -0.185 1.00 0.00 19 GLN A O 14
ATOM 7585 N N . PHE A 1 20 ? -9.387 7.738 -0.332 1.00 0.00 20 PHE A N 14
ATOM 7586 C CA . PHE A 1 20 ? -9.081 8.476 -1.511 1.00 0.00 20 PHE A CA 14
ATOM 7587 C C . PHE A 1 20 ? -8.183 9.661 -1.208 1.00 0.00 20 PHE A C 14
ATOM 7588 O O . PHE A 1 20 ? -7.658 10.308 -2.113 1.00 0.00 20 PHE A O 14
ATOM 7605 N N . ALA A 1 21 ? -8.007 9.930 0.072 1.00 0.00 21 ALA A N 14
ATOM 7606 C CA . ALA A 1 21 ? -7.083 10.940 0.534 1.00 0.00 21 ALA A CA 14
ATOM 7607 C C . ALA A 1 21 ? -5.655 10.412 0.411 1.00 0.00 21 ALA A C 14
ATOM 7608 O O . ALA A 1 21 ? -4.691 11.167 0.437 1.00 0.00 21 ALA A O 14
ATOM 7615 N N . GLU A 1 22 ? -5.543 9.114 0.251 1.00 0.00 22 GLU A N 14
ATOM 7616 C CA . GLU A 1 22 ? -4.280 8.450 0.112 1.00 0.00 22 GLU A CA 14
ATOM 7617 C C . GLU A 1 22 ? -4.049 8.098 -1.342 1.00 0.00 22 GLU A C 14
ATOM 7618 O O . GLU A 1 22 ? -4.919 8.338 -2.182 1.00 0.00 22 GLU A O 14
ATOM 7630 N N . ARG A 1 23 ? -2.904 7.549 -1.648 1.00 0.00 23 ARG A N 14
ATOM 7631 C CA . ARG A 1 23 ? -2.527 7.279 -3.019 1.00 0.00 23 ARG A CA 14
ATOM 7632 C C . ARG A 1 23 ? -2.124 5.828 -3.191 1.00 0.00 23 ARG A C 14
ATOM 7633 O O . ARG A 1 23 ? -1.327 5.298 -2.407 1.00 0.00 23 ARG A O 14
ATOM 7654 N N . GLN A 1 24 ? -2.678 5.182 -4.192 1.00 0.00 24 GLN A N 14
ATOM 7655 C CA . GLN A 1 24 ? -2.304 3.820 -4.509 1.00 0.00 24 GLN A CA 14
ATOM 7656 C C . GLN A 1 24 ? -0.917 3.856 -5.124 1.00 0.00 24 GLN A C 14
ATOM 7657 O O . GLN A 1 24 ? -0.714 4.472 -6.183 1.00 0.00 24 GLN A O 14
ATOM 7671 N N . ILE A 1 25 ? 0.039 3.256 -4.461 1.00 0.00 25 ILE A N 14
ATOM 7672 C CA . ILE A 1 25 ? 1.406 3.286 -4.949 1.00 0.00 25 ILE A CA 14
ATOM 7673 C C . ILE A 1 25 ? 1.850 1.920 -5.455 1.00 0.00 25 ILE A C 14
ATOM 7674 O O . ILE A 1 25 ? 2.880 1.798 -6.120 1.00 0.00 25 ILE A O 14
ATOM 7690 N N . GLY A 1 26 ? 1.089 0.901 -5.130 1.00 0.00 26 GLY A N 14
ATOM 7691 C CA . GLY A 1 26 ? 1.412 -0.433 -5.578 1.00 0.00 26 GLY A CA 14
ATOM 7692 C C . GLY A 1 26 ? 0.466 -1.430 -4.982 1.00 0.00 26 GLY A C 14
ATOM 7693 O O . GLY A 1 26 ? -0.610 -1.046 -4.503 1.00 0.00 26 GLY A O 14
ATOM 7697 N N . ARG A 1 27 ? 0.836 -2.685 -4.979 1.00 0.00 27 ARG A N 14
ATOM 7698 C CA . ARG A 1 27 ? 0.022 -3.731 -4.381 1.00 0.00 27 ARG A CA 14
ATOM 7699 C C . ARG A 1 27 ? 0.911 -4.647 -3.560 1.00 0.00 27 ARG A C 14
ATOM 7700 O O . ARG A 1 27 ? 1.981 -5.057 -4.027 1.00 0.00 27 ARG A O 14
ATOM 7721 N N . CYS A 1 28 ? 0.492 -4.937 -2.349 1.00 0.00 28 CYS A N 14
ATOM 7722 C CA . CYS A 1 28 ? 1.218 -5.836 -1.471 1.00 0.00 28 CYS A CA 14
ATOM 7723 C C . CYS A 1 28 ? 0.815 -7.246 -1.838 1.00 0.00 28 CYS A C 14
ATOM 7724 O O . CYS A 1 28 ? 1.650 -8.148 -1.943 1.00 0.00 28 CYS A O 14
ATOM 7731 N N . SER A 1 29 ? -0.465 -7.407 -2.073 1.00 0.00 29 SER A N 14
ATOM 7732 C CA . SER A 1 29 ? -1.047 -8.647 -2.460 1.00 0.00 29 SER A CA 14
ATOM 7733 C C . SER A 1 29 ? -2.335 -8.341 -3.217 1.00 0.00 29 SER A C 14
ATOM 7734 O O . SER A 1 29 ? -2.701 -7.160 -3.366 1.00 0.00 29 SER A O 14
ATOM 7742 N N . ALA A 1 30 ? -3.034 -9.368 -3.652 1.00 0.00 30 ALA A N 14
ATOM 7743 C CA . ALA A 1 30 ? -4.264 -9.211 -4.411 1.00 0.00 30 ALA A CA 14
ATOM 7744 C C . ALA A 1 30 ? -5.398 -8.628 -3.562 1.00 0.00 30 ALA A C 14
ATOM 7745 O O . ALA A 1 30 ? -6.382 -8.120 -4.096 1.00 0.00 30 ALA A O 14
ATOM 7752 N N . PHE A 1 31 ? -5.262 -8.693 -2.258 1.00 0.00 31 PHE A N 14
ATOM 7753 C CA . PHE A 1 31 ? -6.292 -8.179 -1.372 1.00 0.00 31 PHE A CA 14
ATOM 7754 C C . PHE A 1 31 ? -5.792 -6.997 -0.566 1.00 0.00 31 PHE A C 14
ATOM 7755 O O . PHE A 1 31 ? -6.556 -6.372 0.174 1.00 0.00 31 PHE A O 14
ATOM 7772 N N . GLN A 1 32 ? -4.527 -6.670 -0.718 1.00 0.00 32 GLN A N 14
ATOM 7773 C CA . GLN A 1 32 ? -3.934 -5.596 0.052 1.00 0.00 32 GLN A CA 14
ATOM 7774 C C . GLN A 1 32 ? -3.107 -4.685 -0.827 1.00 0.00 32 GLN A C 14
ATOM 7775 O O . GLN A 1 32 ? -2.026 -5.061 -1.279 1.00 0.00 32 GLN A O 14
ATOM 7789 N N . PRO A 1 33 ? -3.615 -3.502 -1.139 1.00 0.00 33 PRO A N 14
ATOM 7790 C CA . PRO A 1 33 ? -2.889 -2.540 -1.926 1.00 0.00 33 PRO A CA 14
ATOM 7791 C C . PRO A 1 33 ? -1.881 -1.736 -1.096 1.00 0.00 33 PRO A C 14
ATOM 7792 O O . PRO A 1 33 ? -2.096 -1.471 0.113 1.00 0.00 33 PRO A O 14
ATOM 7803 N N . CYS A 1 34 ? -0.790 -1.363 -1.734 1.00 0.00 34 CYS A N 14
ATOM 7804 C CA . CYS A 1 34 ? 0.184 -0.492 -1.129 1.00 0.00 34 CYS A CA 14
ATOM 7805 C C . CYS A 1 34 ? -0.354 0.893 -1.254 1.00 0.00 34 CYS A C 14
ATOM 7806 O O . CYS A 1 34 ? -0.458 1.438 -2.379 1.00 0.00 34 CYS A O 14
ATOM 7813 N N . CYS A 1 35 ? -0.732 1.445 -0.169 1.00 0.00 35 CYS A N 14
ATOM 7814 C CA . CYS A 1 35 ? -1.315 2.725 -0.171 1.00 0.00 35 CYS A CA 14
ATOM 7815 C C . CYS A 1 35 ? -0.411 3.678 0.577 1.00 0.00 35 CYS A C 14
ATOM 7816 O O . CYS A 1 35 ? -0.129 3.483 1.769 1.00 0.00 35 CYS A O 14
ATOM 7823 N N . GLY A 1 36 ? 0.077 4.660 -0.129 1.00 0.00 36 GL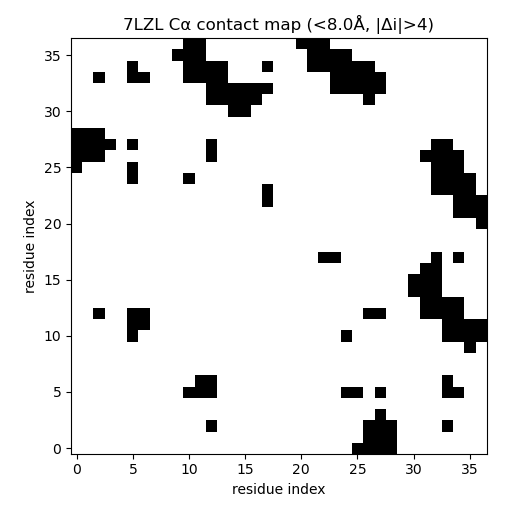Y A N 14
ATOM 7824 C CA . GLY A 1 36 ? 0.964 5.628 0.429 1.00 0.00 36 GLY A CA 14
ATOM 7825 C C . GLY A 1 36 ? 0.379 6.990 0.262 1.00 0.00 36 GLY A C 14
ATOM 7826 O O . GLY A 1 36 ? -0.846 7.117 0.143 1.00 0.00 36 GLY A O 14
ATOM 7830 N N . ARG A 1 37 ? 1.204 7.996 0.251 1.00 0.00 37 ARG A N 14
ATOM 7831 C CA . ARG A 1 37 ? 0.754 9.352 0.071 1.00 0.00 37 ARG A CA 14
ATOM 7832 C C . ARG A 1 37 ? 1.959 10.228 -0.135 1.00 0.00 37 ARG A C 14
ATOM 7833 O O . ARG A 1 37 ? 2.331 10.464 -1.289 1.00 0.00 37 ARG A O 14
ATOM 7855 N N . GLY A 1 1 ? 3.893 -5.860 -5.535 1.00 0.00 1 GLY A N 15
ATOM 7856 C CA . GLY A 1 1 ? 4.003 -7.257 -5.111 1.00 0.00 1 GLY A CA 15
ATOM 7857 C C . GLY A 1 1 ? 4.669 -7.387 -3.759 1.00 0.00 1 GLY A C 15
ATOM 7858 O O . GLY A 1 1 ? 4.161 -8.078 -2.867 1.00 0.00 1 GLY A O 15
ATOM 7864 N N . ASN A 1 2 ? 5.793 -6.715 -3.591 1.00 0.00 2 ASN A N 15
ATOM 7865 C CA . ASN A 1 2 ? 6.554 -6.775 -2.356 1.00 0.00 2 ASN A CA 15
ATOM 7866 C C . ASN A 1 2 ? 5.977 -5.822 -1.342 1.00 0.00 2 ASN A C 15
ATOM 7867 O O . ASN A 1 2 ? 5.986 -4.603 -1.546 1.00 0.00 2 ASN A O 15
ATOM 7878 N N . SER A 1 3 ? 5.504 -6.373 -0.256 1.00 0.00 3 SER A N 15
ATOM 7879 C CA . SER A 1 3 ? 4.860 -5.625 0.793 1.00 0.00 3 SER A CA 15
ATOM 7880 C C . SER A 1 3 ? 5.835 -4.678 1.501 1.00 0.00 3 SER A C 15
ATOM 7881 O O . SER A 1 3 ? 5.513 -3.502 1.738 1.00 0.00 3 SER A O 15
ATOM 7889 N N . TRP A 1 4 ? 7.030 -5.167 1.788 1.00 0.00 4 TRP A N 15
ATOM 7890 C CA . TRP A 1 4 ? 7.985 -4.410 2.554 1.00 0.00 4 TRP A CA 15
ATOM 7891 C C . TRP A 1 4 ? 8.494 -3.202 1.781 1.00 0.00 4 TRP A C 15
ATOM 7892 O O . TRP A 1 4 ? 8.745 -2.162 2.371 1.00 0.00 4 TRP A O 15
ATOM 7913 N N . LEU A 1 5 ? 8.598 -3.325 0.453 1.00 0.00 5 LEU A N 15
ATOM 7914 C CA . LEU A 1 5 ? 9.015 -2.192 -0.384 1.00 0.00 5 LEU A CA 15
ATOM 7915 C C . LEU A 1 5 ? 8.071 -1.020 -0.212 1.00 0.00 5 LEU A C 15
ATOM 7916 O O . LEU A 1 5 ? 8.488 0.118 -0.198 1.00 0.00 5 LEU A O 15
ATOM 7932 N N . CYS A 1 6 ? 6.819 -1.314 -0.024 1.00 0.00 6 CYS A N 15
ATOM 7933 C CA . CYS A 1 6 ? 5.819 -0.295 0.145 1.00 0.00 6 CYS A CA 15
ATOM 7934 C C . CYS A 1 6 ? 5.981 0.426 1.479 1.00 0.00 6 CYS A C 15
ATOM 7935 O O . CYS A 1 6 ? 5.915 1.652 1.542 1.00 0.00 6 CYS A O 15
ATOM 7942 N N . VAL A 1 7 ? 6.259 -0.326 2.521 1.00 0.00 7 VAL A N 15
ATOM 7943 C CA . VAL A 1 7 ? 6.463 0.245 3.848 1.00 0.00 7 VAL A CA 15
ATOM 7944 C C . VAL A 1 7 ? 7.779 1.038 3.855 1.00 0.00 7 VAL A C 15
ATOM 7945 O O . VAL A 1 7 ? 7.886 2.109 4.455 1.00 0.00 7 VAL A O 15
ATOM 7958 N N . ARG A 1 8 ? 8.734 0.516 3.121 1.00 0.00 8 ARG A N 15
ATOM 7959 C CA . ARG A 1 8 ? 10.071 1.070 2.986 1.00 0.00 8 ARG A CA 15
ATOM 7960 C C . ARG A 1 8 ? 10.048 2.392 2.199 1.00 0.00 8 ARG A C 15
ATOM 7961 O O . ARG A 1 8 ? 10.744 3.356 2.540 1.00 0.00 8 ARG A O 15
ATOM 7982 N N . ARG A 1 9 ? 9.245 2.434 1.157 1.00 0.00 9 ARG A N 15
ATOM 7983 C CA . ARG A 1 9 ? 9.141 3.614 0.310 1.00 0.00 9 ARG A CA 15
ATOM 7984 C C . ARG A 1 9 ? 8.196 4.659 0.893 1.00 0.00 9 ARG A C 15
ATOM 7985 O O . ARG A 1 9 ? 8.359 5.855 0.639 1.00 0.00 9 ARG A O 15
ATOM 8006 N N . GLY A 1 10 ? 7.220 4.220 1.665 1.00 0.00 10 GLY A N 15
ATOM 8007 C CA . GLY A 1 10 ? 6.331 5.156 2.318 1.00 0.00 10 GLY A CA 15
ATOM 8008 C C . GLY A 1 10 ? 4.875 4.905 2.013 1.00 0.00 10 GLY A C 15
ATOM 8009 O O . GLY A 1 10 ? 4.239 5.672 1.294 1.00 0.00 10 GLY A O 15
ATOM 8013 N N . GLY A 1 11 ? 4.363 3.819 2.524 1.00 0.00 11 GLY A N 15
ATOM 8014 C CA . GLY A 1 11 ? 2.978 3.502 2.369 1.00 0.00 11 GLY A CA 15
ATOM 8015 C C . GLY A 1 11 ? 2.574 2.465 3.367 1.00 0.00 11 GLY A C 15
ATOM 8016 O O . GLY A 1 11 ? 3.423 1.970 4.118 1.00 0.00 11 GLY A O 15
ATOM 8020 N N . ASN A 1 12 ? 1.312 2.140 3.400 1.00 0.00 12 ASN A N 15
ATOM 8021 C CA . ASN A 1 12 ? 0.790 1.135 4.307 1.00 0.00 12 ASN A CA 15
ATOM 8022 C C . ASN A 1 12 ? -0.027 0.144 3.537 1.00 0.00 12 ASN A C 15
ATOM 8023 O O . ASN A 1 12 ? -0.635 0.490 2.507 1.00 0.00 12 ASN A O 15
ATOM 8034 N N . CYS A 1 13 ? -0.029 -1.066 3.994 1.00 0.00 13 CYS A N 15
ATOM 8035 C CA . CYS A 1 13 ? -0.822 -2.105 3.400 1.00 0.00 13 CYS A CA 15
ATOM 8036 C C . CYS A 1 13 ? -2.214 -2.080 4.025 1.00 0.00 13 CYS A C 15
ATOM 8037 O O . CYS A 1 13 ? -2.369 -2.292 5.243 1.00 0.00 13 CYS A O 15
ATOM 8044 N N . ARG A 1 14 ? -3.211 -1.748 3.240 1.00 0.00 14 ARG A N 15
ATOM 8045 C CA . ARG A 1 14 ? -4.573 -1.734 3.733 1.00 0.00 14 ARG A CA 15
ATOM 8046 C C . ARG A 1 14 ? -5.326 -2.890 3.117 1.00 0.00 14 ARG A C 15
ATOM 8047 O O . ARG A 1 14 ? -4.883 -3.445 2.141 1.00 0.00 14 ARG A O 15
ATOM 8068 N N . PHE A 1 15 ? -6.437 -3.245 3.680 1.00 0.00 15 PHE A N 15
ATOM 8069 C CA . PHE A 1 15 ? -7.207 -4.365 3.194 1.00 0.00 15 PHE A CA 15
ATOM 8070 C C . PHE A 1 15 ? -8.163 -3.912 2.100 1.00 0.00 15 PHE A C 15
ATOM 8071 O O . PHE A 1 15 ? -9.123 -3.175 2.372 1.00 0.00 15 PHE A O 15
ATOM 8088 N N . GLY A 1 16 ? -7.895 -4.330 0.876 1.00 0.00 16 GLY A N 15
ATOM 8089 C CA . GLY A 1 16 ? -8.783 -4.064 -0.242 1.00 0.00 16 GLY A CA 15
ATOM 8090 C C . GLY A 1 16 ? -8.786 -2.627 -0.752 1.00 0.00 16 GLY A C 15
ATOM 8091 O O . GLY A 1 16 ? -8.222 -2.333 -1.805 1.00 0.00 16 GLY A O 15
ATOM 8095 N N . ARG A 1 17 ? -9.404 -1.744 -0.014 1.00 0.00 17 ARG A N 15
ATOM 8096 C CA . ARG A 1 17 ? -9.594 -0.374 -0.449 1.00 0.00 17 ARG A CA 15
ATOM 8097 C C . ARG A 1 17 ? -8.760 0.583 0.385 1.00 0.00 17 ARG A C 15
ATOM 8098 O O . ARG A 1 17 ? -8.091 0.178 1.349 1.00 0.00 17 ARG A O 15
ATOM 8119 N N . CYS A 1 18 ? -8.821 1.837 0.030 1.00 0.00 18 CYS A N 15
ATOM 8120 C CA . CYS A 1 18 ? -8.127 2.889 0.724 1.00 0.00 18 CYS A CA 15
ATOM 8121 C C . CYS A 1 18 ? -8.983 4.131 0.535 1.00 0.00 18 CYS A C 15
ATOM 8122 O O . CYS A 1 18 ? -9.993 4.072 -0.186 1.00 0.00 18 CYS A O 15
ATOM 8129 N N . GLN A 1 19 ? -8.642 5.219 1.169 1.00 0.00 19 GLN A N 15
ATOM 8130 C CA . GLN A 1 19 ? -9.365 6.452 0.962 1.00 0.00 19 GLN A CA 15
ATOM 8131 C C . GLN A 1 19 ? -8.784 7.188 -0.233 1.00 0.00 19 GLN A C 15
ATOM 8132 O O . GLN A 1 19 ? -7.617 6.982 -0.578 1.00 0.00 19 GLN A O 15
ATOM 8146 N N . PHE A 1 20 ? -9.581 8.023 -0.877 1.00 0.00 20 PHE A N 15
ATOM 8147 C CA . PHE A 1 20 ? -9.170 8.724 -2.064 1.00 0.00 20 PHE A CA 15
ATOM 8148 C C . PHE A 1 20 ? -8.103 9.784 -1.806 1.00 0.00 20 PHE A C 15
ATOM 8149 O O . PHE A 1 20 ? -7.417 10.225 -2.731 1.00 0.00 20 PHE A O 15
ATOM 8166 N N . ALA A 1 21 ? -7.951 10.164 -0.558 1.00 0.00 21 ALA A N 15
ATOM 8167 C CA . ALA A 1 21 ? -6.911 11.108 -0.147 1.00 0.00 21 ALA A CA 15
ATOM 8168 C C . ALA A 1 21 ? -5.535 10.430 -0.085 1.00 0.00 21 ALA A C 15
ATOM 8169 O O . ALA A 1 21 ? -4.512 11.084 0.168 1.00 0.00 21 ALA A O 15
ATOM 8176 N N . GLU A 1 22 ? -5.518 9.134 -0.301 1.00 0.00 22 GLU A N 15
ATOM 8177 C CA . GLU A 1 22 ? -4.304 8.366 -0.336 1.00 0.00 22 GLU A CA 15
ATOM 8178 C C . GLU A 1 22 ? -4.101 7.820 -1.744 1.00 0.00 22 GLU A C 15
ATOM 8179 O O . GLU A 1 22 ? -5.064 7.697 -2.513 1.00 0.00 22 GLU A O 15
ATOM 8191 N N . ARG A 1 23 ? -2.874 7.523 -2.092 1.00 0.00 23 ARG A N 15
ATOM 8192 C CA . ARG A 1 23 ? -2.539 7.015 -3.413 1.00 0.00 23 ARG A CA 15
ATOM 8193 C C . ARG A 1 23 ? -1.955 5.630 -3.321 1.00 0.00 23 ARG A C 15
ATOM 8194 O O . ARG A 1 23 ? -1.401 5.246 -2.292 1.00 0.00 23 ARG A O 15
ATOM 8215 N N . GLN A 1 24 ? -2.065 4.888 -4.381 1.00 0.00 24 GLN A N 15
ATOM 8216 C CA . GLN A 1 24 ? -1.557 3.555 -4.405 1.00 0.00 24 GLN A CA 15
ATOM 8217 C C . GLN A 1 24 ? -0.143 3.560 -4.938 1.00 0.00 24 GLN A C 15
ATOM 8218 O O . GLN A 1 24 ? 0.119 4.031 -6.052 1.00 0.00 24 GLN A O 15
ATOM 8232 N N . ILE A 1 25 ? 0.767 3.066 -4.152 1.00 0.00 25 ILE A N 15
ATOM 8233 C CA . ILE A 1 25 ? 2.144 2.975 -4.569 1.00 0.00 25 ILE A CA 15
ATOM 8234 C C . ILE A 1 25 ? 2.452 1.551 -5.023 1.00 0.00 25 ILE A C 15
ATOM 8235 O O . ILE A 1 25 ? 3.543 1.257 -5.501 1.00 0.00 25 ILE A O 15
ATOM 8251 N N . GLY A 1 26 ? 1.482 0.661 -4.854 1.00 0.00 26 GLY A N 15
ATOM 8252 C CA . GLY A 1 26 ? 1.639 -0.702 -5.342 1.00 0.00 26 GLY A CA 15
ATOM 8253 C C . GLY A 1 26 ? 0.667 -1.628 -4.677 1.00 0.00 26 GLY A C 15
ATOM 8254 O O . GLY A 1 26 ? -0.387 -1.181 -4.221 1.00 0.00 26 GLY A O 15
ATOM 8258 N N . ARG A 1 27 ? 0.993 -2.898 -4.599 1.00 0.00 27 ARG A N 15
ATOM 8259 C CA . ARG A 1 27 ? 0.161 -3.860 -3.895 1.00 0.00 27 ARG A CA 15
ATOM 8260 C C . ARG A 1 27 ? 1.042 -4.758 -3.034 1.00 0.00 27 ARG A C 15
ATOM 8261 O O . ARG A 1 27 ? 2.018 -5.321 -3.517 1.00 0.00 27 ARG A O 15
ATOM 8282 N N . CYS A 1 28 ? 0.673 -4.900 -1.781 1.00 0.00 28 CYS A N 15
ATOM 8283 C CA . CYS A 1 28 ? 1.418 -5.677 -0.789 1.00 0.00 28 CYS A CA 15
ATOM 8284 C C . CYS A 1 28 ? 1.136 -7.155 -0.934 1.00 0.00 28 CYS A C 15
ATOM 8285 O O . CYS A 1 28 ? 1.746 -7.986 -0.251 1.00 0.00 28 CYS A O 15
ATOM 8292 N N . SER A 1 29 ? 0.187 -7.446 -1.805 1.00 0.00 29 SER A N 15
ATOM 8293 C CA . SER A 1 29 ? -0.335 -8.774 -2.082 1.00 0.00 29 SER A CA 15
ATOM 8294 C C . SER A 1 29 ? -1.316 -9.165 -0.972 1.00 0.00 29 SER A C 15
ATOM 8295 O O . SER A 1 29 ? -1.535 -8.362 -0.045 1.00 0.00 29 SER A O 15
ATOM 8303 N N . ALA A 1 30 ? -1.944 -10.338 -1.085 1.00 0.00 30 ALA A N 15
ATOM 8304 C CA . ALA A 1 30 ? -2.966 -10.811 -0.130 1.00 0.00 30 ALA A CA 15
ATOM 8305 C C . ALA A 1 30 ? -4.209 -9.919 -0.208 1.00 0.00 30 ALA A C 15
ATOM 8306 O O . ALA A 1 30 ? -4.988 -9.828 0.751 1.00 0.00 30 ALA A O 15
ATOM 8313 N N . PHE A 1 31 ? -4.385 -9.294 -1.388 1.00 0.00 31 PHE A N 15
ATOM 8314 C CA . PHE A 1 31 ? -5.492 -8.378 -1.711 1.00 0.00 31 PHE A CA 15
ATOM 8315 C C . PHE A 1 31 ? -5.315 -7.041 -0.959 1.00 0.00 31 PHE A C 15
ATOM 8316 O O . PHE A 1 31 ? -6.235 -6.232 -0.827 1.00 0.00 31 PHE A O 15
ATOM 8333 N N . GLN A 1 32 ? -4.108 -6.787 -0.518 1.00 0.00 32 GLN A N 15
ATOM 8334 C CA . GLN A 1 32 ? -3.815 -5.559 0.180 1.00 0.00 32 GLN A CA 15
ATOM 8335 C C . GLN A 1 32 ? -3.010 -4.629 -0.713 1.00 0.00 32 GLN A C 15
ATOM 8336 O O . GLN A 1 32 ? -1.910 -4.976 -1.125 1.00 0.00 32 GLN A O 15
ATOM 8350 N N . PRO A 1 33 ? -3.559 -3.475 -1.095 1.00 0.00 33 PRO A N 15
ATOM 8351 C CA . PRO A 1 33 ? -2.828 -2.496 -1.868 1.00 0.00 33 PRO A CA 15
ATOM 8352 C C . PRO A 1 33 ? -1.888 -1.657 -0.986 1.00 0.00 33 PRO A C 15
ATOM 8353 O O . PRO A 1 33 ? -2.161 -1.422 0.211 1.00 0.00 33 PRO A O 15
ATOM 8364 N N . CYS A 1 34 ? -0.798 -1.224 -1.561 1.00 0.00 34 CYS A N 15
ATOM 8365 C CA . CYS A 1 34 ? 0.125 -0.352 -0.889 1.00 0.00 34 CYS A CA 15
ATOM 8366 C C . CYS A 1 34 ? -0.397 1.023 -1.112 1.00 0.00 34 CYS A C 15
ATOM 8367 O O . CYS A 1 34 ? -0.368 1.517 -2.256 1.00 0.00 34 CYS A O 15
ATOM 8374 N N . CYS A 1 35 ? -0.889 1.626 -0.089 1.00 0.00 35 CYS A N 15
ATOM 8375 C CA . CYS A 1 35 ? -1.520 2.891 -0.215 1.00 0.00 35 CYS A CA 15
ATOM 8376 C C . CYS A 1 35 ? -0.936 3.879 0.781 1.00 0.00 35 CYS A C 15
ATOM 8377 O O . CYS A 1 35 ? -0.618 3.509 1.922 1.00 0.00 35 CYS A O 15
ATOM 8384 N N . GLY A 1 36 ? -0.747 5.098 0.345 1.00 0.00 36 GLY A N 15
ATOM 8385 C CA . GLY A 1 36 ? -0.227 6.127 1.185 1.00 0.00 36 GLY A CA 15
ATOM 8386 C C . GLY A 1 36 ? 0.056 7.378 0.410 1.00 0.00 36 GLY A C 15
ATOM 8387 O O . GLY A 1 36 ? -0.472 7.554 -0.687 1.00 0.00 36 GLY A O 15
ATOM 8391 N N . ARG A 1 37 ? 0.890 8.230 0.986 1.00 0.00 37 ARG A N 15
ATOM 8392 C CA . ARG A 1 37 ? 1.309 9.502 0.400 1.00 0.00 37 ARG A CA 15
ATOM 8393 C C . ARG A 1 37 ? 0.127 10.420 0.116 1.00 0.00 37 ARG A C 15
ATOM 8394 O O . ARG A 1 37 ? -0.272 10.570 -1.059 1.00 0.00 37 ARG A O 15
ATOM 8416 N N . GLY A 1 1 ? 5.038 -5.082 -8.033 1.00 0.00 1 GLY A N 16
ATOM 8417 C CA . GLY A 1 1 ? 5.926 -4.387 -7.112 1.00 0.00 1 GLY A CA 16
ATOM 8418 C C . GLY A 1 1 ? 6.309 -5.268 -5.958 1.00 0.00 1 GLY A C 16
ATOM 8419 O O . GLY A 1 1 ? 5.909 -6.440 -5.900 1.00 0.00 1 GLY A O 16
ATOM 8425 N N . ASN A 1 2 ? 7.081 -4.731 -5.047 1.00 0.00 2 ASN A N 16
ATOM 8426 C CA . ASN A 1 2 ? 7.521 -5.464 -3.875 1.00 0.00 2 ASN A CA 16
ATOM 8427 C C . ASN A 1 2 ? 6.840 -4.917 -2.651 1.00 0.00 2 ASN A C 16
ATOM 8428 O O . ASN A 1 2 ? 6.963 -3.726 -2.341 1.00 0.00 2 ASN A O 16
ATOM 8439 N N . SER A 1 3 ? 6.170 -5.781 -1.946 1.00 0.00 3 SER A N 16
ATOM 8440 C CA . SER A 1 3 ? 5.400 -5.439 -0.772 1.00 0.00 3 SER A CA 16
ATOM 8441 C C . SER A 1 3 ? 6.304 -4.908 0.354 1.00 0.00 3 SER A C 16
ATOM 8442 O O . SER A 1 3 ? 5.907 -4.025 1.133 1.00 0.00 3 SER A O 16
ATOM 8450 N N . TRP A 1 4 ? 7.515 -5.437 0.414 1.00 0.00 4 TRP A N 16
ATOM 8451 C CA . TRP A 1 4 ? 8.491 -5.047 1.413 1.00 0.00 4 TRP A CA 16
ATOM 8452 C C . TRP A 1 4 ? 8.901 -3.590 1.199 1.00 0.00 4 TRP A C 16
ATOM 8453 O O . TRP A 1 4 ? 9.031 -2.812 2.151 1.00 0.00 4 TRP A O 16
ATOM 8474 N N . LEU A 1 5 ? 9.031 -3.210 -0.061 1.00 0.00 5 LEU A N 16
ATOM 8475 C CA . LEU A 1 5 ? 9.473 -1.876 -0.418 1.00 0.00 5 LEU A CA 16
ATOM 8476 C C . LEU A 1 5 ? 8.434 -0.839 -0.062 1.00 0.00 5 LEU A C 16
ATOM 8477 O O . LEU A 1 5 ? 8.778 0.272 0.324 1.00 0.00 5 LEU A O 16
ATOM 8493 N N . CYS A 1 6 ? 7.168 -1.224 -0.145 1.00 0.00 6 CYS A N 16
ATOM 8494 C CA . CYS A 1 6 ? 6.057 -0.341 0.201 1.00 0.00 6 CYS A CA 16
ATOM 8495 C C . CYS A 1 6 ? 6.215 0.150 1.634 1.00 0.00 6 CYS A C 16
ATOM 8496 O O . CYS A 1 6 ? 6.132 1.356 1.925 1.00 0.00 6 CYS A O 16
ATOM 8503 N N . VAL A 1 7 ? 6.517 -0.787 2.512 1.00 0.00 7 VAL A N 16
ATOM 8504 C CA . VAL A 1 7 ? 6.655 -0.519 3.921 1.00 0.00 7 VAL A CA 16
ATOM 8505 C C . VAL A 1 7 ? 7.892 0.340 4.174 1.00 0.00 7 VAL A C 16
ATOM 8506 O O . VAL A 1 7 ? 7.878 1.232 5.015 1.00 0.00 7 VAL A O 16
ATOM 8519 N N . ARG A 1 8 ? 8.942 0.095 3.406 1.00 0.00 8 ARG A N 16
ATOM 8520 C CA . ARG A 1 8 ? 10.176 0.851 3.512 1.00 0.00 8 ARG A CA 16
ATOM 8521 C C . ARG A 1 8 ? 9.965 2.298 3.057 1.00 0.00 8 ARG A C 16
ATOM 8522 O O . ARG A 1 8 ? 10.562 3.217 3.591 1.00 0.00 8 ARG A O 16
ATOM 8543 N N . ARG A 1 9 ? 9.107 2.483 2.067 1.00 0.00 9 ARG A N 16
ATOM 8544 C CA . ARG A 1 9 ? 8.803 3.809 1.543 1.00 0.00 9 ARG A CA 16
ATOM 8545 C C . ARG A 1 9 ? 7.818 4.556 2.435 1.00 0.00 9 ARG A C 16
ATOM 8546 O O . ARG A 1 9 ? 7.652 5.782 2.319 1.00 0.00 9 ARG A O 16
ATOM 8567 N N . GLY A 1 10 ? 7.165 3.823 3.314 1.00 0.00 10 GLY A N 16
ATOM 8568 C CA . GLY A 1 10 ? 6.270 4.436 4.267 1.00 0.00 10 GLY A CA 16
ATOM 8569 C C . GLY A 1 10 ? 4.831 4.322 3.859 1.00 0.00 10 GLY A C 16
ATOM 8570 O O . GLY A 1 10 ? 3.990 5.157 4.237 1.00 0.00 10 GLY A O 16
ATOM 8574 N N . GLY A 1 11 ? 4.542 3.318 3.079 1.00 0.00 11 GLY A N 16
ATOM 8575 C CA . GLY A 1 11 ? 3.202 3.082 2.653 1.00 0.00 11 GLY A CA 16
ATOM 8576 C C . GLY A 1 11 ? 2.439 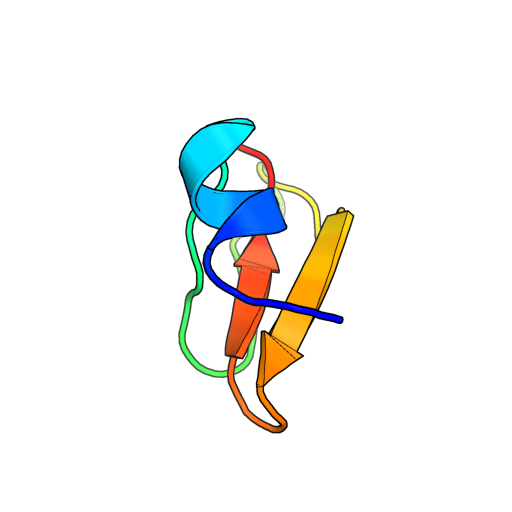2.288 3.678 1.00 0.00 11 GLY A C 16
ATOM 8577 O O . GLY A 1 11 ? 3.038 1.591 4.515 1.00 0.00 11 GLY A O 16
ATOM 8581 N N . ASN A 1 12 ? 1.151 2.400 3.630 1.00 0.00 12 ASN A N 16
ATOM 8582 C CA . ASN A 1 12 ? 0.266 1.699 4.525 1.00 0.00 12 ASN A CA 16
ATOM 8583 C C . ASN A 1 12 ? -0.378 0.566 3.773 1.00 0.00 12 ASN A C 16
ATOM 8584 O O . ASN A 1 12 ? -0.653 0.689 2.573 1.00 0.00 12 ASN A O 16
ATOM 8595 N N . CYS A 1 13 ? -0.603 -0.523 4.433 1.00 0.00 13 CYS A N 16
ATOM 8596 C CA . CYS A 1 13 ? -1.282 -1.629 3.821 1.00 0.00 13 CYS A CA 16
ATOM 8597 C C . CYS A 1 13 ? -2.731 -1.589 4.257 1.00 0.00 13 CYS A C 16
ATOM 8598 O O . CYS A 1 13 ? -3.059 -1.836 5.421 1.00 0.00 13 CYS A O 16
ATOM 8605 N N . ARG A 1 14 ? -3.584 -1.201 3.346 1.00 0.00 14 ARG A N 16
ATOM 8606 C CA . ARG A 1 14 ? -4.991 -1.012 3.640 1.00 0.00 14 ARG A CA 16
ATOM 8607 C C . ARG A 1 14 ? -5.744 -2.297 3.388 1.00 0.00 14 ARG A C 16
ATOM 8608 O O . ARG A 1 14 ? -5.365 -3.064 2.533 1.00 0.00 14 ARG A O 16
ATOM 8629 N N . PHE A 1 15 ? -6.799 -2.517 4.117 1.00 0.00 15 PHE A N 16
ATOM 8630 C CA . PHE A 1 15 ? -7.597 -3.707 3.944 1.00 0.00 15 PHE A CA 16
ATOM 8631 C C . PHE A 1 15 ? -8.661 -3.451 2.898 1.00 0.00 15 PHE A C 16
ATOM 8632 O O . PHE A 1 15 ? -9.588 -2.665 3.131 1.00 0.00 15 PHE A O 16
ATOM 8649 N N . GLY A 1 16 ? -8.529 -4.078 1.759 1.00 0.00 16 GLY A N 16
ATOM 8650 C CA . GLY A 1 16 ? -9.510 -3.942 0.714 1.00 0.00 16 GLY A CA 16
ATOM 8651 C C . GLY A 1 16 ? -9.300 -2.709 -0.140 1.00 0.00 16 GLY A C 16
ATOM 8652 O O . GLY A 1 16 ? -8.902 -2.810 -1.308 1.00 0.00 16 GLY A O 16
ATOM 8656 N N . ARG A 1 17 ? -9.586 -1.560 0.419 1.00 0.00 17 ARG A N 16
ATOM 8657 C CA . ARG A 1 17 ? -9.455 -0.296 -0.281 1.00 0.00 17 ARG A CA 16
ATOM 8658 C C . ARG A 1 17 ? -8.707 0.702 0.562 1.00 0.00 17 ARG A C 16
ATOM 8659 O O . ARG A 1 17 ? -8.577 0.540 1.784 1.00 0.00 17 ARG A O 16
ATOM 8680 N N . CYS A 1 18 ? -8.234 1.721 -0.080 1.00 0.00 18 CYS A N 16
ATOM 8681 C CA . CYS A 1 18 ? -7.536 2.792 0.556 1.00 0.00 18 CYS A CA 16
ATOM 8682 C C . CYS A 1 18 ? -8.394 4.016 0.384 1.00 0.00 18 CYS A C 16
ATOM 8683 O O . CYS A 1 18 ? -9.360 3.981 -0.395 1.00 0.00 18 CYS A O 16
ATOM 8690 N N . GLN A 1 19 ? -8.070 5.086 1.065 1.00 0.00 19 GLN A N 16
ATOM 8691 C CA . GLN A 1 19 ? -8.828 6.295 0.927 1.00 0.00 19 GLN A CA 16
ATOM 8692 C C . GLN A 1 19 ? -8.541 6.908 -0.431 1.00 0.00 19 GLN A C 16
ATOM 8693 O O . GLN A 1 19 ? -7.450 6.734 -0.984 1.00 0.00 19 GLN A O 16
ATOM 8707 N N . PHE A 1 20 ? -9.505 7.603 -0.969 1.00 0.00 20 PHE A N 16
ATOM 8708 C CA . PHE A 1 20 ? -9.409 8.159 -2.309 1.00 0.00 20 PHE A CA 16
ATOM 8709 C C . PHE A 1 20 ? -8.351 9.268 -2.343 1.00 0.00 20 PHE A C 16
ATOM 8710 O O . PHE A 1 20 ? -7.730 9.531 -3.369 1.00 0.00 20 PHE A O 16
ATOM 8727 N N . ALA A 1 21 ? -8.128 9.872 -1.195 1.00 0.00 21 ALA A N 16
ATOM 8728 C CA . ALA A 1 21 ? -7.136 10.923 -1.023 1.00 0.00 21 ALA A CA 16
ATOM 8729 C C . ALA A 1 21 ? -5.717 10.358 -0.953 1.00 0.00 21 ALA A C 16
ATOM 8730 O O . ALA A 1 21 ? -4.743 11.113 -0.882 1.00 0.00 21 ALA A O 16
ATOM 8737 N N . GLU A 1 22 ? -5.607 9.056 -0.960 1.00 0.00 22 GLU A N 16
ATOM 8738 C CA . GLU A 1 22 ? -4.338 8.382 -0.874 1.00 0.00 22 GLU A CA 16
ATOM 8739 C C . GLU A 1 22 ? -3.992 7.786 -2.253 1.00 0.00 22 GLU A C 16
ATOM 8740 O O . GLU A 1 22 ? -4.769 7.964 -3.211 1.00 0.00 22 GLU A O 16
ATOM 8752 N N . ARG A 1 23 ? -2.864 7.128 -2.386 1.00 0.00 23 ARG A N 16
ATOM 8753 C CA . ARG A 1 23 ? -2.407 6.644 -3.694 1.00 0.00 23 ARG A CA 16
ATOM 8754 C C . ARG A 1 23 ? -1.965 5.197 -3.674 1.00 0.00 23 ARG A C 16
ATOM 8755 O O . ARG A 1 23 ? -1.302 4.748 -2.753 1.00 0.00 23 ARG A O 16
ATOM 8776 N N . GLN A 1 24 ? -2.309 4.486 -4.714 1.00 0.00 24 GLN A N 16
ATOM 8777 C CA . GLN A 1 24 ? -1.899 3.113 -4.879 1.00 0.00 24 GLN A CA 16
ATOM 8778 C C . GLN A 1 24 ? -0.444 3.074 -5.303 1.00 0.00 24 GLN A C 16
ATOM 8779 O O . GLN A 1 24 ? -0.090 3.595 -6.358 1.00 0.00 24 GLN A O 16
ATOM 8793 N N . ILE A 1 25 ? 0.402 2.506 -4.480 1.00 0.00 25 ILE A N 16
ATOM 8794 C CA . ILE A 1 25 ? 1.813 2.431 -4.814 1.00 0.00 25 ILE A CA 16
ATOM 8795 C C . ILE A 1 25 ? 2.252 0.984 -5.054 1.00 0.00 25 ILE A C 16
ATOM 8796 O O . ILE A 1 25 ? 3.391 0.729 -5.455 1.00 0.00 25 ILE A O 16
ATOM 8812 N N . GLY A 1 26 ? 1.354 0.045 -4.794 1.00 0.00 26 GLY A N 16
ATOM 8813 C CA . GLY A 1 26 ? 1.635 -1.360 -5.053 1.00 0.00 26 GLY A CA 16
ATOM 8814 C C . GLY A 1 26 ? 0.624 -2.249 -4.366 1.00 0.00 26 GLY A C 16
ATOM 8815 O O . GLY A 1 26 ? -0.498 -1.808 -4.095 1.00 0.00 26 GLY A O 16
ATOM 8819 N N . ARG A 1 27 ? 1.007 -3.473 -4.054 1.00 0.00 27 ARG A N 16
ATOM 8820 C CA . ARG A 1 27 ? 0.145 -4.422 -3.342 1.00 0.00 27 ARG A CA 16
ATOM 8821 C C . ARG A 1 27 ? 0.957 -5.147 -2.256 1.00 0.00 27 ARG A C 16
ATOM 8822 O O . ARG A 1 27 ? 1.970 -5.801 -2.558 1.00 0.00 27 ARG A O 16
ATOM 8843 N N . CYS A 1 28 ? 0.529 -5.012 -1.003 1.00 0.00 28 CYS A N 16
ATOM 8844 C CA . CYS A 1 28 ? 1.211 -5.633 0.138 1.00 0.00 28 CYS A CA 16
ATOM 8845 C C . CYS A 1 28 ? 0.891 -7.108 0.168 1.00 0.00 28 CYS A C 16
ATOM 8846 O O . CYS A 1 28 ? 1.729 -7.943 0.502 1.00 0.00 28 CYS A O 16
ATOM 8853 N N . SER A 1 29 ? -0.324 -7.407 -0.177 1.00 0.00 29 SER A N 16
ATOM 8854 C CA . SER A 1 29 ? -0.817 -8.734 -0.263 1.00 0.00 29 SER A CA 16
ATOM 8855 C C . SER A 1 29 ? -2.035 -8.705 -1.174 1.00 0.00 29 SER A C 16
ATOM 8856 O O . SER A 1 29 ? -2.421 -7.612 -1.646 1.00 0.00 29 SER A O 16
ATOM 8864 N N . ALA A 1 30 ? -2.635 -9.856 -1.424 1.00 0.00 30 ALA A N 16
ATOM 8865 C CA . ALA A 1 30 ? -3.763 -9.981 -2.336 1.00 0.00 30 ALA A CA 16
ATOM 8866 C C . ALA A 1 30 ? -4.911 -9.046 -1.979 1.00 0.00 30 ALA A C 16
ATOM 8867 O O . ALA A 1 30 ? -5.451 -8.372 -2.851 1.00 0.00 30 ALA A O 16
ATOM 8874 N N . PHE A 1 31 ? -5.243 -8.962 -0.710 1.00 0.00 31 PHE A N 16
ATOM 8875 C CA . PHE A 1 31 ? -6.364 -8.126 -0.288 1.00 0.00 31 PHE A CA 16
ATOM 8876 C C . PHE A 1 31 ? -5.913 -6.805 0.315 1.00 0.00 31 PHE A C 16
ATOM 8877 O O . PHE A 1 31 ? -6.738 -5.976 0.704 1.00 0.00 31 PHE A O 16
ATOM 8894 N N . GLN A 1 32 ? -4.624 -6.591 0.389 1.00 0.00 32 GLN A N 16
ATOM 8895 C CA . GLN A 1 32 ? -4.116 -5.371 0.986 1.00 0.00 32 GLN A CA 16
ATOM 8896 C C . GLN A 1 32 ? -3.193 -4.640 0.044 1.00 0.00 32 GLN A C 16
ATOM 8897 O O . GLN A 1 32 ? -2.058 -5.060 -0.166 1.00 0.00 32 GLN A O 16
ATOM 8911 N N . PRO A 1 33 ? -3.668 -3.573 -0.586 1.00 0.00 33 PRO A N 16
ATOM 8912 C CA . PRO A 1 33 ? -2.849 -2.776 -1.471 1.00 0.00 33 PRO A CA 16
ATOM 8913 C C . PRO A 1 33 ? -1.858 -1.875 -0.708 1.00 0.00 33 PRO A C 16
ATOM 8914 O O . PRO A 1 33 ? -2.143 -1.420 0.426 1.00 0.00 33 PRO A O 16
ATOM 8925 N N . CYS A 1 34 ? -0.703 -1.638 -1.316 1.00 0.00 34 CYS A N 16
ATOM 8926 C CA . CYS A 1 34 ? 0.277 -0.725 -0.773 1.00 0.00 34 CYS A CA 16
ATOM 8927 C C . CYS A 1 34 ? -0.214 0.636 -1.098 1.00 0.00 34 CYS A C 16
ATOM 8928 O O . CYS A 1 34 ? -0.288 1.007 -2.287 1.00 0.00 34 CYS A O 16
ATOM 8935 N N . CYS A 1 35 ? -0.567 1.365 -0.125 1.00 0.00 35 CYS A N 16
ATOM 8936 C CA . CYS A 1 35 ? -1.098 2.638 -0.365 1.00 0.00 35 CYS A CA 16
ATOM 8937 C C . CYS A 1 35 ? -0.238 3.693 0.281 1.00 0.00 35 CYS A C 16
ATOM 8938 O O . CYS A 1 35 ? 0.091 3.613 1.466 1.00 0.00 35 CYS A O 16
ATOM 8945 N N . GLY A 1 36 ? 0.162 4.632 -0.508 1.00 0.00 36 GLY A N 16
ATOM 8946 C CA . GLY A 1 36 ? 0.922 5.732 -0.039 1.00 0.00 36 GLY A CA 16
ATOM 8947 C C . GLY A 1 36 ? 0.006 6.902 0.042 1.00 0.00 36 GLY A C 16
ATOM 8948 O O . GLY A 1 36 ? -1.163 6.780 -0.307 1.00 0.00 36 GLY A O 16
ATOM 8952 N N . ARG A 1 37 ? 0.476 8.016 0.465 1.00 0.00 37 ARG A N 16
ATOM 8953 C CA . ARG A 1 37 ? -0.405 9.132 0.568 1.00 0.00 37 ARG A CA 16
ATOM 8954 C C . ARG A 1 37 ? -0.012 10.155 -0.461 1.00 0.00 37 ARG A C 16
ATOM 8955 O O . ARG A 1 37 ? 1.060 10.771 -0.325 1.00 0.00 37 ARG A O 16
ATOM 8977 N N . GLY A 1 1 ? 3.893 -4.352 -7.319 1.00 0.00 1 GLY A N 17
ATOM 8978 C CA . GLY A 1 1 ? 4.447 -3.677 -6.158 1.00 0.00 1 GLY A CA 17
ATOM 8979 C C . GLY A 1 1 ? 5.076 -4.663 -5.226 1.00 0.00 1 GLY A C 17
ATOM 8980 O O . GLY A 1 1 ? 4.726 -5.844 -5.252 1.00 0.00 1 GLY A O 17
ATOM 8986 N N . ASN A 1 2 ? 5.976 -4.200 -4.391 1.00 0.00 2 ASN A N 17
ATOM 8987 C CA . ASN A 1 2 ? 6.688 -5.067 -3.461 1.00 0.00 2 ASN A CA 17
ATOM 8988 C C . ASN A 1 2 ? 6.533 -4.511 -2.070 1.00 0.00 2 ASN A C 17
ATOM 8989 O O . ASN A 1 2 ? 6.881 -3.361 -1.829 1.00 0.00 2 ASN A O 17
ATOM 9000 N N . SER A 1 3 ? 6.050 -5.325 -1.153 1.00 0.00 3 SER A N 17
ATOM 9001 C CA . SER A 1 3 ? 5.742 -4.900 0.208 1.00 0.00 3 SER A CA 17
ATOM 9002 C C . SER A 1 3 ? 6.962 -4.345 0.951 1.00 0.00 3 SER A C 17
ATOM 9003 O O . SER A 1 3 ? 6.852 -3.356 1.682 1.00 0.00 3 SER A O 17
ATOM 9011 N N . TRP A 1 4 ? 8.128 -4.937 0.728 1.00 0.00 4 TRP A N 17
ATOM 9012 C CA . TRP A 1 4 ? 9.347 -4.440 1.359 1.00 0.00 4 TRP A CA 17
ATOM 9013 C C . TRP A 1 4 ? 9.713 -3.047 0.849 1.00 0.00 4 TRP A C 17
ATOM 9014 O O . TRP A 1 4 ? 10.398 -2.281 1.529 1.00 0.00 4 TRP A O 17
ATOM 9035 N N . LEU A 1 5 ? 9.242 -2.716 -0.335 1.00 0.00 5 LEU A N 17
ATOM 9036 C CA . LEU A 1 5 ? 9.452 -1.399 -0.890 1.00 0.00 5 LEU A CA 17
ATOM 9037 C C . LEU A 1 5 ? 8.374 -0.467 -0.371 1.00 0.00 5 LEU A C 17
ATOM 9038 O O . LEU A 1 5 ? 8.634 0.694 -0.097 1.00 0.00 5 LEU A O 17
ATOM 9054 N N . CYS A 1 6 ? 7.170 -1.009 -0.198 1.00 0.00 6 CYS A N 17
ATOM 9055 C CA . CYS A 1 6 ? 6.027 -0.269 0.343 1.00 0.00 6 CYS A CA 17
ATOM 9056 C C . CYS A 1 6 ? 6.376 0.325 1.709 1.00 0.00 6 CYS A C 17
ATOM 9057 O O . CYS A 1 6 ? 6.077 1.493 1.980 1.00 0.00 6 CYS A O 17
ATOM 9064 N N . VAL A 1 7 ? 7.038 -0.477 2.551 1.00 0.00 7 VAL A N 17
ATOM 9065 C CA . VAL A 1 7 ? 7.497 -0.038 3.876 1.00 0.00 7 VAL A CA 17
ATOM 9066 C C . VAL A 1 7 ? 8.437 1.165 3.729 1.00 0.00 7 VAL A C 17
ATOM 9067 O O . VAL A 1 7 ? 8.259 2.201 4.378 1.00 0.00 7 VAL A O 17
ATOM 9080 N N . ARG A 1 8 ? 9.385 1.034 2.814 1.00 0.00 8 ARG A N 17
ATOM 9081 C CA . ARG A 1 8 ? 10.377 2.062 2.534 1.00 0.00 8 ARG A CA 17
ATOM 9082 C C . ARG A 1 8 ? 9.733 3.342 2.018 1.00 0.00 8 ARG A C 17
ATOM 9083 O O . ARG A 1 8 ? 10.161 4.444 2.352 1.00 0.00 8 ARG A O 17
ATOM 9104 N N . ARG A 1 9 ? 8.702 3.184 1.223 1.00 0.00 9 ARG A N 17
ATOM 9105 C CA . ARG A 1 9 ? 7.985 4.305 0.634 1.00 0.00 9 ARG A CA 17
ATOM 9106 C C . ARG A 1 9 ? 7.021 4.945 1.636 1.00 0.00 9 ARG A C 17
ATOM 9107 O O . ARG A 1 9 ? 6.572 6.077 1.446 1.00 0.00 9 ARG A O 17
ATOM 9128 N N . GLY A 1 10 ? 6.706 4.226 2.691 1.00 0.00 10 GLY A N 17
ATOM 9129 C CA . GLY A 1 10 ? 5.821 4.753 3.705 1.00 0.00 10 GLY A CA 17
ATOM 9130 C C . GLY A 1 10 ? 4.375 4.468 3.401 1.00 0.00 10 GLY A C 17
ATOM 9131 O O . GLY A 1 10 ? 3.490 5.270 3.714 1.00 0.00 10 GLY A O 17
ATOM 9135 N N . GLY A 1 11 ? 4.130 3.342 2.785 1.00 0.00 11 GLY A N 17
ATOM 9136 C CA . GLY A 1 11 ? 2.793 2.963 2.466 1.00 0.00 11 GLY A CA 17
ATOM 9137 C C . GLY A 1 11 ? 2.347 1.813 3.303 1.00 0.00 11 GLY A C 17
ATOM 9138 O O . GLY A 1 11 ? 3.114 0.872 3.537 1.00 0.00 11 GLY A O 17
ATOM 9142 N N . ASN A 1 12 ? 1.124 1.846 3.722 1.00 0.00 12 ASN A N 17
ATOM 9143 C CA . ASN A 1 12 ? 0.592 0.826 4.593 1.00 0.00 12 ASN A CA 17
ATOM 9144 C C . ASN A 1 12 ? -0.283 -0.101 3.817 1.00 0.00 12 ASN A C 17
ATOM 9145 O O . ASN A 1 12 ? -0.642 0.181 2.666 1.00 0.00 12 ASN A O 17
ATOM 9156 N N . CYS A 1 13 ? -0.607 -1.198 4.415 1.00 0.00 13 CYS A N 17
ATOM 9157 C CA . CYS A 1 13 ? -1.425 -2.185 3.787 1.00 0.00 13 CYS A CA 17
ATOM 9158 C C . CYS A 1 13 ? -2.875 -1.903 4.081 1.00 0.00 13 CYS A C 17
ATOM 9159 O O . CYS A 1 13 ? -3.298 -1.895 5.240 1.00 0.00 13 CYS A O 17
ATOM 9166 N N . ARG A 1 14 ? -3.612 -1.618 3.055 1.00 0.00 14 ARG A N 17
ATOM 9167 C CA . ARG A 1 14 ? -5.015 -1.360 3.179 1.00 0.00 14 ARG A CA 17
ATOM 9168 C C . ARG A 1 14 ? -5.770 -2.643 3.023 1.00 0.00 14 ARG A C 17
ATOM 9169 O O . ARG A 1 14 ? -5.390 -3.490 2.238 1.00 0.00 14 ARG A O 17
ATOM 9190 N N . PHE A 1 15 ? -6.786 -2.818 3.801 1.00 0.00 15 PHE A N 17
ATOM 9191 C CA . PHE A 1 15 ? -7.591 -3.993 3.692 1.00 0.00 15 PHE A CA 17
ATOM 9192 C C . PHE A 1 15 ? -8.725 -3.711 2.741 1.00 0.00 15 PHE A C 17
ATOM 9193 O O . PHE A 1 15 ? -9.617 -2.909 3.042 1.00 0.00 15 PHE A O 17
ATOM 9210 N N . GLY A 1 16 ? -8.683 -4.325 1.596 1.00 0.00 16 GLY A N 17
ATOM 9211 C CA . GLY A 1 16 ? -9.693 -4.100 0.611 1.00 0.00 16 GLY A CA 17
ATOM 9212 C C . GLY A 1 16 ? -9.323 -2.955 -0.301 1.00 0.00 16 GLY A C 17
ATOM 9213 O O . GLY A 1 16 ? -8.684 -3.159 -1.328 1.00 0.00 16 GLY A O 17
ATOM 9217 N N . ARG A 1 17 ? -9.679 -1.750 0.091 1.00 0.00 17 ARG A N 17
ATOM 9218 C CA . ARG A 1 17 ? -9.421 -0.564 -0.721 1.00 0.00 17 ARG A CA 17
ATOM 9219 C C . ARG A 1 17 ? -8.805 0.547 0.109 1.00 0.00 17 ARG A C 17
ATOM 9220 O O . ARG A 1 17 ? -8.625 0.404 1.326 1.00 0.00 17 ARG A O 17
ATOM 9241 N N . CYS A 1 18 ? -8.501 1.649 -0.534 1.00 0.00 18 CYS A N 17
ATOM 9242 C CA . CYS A 1 18 ? -7.894 2.779 0.122 1.00 0.00 18 CYS A CA 17
ATOM 9243 C C . CYS A 1 18 ? -8.826 3.991 -0.026 1.00 0.00 18 CYS A C 17
ATOM 9244 O O . CYS A 1 18 ? -10.017 3.829 -0.334 1.00 0.00 18 CYS A O 17
ATOM 9251 N N . GLN A 1 19 ? -8.315 5.183 0.211 1.00 0.00 19 GLN A N 17
ATOM 9252 C CA . GLN A 1 19 ? -9.107 6.392 0.103 1.00 0.00 19 GLN A CA 17
ATOM 9253 C C . GLN A 1 19 ? -8.555 7.276 -1.021 1.00 0.00 19 GLN A C 17
ATOM 9254 O O . GLN A 1 19 ? -7.474 6.997 -1.558 1.00 0.00 19 GLN A O 17
ATOM 9268 N N . PHE A 1 20 ? -9.278 8.334 -1.354 1.00 0.00 20 PHE A N 17
ATOM 9269 C CA . PHE A 1 20 ? -8.935 9.230 -2.469 1.00 0.00 20 PHE A CA 17
ATOM 9270 C C . PHE A 1 20 ? -7.621 9.978 -2.243 1.00 0.00 20 PHE A C 17
ATOM 9271 O O . PHE A 1 20 ? -6.851 10.184 -3.181 1.00 0.00 20 PHE A O 17
ATOM 9288 N N . ALA A 1 21 ? -7.357 10.370 -1.016 1.00 0.00 21 ALA A N 17
ATOM 9289 C CA . ALA A 1 21 ? -6.157 11.148 -0.717 1.00 0.00 21 ALA A CA 17
ATOM 9290 C C . ALA A 1 21 ? -4.906 10.277 -0.574 1.00 0.00 21 ALA A C 17
ATOM 9291 O O . ALA A 1 21 ? -3.812 10.782 -0.304 1.00 0.00 21 ALA A O 17
ATOM 9298 N N . GLU A 1 22 ? -5.054 8.995 -0.752 1.00 0.00 22 GLU A N 17
ATOM 9299 C CA . GLU A 1 22 ? -3.954 8.085 -0.620 1.00 0.00 22 GLU A CA 17
ATOM 9300 C C . GLU A 1 22 ? -3.600 7.482 -1.964 1.00 0.00 22 GLU A C 17
ATOM 9301 O O . GLU A 1 22 ? -4.448 7.397 -2.858 1.00 0.00 22 GLU A O 17
ATOM 9313 N N . ARG A 1 23 ? -2.360 7.086 -2.117 1.00 0.00 23 ARG A N 17
ATOM 9314 C CA . ARG A 1 23 ? -1.887 6.552 -3.375 1.00 0.00 23 ARG A CA 17
ATOM 9315 C C . ARG A 1 23 ? -1.528 5.090 -3.264 1.00 0.00 23 ARG A C 17
ATOM 9316 O O . ARG A 1 23 ? -0.729 4.700 -2.406 1.00 0.00 23 ARG A O 17
ATOM 9337 N N . GLN A 1 24 ? -2.120 4.282 -4.114 1.00 0.00 24 GLN A N 17
ATOM 9338 C CA . GLN A 1 24 ? -1.795 2.878 -4.184 1.00 0.00 24 GLN A CA 17
ATOM 9339 C C . GLN A 1 24 ? -0.424 2.732 -4.835 1.00 0.00 24 GLN A C 17
ATOM 9340 O O . GLN A 1 24 ? -0.261 2.982 -6.035 1.00 0.00 24 GLN A O 17
ATOM 9354 N N . ILE A 1 25 ? 0.548 2.353 -4.041 1.00 0.00 25 ILE A N 17
ATOM 9355 C CA . ILE A 1 25 ? 1.934 2.287 -4.477 1.00 0.00 25 ILE A CA 17
ATOM 9356 C C . ILE A 1 25 ? 2.420 0.846 -4.652 1.00 0.00 25 ILE A C 17
ATOM 9357 O O . ILE A 1 25 ? 3.564 0.618 -5.051 1.00 0.00 25 ILE A O 17
ATOM 9373 N N . GLY A 1 26 ? 1.587 -0.115 -4.310 1.00 0.00 26 GLY A N 17
ATOM 9374 C CA . GLY A 1 26 ? 1.979 -1.499 -4.489 1.00 0.00 26 GLY A CA 17
ATOM 9375 C C . GLY A 1 26 ? 0.952 -2.441 -3.933 1.00 0.00 26 GLY A C 17
ATOM 9376 O O . GLY A 1 26 ? -0.201 -2.047 -3.755 1.00 0.00 26 GLY A O 17
ATOM 9380 N N . ARG A 1 27 ? 1.345 -3.663 -3.620 1.00 0.00 27 ARG A N 17
ATOM 9381 C CA . ARG A 1 27 ? 0.440 -4.643 -3.032 1.00 0.00 27 ARG A CA 17
ATOM 9382 C C . ARG A 1 27 ? 1.163 -5.441 -1.950 1.00 0.00 27 ARG A C 17
ATOM 9383 O O . ARG A 1 27 ? 2.311 -5.868 -2.134 1.00 0.00 27 ARG A O 17
ATOM 9404 N N . CYS A 1 28 ? 0.528 -5.566 -0.813 1.00 0.00 28 CYS A N 17
ATOM 9405 C CA . CYS A 1 28 ? 1.048 -6.349 0.290 1.00 0.00 28 CYS A CA 17
ATOM 9406 C C . CYS A 1 28 ? 0.655 -7.800 0.106 1.00 0.00 28 CYS A C 17
ATOM 9407 O O . CYS A 1 28 ? 1.449 -8.717 0.324 1.00 0.00 28 CYS A O 17
ATOM 9414 N N . SER A 1 29 ? -0.562 -7.996 -0.334 1.00 0.00 29 SER A N 17
ATOM 9415 C CA . SER A 1 29 ? -1.119 -9.295 -0.510 1.00 0.00 29 SER A CA 17
ATOM 9416 C C . SER A 1 29 ? -2.299 -9.147 -1.463 1.00 0.00 29 SER A C 17
ATOM 9417 O O . SER A 1 29 ? -2.536 -8.038 -1.973 1.00 0.00 29 SER A O 17
ATOM 9425 N N . ALA A 1 30 ? -3.032 -10.224 -1.670 1.00 0.00 30 ALA A N 17
ATOM 9426 C CA . ALA A 1 30 ? -4.166 -10.270 -2.580 1.00 0.00 30 ALA A CA 17
ATOM 9427 C C . ALA A 1 30 ? -5.175 -9.170 -2.284 1.00 0.00 30 ALA A C 17
ATOM 9428 O O . ALA A 1 30 ? -5.394 -8.286 -3.104 1.00 0.00 30 ALA A O 17
ATOM 9435 N N . PHE A 1 31 ? -5.719 -9.182 -1.098 1.00 0.00 31 PHE A N 17
ATOM 9436 C CA . PHE A 1 31 ? -6.751 -8.231 -0.723 1.00 0.00 31 PHE A CA 17
ATOM 9437 C C . PHE A 1 31 ? -6.161 -7.064 0.055 1.00 0.00 31 PHE A C 17
ATOM 9438 O O . PHE A 1 31 ? -6.882 -6.310 0.711 1.00 0.00 31 PHE A O 17
ATOM 9455 N N . GLN A 1 32 ? -4.856 -6.897 -0.038 1.00 0.00 32 GLN A N 17
ATOM 9456 C CA . GLN A 1 32 ? -4.179 -5.842 0.700 1.00 0.00 32 GLN A CA 17
ATOM 9457 C C . GLN A 1 32 ? -3.245 -5.039 -0.203 1.00 0.00 32 GLN A C 17
ATOM 9458 O O . GLN A 1 32 ? -2.120 -5.461 -0.449 1.00 0.00 32 GLN A O 17
ATOM 9472 N N . PRO A 1 33 ? -3.705 -3.924 -0.774 1.00 0.00 33 PRO A N 17
ATOM 9473 C CA . PRO A 1 33 ? -2.845 -3.052 -1.556 1.00 0.00 33 PRO A CA 17
ATOM 9474 C C . PRO A 1 33 ? -1.988 -2.130 -0.658 1.00 0.00 33 PRO A C 17
ATOM 9475 O O . PRO A 1 33 ? -2.395 -1.763 0.461 1.00 0.00 33 PRO A O 17
ATOM 9486 N N . CYS A 1 34 ? -0.811 -1.785 -1.130 1.00 0.00 34 CYS A N 17
ATOM 9487 C CA . CYS A 1 34 ? 0.046 -0.847 -0.434 1.00 0.00 34 CYS A CA 17
ATOM 9488 C C . CYS A 1 34 ? -0.421 0.519 -0.803 1.00 0.00 34 CYS A C 17
ATOM 9489 O O . CYS A 1 34 ? -0.406 0.878 -1.989 1.00 0.00 34 CYS A O 17
ATOM 9496 N N . CYS A 1 35 ? -0.829 1.265 0.148 1.00 0.00 35 CYS A N 17
ATOM 9497 C CA . CYS A 1 35 ? -1.328 2.560 -0.110 1.00 0.00 35 CYS A CA 17
ATOM 9498 C C . CYS A 1 35 ? -0.611 3.550 0.795 1.00 0.00 35 CYS A C 17
ATOM 9499 O O . CYS A 1 35 ? -0.609 3.394 2.029 1.00 0.00 35 CYS A O 17
ATOM 9506 N N . GLY A 1 36 ? 0.024 4.521 0.194 1.00 0.00 36 GLY A N 17
ATOM 9507 C CA . GLY A 1 36 ? 0.804 5.473 0.925 1.00 0.00 36 GLY A CA 17
ATOM 9508 C C . GLY A 1 36 ? 0.265 6.864 0.797 1.00 0.00 36 GLY A C 17
ATOM 9509 O O . GLY A 1 36 ? -0.901 7.057 0.436 1.00 0.00 36 GLY A O 17
ATOM 9513 N N . ARG A 1 37 ? 1.103 7.827 1.056 1.00 0.00 37 ARG A N 17
ATOM 9514 C CA . ARG A 1 37 ? 0.694 9.209 1.060 1.00 0.00 37 ARG A CA 17
ATOM 9515 C C . ARG A 1 37 ? 1.081 9.846 -0.244 1.00 0.00 37 ARG A C 17
ATOM 9516 O O . ARG A 1 37 ? 0.268 9.845 -1.166 1.00 0.00 37 ARG A O 17
ATOM 9538 N N . GLY A 1 1 ? 2.984 -9.193 -2.533 1.00 0.00 1 GLY A N 18
ATOM 9539 C CA . GLY A 1 1 ? 3.406 -8.263 -3.570 1.00 0.00 1 GLY A CA 18
ATOM 9540 C C . GLY A 1 1 ? 4.741 -7.637 -3.268 1.00 0.00 1 GLY A C 18
ATOM 9541 O O . GLY A 1 1 ? 5.654 -8.305 -2.781 1.00 0.00 1 GLY A O 18
ATOM 9547 N N . ASN A 1 2 ? 4.836 -6.351 -3.497 1.00 0.00 2 ASN A N 18
ATOM 9548 C CA . ASN A 1 2 ? 6.077 -5.595 -3.368 1.00 0.00 2 ASN A CA 18
ATOM 9549 C C . ASN A 1 2 ? 6.141 -4.876 -2.023 1.00 0.00 2 ASN A C 18
ATOM 9550 O O . ASN A 1 2 ? 6.530 -3.702 -1.938 1.00 0.00 2 ASN A O 18
ATOM 9561 N N . SER A 1 3 ? 5.843 -5.624 -0.976 1.00 0.00 3 SER A N 18
ATOM 9562 C CA . SER A 1 3 ? 5.786 -5.138 0.396 1.00 0.00 3 SER A CA 18
ATOM 9563 C C . SER A 1 3 ? 7.046 -4.355 0.827 1.00 0.00 3 SER A C 18
ATOM 9564 O O . SER A 1 3 ? 6.941 -3.319 1.489 1.00 0.00 3 SER A O 18
ATOM 9572 N N . TRP A 1 4 ? 8.215 -4.799 0.401 1.00 0.00 4 TRP A N 18
ATOM 9573 C CA . TRP A 1 4 ? 9.440 -4.149 0.814 1.00 0.00 4 TRP A CA 18
ATOM 9574 C C . TRP A 1 4 ? 9.706 -2.859 0.068 1.00 0.00 4 TRP A C 18
ATOM 9575 O O . TRP A 1 4 ? 10.476 -2.013 0.530 1.00 0.00 4 TRP A O 18
ATOM 9596 N N . LEU A 1 5 ? 9.073 -2.687 -1.074 1.00 0.00 5 LEU A N 18
ATOM 9597 C CA . LEU A 1 5 ? 9.136 -1.411 -1.752 1.00 0.00 5 LEU A CA 18
ATOM 9598 C C . LEU A 1 5 ? 8.153 -0.466 -1.092 1.00 0.00 5 LEU A C 18
ATOM 9599 O O . LEU A 1 5 ? 8.380 0.733 -1.023 1.00 0.00 5 LEU A O 18
ATOM 9615 N N . CYS A 1 6 ? 7.077 -1.026 -0.569 1.00 0.00 6 CYS A N 18
ATOM 9616 C CA . CYS A 1 6 ? 6.080 -0.255 0.156 1.00 0.00 6 CYS A CA 18
ATOM 9617 C C . CYS A 1 6 ? 6.701 0.309 1.426 1.00 0.00 6 CYS A C 18
ATOM 9618 O O . CYS A 1 6 ? 6.527 1.488 1.748 1.00 0.00 6 CYS A O 18
ATOM 9625 N N . VAL A 1 7 ? 7.460 -0.532 2.121 1.00 0.00 7 VAL A N 18
ATOM 9626 C CA . VAL A 1 7 ? 8.181 -0.137 3.333 1.00 0.00 7 VAL A CA 18
ATOM 9627 C C . VAL A 1 7 ? 9.271 0.890 2.981 1.00 0.00 7 VAL A C 18
ATOM 9628 O O . VAL A 1 7 ? 9.598 1.776 3.767 1.00 0.00 7 VAL A O 18
ATOM 9641 N N . ARG A 1 8 ? 9.790 0.784 1.774 1.00 0.00 8 ARG A N 18
ATOM 9642 C CA . ARG A 1 8 ? 10.847 1.660 1.315 1.00 0.00 8 ARG A CA 18
ATOM 9643 C C . ARG A 1 8 ? 10.302 3.057 0.975 1.00 0.00 8 ARG A C 18
ATOM 9644 O O . ARG A 1 8 ? 11.024 4.045 1.035 1.00 0.00 8 ARG A O 18
ATOM 9665 N N . ARG A 1 9 ? 9.043 3.123 0.612 1.00 0.00 9 ARG A N 18
ATOM 9666 C CA . ARG A 1 9 ? 8.419 4.394 0.259 1.00 0.00 9 ARG A CA 18
ATOM 9667 C C . ARG A 1 9 ? 7.670 4.985 1.455 1.00 0.00 9 ARG A C 18
ATOM 9668 O O . ARG A 1 9 ? 7.523 6.204 1.575 1.00 0.00 9 ARG A O 18
ATOM 9689 N N . GLY A 1 10 ? 7.214 4.123 2.335 1.00 0.00 10 GLY A N 18
ATOM 9690 C CA . GLY A 1 10 ? 6.550 4.568 3.531 1.00 0.00 10 GLY A CA 18
ATOM 9691 C C . GLY A 1 10 ? 5.056 4.491 3.426 1.00 0.00 10 GLY A C 18
ATOM 9692 O O . GLY A 1 10 ? 4.353 5.463 3.712 1.00 0.00 10 GLY A O 18
ATOM 9696 N N . GLY A 1 11 ? 4.563 3.356 3.016 1.00 0.00 11 GLY A N 18
ATOM 9697 C CA . GLY A 1 11 ? 3.146 3.179 2.904 1.00 0.00 11 GLY A CA 18
ATOM 9698 C C . GLY A 1 11 ? 2.689 1.997 3.695 1.00 0.00 11 GLY A C 18
ATOM 9699 O O . GLY A 1 11 ? 3.448 1.038 3.878 1.00 0.00 11 GLY A O 18
ATOM 9703 N N . ASN A 1 12 ? 1.475 2.049 4.155 1.00 0.00 12 ASN A N 18
ATOM 9704 C CA . ASN A 1 12 ? 0.904 0.989 4.966 1.00 0.00 12 ASN A CA 18
ATOM 9705 C C . ASN A 1 12 ? -0.074 0.169 4.143 1.00 0.00 12 ASN A C 18
ATOM 9706 O O . ASN A 1 12 ? -0.355 0.501 2.983 1.00 0.00 12 ASN A O 18
ATOM 9717 N N . CYS A 1 13 ? -0.584 -0.885 4.713 1.00 0.00 13 CYS A N 18
ATOM 9718 C CA . CYS A 1 13 ? -1.487 -1.766 4.004 1.00 0.00 13 CYS A CA 18
ATOM 9719 C C . CYS A 1 13 ? -2.933 -1.390 4.272 1.00 0.00 13 CYS A C 18
ATOM 9720 O O . CYS A 1 13 ? -3.297 -1.028 5.394 1.00 0.00 13 CYS A O 18
ATOM 9727 N N . ARG A 1 14 ? -3.738 -1.435 3.251 1.00 0.00 14 ARG A N 18
ATOM 9728 C CA . ARG A 1 14 ? -5.160 -1.187 3.365 1.00 0.00 14 ARG A CA 18
ATOM 9729 C C . ARG A 1 14 ? -5.897 -2.471 3.047 1.00 0.00 14 ARG A C 18
ATOM 9730 O O . ARG A 1 14 ? -5.350 -3.347 2.384 1.00 0.00 14 ARG A O 18
ATOM 9751 N N . PHE A 1 15 ? -7.092 -2.603 3.532 1.00 0.00 15 PHE A N 18
ATOM 9752 C CA . PHE A 1 15 ? -7.892 -3.762 3.254 1.00 0.00 15 PHE A CA 18
ATOM 9753 C C . PHE A 1 15 ? -8.752 -3.542 2.022 1.00 0.00 15 PHE A C 18
ATOM 9754 O O . PHE A 1 15 ? -9.674 -2.714 2.027 1.00 0.00 15 PHE A O 18
ATOM 9771 N N . GLY A 1 16 ? -8.434 -4.254 0.962 1.00 0.00 16 GLY A N 18
ATOM 9772 C CA . GLY A 1 16 ? -9.203 -4.181 -0.261 1.00 0.00 16 GLY A CA 18
ATOM 9773 C C . GLY A 1 16 ? -8.860 -2.972 -1.101 1.00 0.00 16 GLY A C 18
ATOM 9774 O O . GLY A 1 16 ? -8.282 -3.095 -2.175 1.00 0.00 16 GLY A O 18
ATOM 9778 N N . ARG A 1 17 ? -9.187 -1.818 -0.598 1.00 0.00 17 ARG A N 18
ATOM 9779 C CA . ARG A 1 17 ? -8.984 -0.565 -1.287 1.00 0.00 17 ARG A CA 18
ATOM 9780 C C . ARG A 1 17 ? -8.451 0.452 -0.320 1.00 0.00 17 ARG A C 18
ATOM 9781 O O . ARG A 1 17 ? -8.352 0.183 0.878 1.00 0.00 17 ARG A O 18
ATOM 9802 N N . CYS A 1 18 ? -8.116 1.592 -0.818 1.00 0.00 18 CYS A N 18
ATOM 9803 C CA . CYS A 1 18 ? -7.682 2.675 -0.008 1.00 0.00 18 CYS A CA 18
ATOM 9804 C C . CYS A 1 18 ? -8.608 3.827 -0.308 1.00 0.00 18 CYS A C 18
ATOM 9805 O O . CYS A 1 18 ? -9.450 3.729 -1.212 1.00 0.00 18 CYS A O 18
ATOM 9812 N N . GLN A 1 19 ? -8.465 4.899 0.406 1.00 0.00 19 GLN A N 18
ATOM 9813 C CA . GLN A 1 19 ? -9.282 6.046 0.185 1.00 0.00 19 GLN A CA 18
ATOM 9814 C C . GLN A 1 19 ? -8.713 6.826 -0.993 1.00 0.00 19 GLN A C 18
ATOM 9815 O O . GLN A 1 19 ? -7.501 6.805 -1.226 1.00 0.00 19 GLN A O 18
ATOM 9829 N N . PHE A 1 20 ? -9.576 7.492 -1.734 1.00 0.00 20 PHE A N 18
ATOM 9830 C CA . PHE A 1 20 ? -9.209 8.238 -2.953 1.00 0.00 20 PHE A CA 18
ATOM 9831 C C . PHE A 1 20 ? -8.238 9.383 -2.635 1.00 0.00 20 PHE A C 18
ATOM 9832 O O . PHE A 1 20 ? -7.497 9.856 -3.498 1.00 0.00 20 PHE A O 18
ATOM 9849 N N . ALA A 1 21 ? -8.241 9.806 -1.392 1.00 0.00 21 ALA A N 18
ATOM 9850 C CA . ALA A 1 21 ? -7.352 10.841 -0.917 1.00 0.00 21 ALA A CA 18
ATOM 9851 C C . ALA A 1 21 ? -5.918 10.328 -0.803 1.00 0.00 21 ALA A C 18
ATOM 9852 O O . ALA A 1 21 ? -4.976 11.112 -0.765 1.00 0.00 21 ALA A O 18
ATOM 9859 N N . GLU A 1 22 ? -5.758 9.023 -0.773 1.00 0.00 22 GLU A N 18
ATOM 9860 C CA . GLU A 1 22 ? -4.467 8.419 -0.571 1.00 0.00 22 GLU A CA 18
ATOM 9861 C C . GLU A 1 22 ? -3.923 7.811 -1.874 1.00 0.00 22 GLU A C 18
ATOM 9862 O O . GLU A 1 22 ? -4.663 7.648 -2.860 1.00 0.00 22 GLU A O 18
ATOM 9874 N N . ARG A 1 23 ? -2.652 7.492 -1.880 1.00 0.00 23 ARG A N 18
ATOM 9875 C CA . ARG A 1 23 ? -1.956 7.006 -3.063 1.00 0.00 23 ARG A CA 18
ATOM 9876 C C . ARG A 1 23 ? -1.674 5.518 -2.970 1.00 0.00 23 ARG A C 18
ATOM 9877 O O . ARG A 1 23 ? -1.187 5.034 -1.949 1.00 0.00 23 ARG A O 18
ATOM 9898 N N . GLN A 1 24 ? -1.956 4.809 -4.029 1.00 0.00 24 GLN A N 18
ATOM 9899 C CA . GLN A 1 24 ? -1.606 3.411 -4.133 1.00 0.00 24 GLN A CA 18
ATOM 9900 C C . GLN A 1 24 ? -0.137 3.350 -4.544 1.00 0.00 24 GLN A C 18
ATOM 9901 O O . GLN A 1 24 ? 0.233 3.846 -5.622 1.00 0.00 24 GLN A O 18
ATOM 9915 N N . ILE A 1 25 ? 0.702 2.811 -3.701 1.00 0.00 25 ILE A N 18
ATOM 9916 C CA . ILE A 1 25 ? 2.123 2.757 -4.018 1.00 0.00 25 ILE A CA 18
ATOM 9917 C C . ILE A 1 25 ? 2.567 1.338 -4.357 1.00 0.00 25 ILE A C 18
ATOM 9918 O O . ILE A 1 25 ? 3.643 1.132 -4.917 1.00 0.00 25 ILE A O 18
ATOM 9934 N N . GLY A 1 26 ? 1.753 0.371 -4.011 1.00 0.00 26 GLY A N 18
ATOM 9935 C CA . GLY A 1 26 ? 2.090 -0.999 -4.294 1.00 0.00 26 GLY A CA 18
ATOM 9936 C C . GLY A 1 26 ? 1.050 -1.929 -3.766 1.00 0.00 26 GLY A C 18
ATOM 9937 O O . GLY A 1 26 ? -0.079 -1.503 -3.491 1.00 0.00 26 GLY A O 18
ATOM 9941 N N . ARG A 1 27 ? 1.404 -3.172 -3.585 1.00 0.00 27 ARG A N 18
ATOM 9942 C CA . ARG A 1 27 ? 0.489 -4.175 -3.092 1.00 0.00 27 ARG A CA 18
ATOM 9943 C C . ARG A 1 27 ? 1.190 -5.039 -2.061 1.00 0.00 27 ARG A C 18
ATOM 9944 O O . ARG A 1 27 ? 2.238 -5.617 -2.343 1.00 0.00 27 ARG A O 18
ATOM 9965 N N . CYS A 1 28 ? 0.629 -5.109 -0.871 1.00 0.00 28 CYS A N 18
ATOM 9966 C CA . CYS A 1 28 ? 1.167 -5.953 0.180 1.00 0.00 28 CYS A CA 18
ATOM 9967 C C . CYS A 1 28 ? 0.857 -7.383 -0.211 1.00 0.00 28 CYS A C 18
ATOM 9968 O O . CYS A 1 28 ? 1.712 -8.276 -0.174 1.00 0.00 28 CYS A O 18
ATOM 9975 N N . SER A 1 29 ? -0.369 -7.580 -0.638 1.00 0.00 29 SER A N 18
ATOM 9976 C CA . SER A 1 29 ? -0.865 -8.841 -1.095 1.00 0.00 29 SER A CA 18
ATOM 9977 C C . SER A 1 29 ? -2.057 -8.587 -2.020 1.00 0.00 29 SER A C 18
ATOM 9978 O O . SER A 1 29 ? -2.421 -7.417 -2.252 1.00 0.00 29 SER A O 18
ATOM 9986 N N . ALA A 1 30 ? -2.671 -9.654 -2.511 1.00 0.00 30 ALA A N 18
ATOM 9987 C CA . ALA A 1 30 ? -3.770 -9.575 -3.468 1.00 0.00 30 ALA A CA 18
ATOM 9988 C C . ALA A 1 30 ? -4.920 -8.703 -2.980 1.00 0.00 30 ALA A C 18
ATOM 9989 O O . ALA A 1 30 ? -5.399 -7.833 -3.712 1.00 0.00 30 ALA A O 18
ATOM 9996 N N . PHE A 1 31 ? -5.324 -8.902 -1.753 1.00 0.00 31 PHE A N 18
ATOM 9997 C CA . PHE A 1 31 ? -6.467 -8.197 -1.199 1.00 0.00 31 PHE A CA 18
ATOM 9998 C C . PHE A 1 31 ? -6.040 -7.102 -0.221 1.00 0.00 31 PHE A C 18
ATOM 9999 O O . PHE A 1 31 ? -6.870 -6.544 0.506 1.00 0.00 31 PHE A O 18
ATOM 10016 N N . GLN A 1 32 ? -4.759 -6.782 -0.214 1.00 0.00 32 GLN A N 18
ATOM 10017 C CA . GLN A 1 32 ? -4.231 -5.735 0.660 1.00 0.00 32 GLN A CA 18
ATOM 10018 C C . GLN A 1 32 ? -3.241 -4.853 -0.102 1.00 0.00 32 GLN A C 18
ATOM 10019 O O . GLN A 1 32 ? -2.085 -5.229 -0.276 1.00 0.00 32 GLN A O 18
ATOM 10033 N N . PRO A 1 33 ? -3.689 -3.713 -0.641 1.00 0.00 33 PRO A N 18
ATOM 10034 C CA . PRO A 1 33 ? -2.810 -2.789 -1.351 1.00 0.00 33 PRO A CA 18
ATOM 10035 C C . PRO A 1 33 ? -1.973 -1.908 -0.402 1.00 0.00 33 PRO A C 18
ATOM 10036 O O . PRO A 1 33 ? -2.383 -1.620 0.737 1.00 0.00 33 PRO A O 18
ATOM 10047 N N . CYS A 1 34 ? -0.813 -1.496 -0.870 1.00 0.00 34 CYS A N 18
ATOM 10048 C CA . CYS A 1 34 ? 0.037 -0.586 -0.135 1.00 0.00 34 CYS A CA 18
ATOM 10049 C C . CYS A 1 34 ? -0.391 0.797 -0.491 1.00 0.00 34 CYS A C 18
ATOM 10050 O O . CYS A 1 34 ? -0.326 1.194 -1.672 1.00 0.00 34 CYS A O 18
ATOM 10057 N N . CYS A 1 35 ? -0.820 1.517 0.466 1.00 0.00 35 CYS A N 18
ATOM 10058 C CA . CYS A 1 35 ? -1.308 2.820 0.242 1.00 0.00 35 CYS A CA 18
ATOM 10059 C C . CYS A 1 35 ? -0.630 3.785 1.187 1.00 0.00 35 CYS A C 18
ATOM 10060 O O . CYS A 1 35 ? -0.321 3.426 2.329 1.00 0.00 35 CYS A O 18
ATOM 10067 N N . GLY A 1 36 ? -0.384 4.972 0.726 1.00 0.00 36 GLY A N 18
ATOM 10068 C CA . GLY A 1 36 ? 0.240 5.962 1.534 1.00 0.00 36 GLY A CA 18
ATOM 10069 C C . GLY A 1 36 ? -0.223 7.333 1.150 1.00 0.00 36 GLY A C 18
ATOM 10070 O O . GLY A 1 36 ? -0.829 7.509 0.098 1.00 0.00 36 GLY A O 18
ATOM 10074 N N . ARG A 1 37 ? 0.033 8.288 1.988 1.00 0.00 37 ARG A N 18
ATOM 10075 C CA . ARG A 1 37 ? -0.336 9.646 1.731 1.00 0.00 37 ARG A CA 18
ATOM 10076 C C . ARG A 1 37 ? 0.605 10.558 2.468 1.00 0.00 37 ARG A C 18
ATOM 10077 O O . ARG A 1 37 ? 0.466 10.716 3.698 1.00 0.00 37 ARG A O 18
ATOM 10099 N N . GLY A 1 1 ? 3.664 -6.612 -5.486 1.00 0.00 1 GLY A N 19
ATOM 10100 C CA . GLY A 1 1 ? 4.946 -6.120 -5.009 1.00 0.00 1 GLY A CA 19
ATOM 10101 C C . GLY A 1 1 ? 5.236 -6.647 -3.645 1.00 0.00 1 GLY A C 19
ATOM 10102 O O . GLY A 1 1 ? 4.502 -7.502 -3.146 1.00 0.00 1 GLY A O 19
ATOM 10108 N N . ASN A 1 2 ? 6.288 -6.158 -3.039 1.00 0.00 2 ASN A N 19
ATOM 10109 C CA . ASN A 1 2 ? 6.659 -6.579 -1.711 1.00 0.00 2 ASN A CA 19
ATOM 10110 C C . ASN A 1 2 ? 6.186 -5.549 -0.733 1.00 0.00 2 ASN A C 19
ATOM 10111 O O . ASN A 1 2 ? 6.515 -4.363 -0.873 1.00 0.00 2 ASN A O 19
ATOM 10122 N N . SER A 1 3 ? 5.436 -5.997 0.249 1.00 0.00 3 SER A N 19
ATOM 10123 C CA . SER A 1 3 ? 4.842 -5.152 1.266 1.00 0.00 3 SER A CA 19
ATOM 10124 C C . SER A 1 3 ? 5.892 -4.258 1.939 1.00 0.00 3 SER A C 19
ATOM 10125 O O . SER A 1 3 ? 5.668 -3.064 2.139 1.00 0.00 3 SER A O 19
ATOM 10133 N N . TRP A 1 4 ? 7.057 -4.832 2.220 1.00 0.00 4 TRP A N 19
ATOM 10134 C CA . TRP A 1 4 ? 8.120 -4.106 2.891 1.00 0.00 4 TRP A CA 19
ATOM 10135 C C . TRP A 1 4 ? 8.670 -2.969 2.047 1.00 0.00 4 TRP A C 19
ATOM 10136 O O . TRP A 1 4 ? 8.993 -1.912 2.577 1.00 0.00 4 TRP A O 19
ATOM 10157 N N . LEU A 1 5 ? 8.711 -3.154 0.733 1.00 0.00 5 LEU A N 19
ATOM 10158 C CA . LEU A 1 5 ? 9.172 -2.096 -0.161 1.00 0.00 5 LEU A CA 19
ATOM 10159 C C . LEU A 1 5 ? 8.185 -0.955 -0.135 1.00 0.00 5 LEU A C 19
ATOM 10160 O O . LEU A 1 5 ? 8.568 0.210 -0.097 1.00 0.00 5 LEU A O 19
ATOM 10176 N N . CYS A 1 6 ? 6.918 -1.303 -0.098 1.00 0.00 6 CYS A N 19
ATOM 10177 C CA . CYS A 1 6 ? 5.850 -0.334 -0.018 1.00 0.00 6 CYS A CA 19
ATOM 10178 C C . CYS A 1 6 ? 5.957 0.464 1.284 1.00 0.00 6 CYS A C 19
ATOM 10179 O O . CYS A 1 6 ? 5.804 1.693 1.286 1.00 0.00 6 CYS A O 19
ATOM 10186 N N . VAL A 1 7 ? 6.282 -0.228 2.373 1.00 0.00 7 VAL A N 19
ATOM 10187 C CA . VAL A 1 7 ? 6.492 0.412 3.663 1.00 0.00 7 VAL A CA 19
ATOM 10188 C C . VAL A 1 7 ? 7.685 1.370 3.583 1.00 0.00 7 VAL A C 19
ATOM 10189 O O . VAL A 1 7 ? 7.593 2.517 4.006 1.00 0.00 7 VAL A O 19
ATOM 10202 N N . ARG A 1 8 ? 8.776 0.909 2.971 1.00 0.00 8 ARG A N 19
ATOM 10203 C CA . ARG A 1 8 ? 9.991 1.700 2.814 1.00 0.00 8 ARG A CA 19
ATOM 10204 C C . ARG A 1 8 ? 9.746 2.951 1.973 1.00 0.00 8 ARG A C 19
ATOM 10205 O O . ARG A 1 8 ? 10.338 3.993 2.219 1.00 0.00 8 ARG A O 19
ATOM 10226 N N . ARG A 1 9 ? 8.879 2.832 0.983 1.00 0.00 9 ARG A N 19
ATOM 10227 C CA . ARG A 1 9 ? 8.505 3.956 0.118 1.00 0.00 9 ARG A CA 19
ATOM 10228 C C . ARG A 1 9 ? 7.661 4.971 0.879 1.00 0.00 9 ARG A C 19
ATOM 10229 O O . ARG A 1 9 ? 7.678 6.167 0.577 1.00 0.00 9 ARG A O 19
ATOM 10250 N N . GLY A 1 10 ? 6.948 4.496 1.869 1.00 0.00 10 GLY A N 19
ATOM 10251 C CA . GLY A 1 10 ? 6.126 5.356 2.669 1.00 0.00 10 GLY A CA 19
ATOM 10252 C C . GLY A 1 10 ? 4.671 5.040 2.492 1.00 0.00 10 GLY A C 19
ATOM 10253 O O . GLY A 1 10 ? 3.847 5.928 2.242 1.00 0.00 10 GLY A O 19
ATOM 10257 N N . GLY A 1 11 ? 4.344 3.795 2.613 1.00 0.00 11 GLY A N 19
ATOM 10258 C CA . GLY A 1 11 ? 2.993 3.381 2.465 1.00 0.00 11 GLY A CA 19
ATOM 10259 C C . GLY A 1 11 ? 2.700 2.203 3.328 1.00 0.00 11 GLY A C 19
ATOM 10260 O O . GLY A 1 11 ? 3.598 1.703 4.001 1.00 0.00 11 GLY A O 19
ATOM 10264 N N . ASN A 1 12 ? 1.469 1.777 3.336 1.00 0.00 12 ASN A N 19
ATOM 10265 C CA . ASN A 1 12 ? 1.049 0.626 4.113 1.00 0.00 12 ASN A CA 19
ATOM 10266 C C . ASN A 1 12 ? 0.090 -0.203 3.323 1.00 0.00 12 ASN A C 19
ATOM 10267 O O . ASN A 1 12 ? -0.493 0.267 2.334 1.00 0.00 12 ASN A O 19
ATOM 10278 N N . CYS A 1 13 ? -0.079 -1.412 3.745 1.00 0.00 13 CYS A N 19
ATOM 10279 C CA . CYS A 1 13 ? -0.973 -2.334 3.117 1.00 0.00 13 CYS A CA 19
ATOM 10280 C C . CYS A 1 13 ? -2.348 -2.203 3.755 1.00 0.00 13 CYS A C 19
ATOM 10281 O O . CYS A 1 13 ? -2.553 -2.623 4.911 1.00 0.00 13 CYS A O 19
ATOM 10288 N N . ARG A 1 14 ? -3.271 -1.577 3.053 1.00 0.00 14 ARG A N 19
ATOM 10289 C CA . ARG A 1 14 ? -4.618 -1.428 3.576 1.00 0.00 14 ARG A CA 19
ATOM 10290 C C . ARG A 1 14 ? -5.470 -2.595 3.144 1.00 0.00 14 ARG A C 19
ATOM 10291 O O . ARG A 1 14 ? -5.051 -3.389 2.327 1.00 0.00 14 ARG A O 19
ATOM 10312 N N . PHE A 1 15 ? -6.647 -2.699 3.684 1.00 0.00 15 PHE A N 19
ATOM 10313 C CA . PHE A 1 15 ? -7.514 -3.802 3.363 1.00 0.00 15 PHE A CA 19
ATOM 10314 C C . PHE A 1 15 ? -8.412 -3.454 2.184 1.00 0.00 15 PHE A C 19
ATOM 10315 O O . PHE A 1 15 ? -9.222 -2.514 2.267 1.00 0.00 15 PHE A O 19
ATOM 10332 N N . GLY A 1 16 ? -8.240 -4.175 1.085 1.00 0.00 16 GLY A N 19
ATOM 10333 C CA . GLY A 1 16 ? -9.079 -4.017 -0.089 1.00 0.00 16 GLY A CA 19
ATOM 10334 C C . GLY A 1 16 ? -8.699 -2.841 -0.952 1.00 0.00 16 GLY A C 19
ATOM 10335 O O . GLY A 1 16 ? -8.122 -2.999 -2.030 1.00 0.00 16 GLY A O 19
ATOM 10339 N N . ARG A 1 17 ? -9.015 -1.671 -0.478 1.00 0.00 17 ARG A N 19
ATOM 10340 C CA . ARG A 1 17 ? -8.772 -0.425 -1.178 1.00 0.00 17 ARG A CA 19
ATOM 10341 C C . ARG A 1 17 ? -8.188 0.554 -0.194 1.00 0.00 17 ARG A C 19
ATOM 10342 O O . ARG A 1 17 ? -7.989 0.212 0.976 1.00 0.00 17 ARG A O 19
ATOM 10363 N N . CYS A 1 18 ? -7.885 1.732 -0.635 1.00 0.00 18 CYS A N 19
ATOM 10364 C CA . CYS A 1 18 ? -7.379 2.736 0.254 1.00 0.00 18 CYS A CA 19
ATOM 10365 C C . CYS A 1 18 ? -8.334 3.919 0.228 1.00 0.00 18 CYS A C 19
ATOM 10366 O O . CYS A 1 18 ? -9.382 3.854 -0.419 1.00 0.00 18 CYS A O 19
ATOM 10373 N N . GLN A 1 19 ? -8.005 4.973 0.921 1.00 0.00 19 GLN A N 19
ATOM 10374 C CA . GLN A 1 19 ? -8.839 6.141 0.944 1.00 0.00 19 GLN A CA 19
ATOM 10375 C C . GLN A 1 19 ? -8.460 7.083 -0.186 1.00 0.00 19 GLN A C 19
ATOM 10376 O O . GLN A 1 19 ? -7.405 6.931 -0.798 1.00 0.00 19 GLN A O 19
ATOM 10390 N N . PHE A 1 20 ? -9.300 8.054 -0.447 1.00 0.00 20 PHE A N 19
ATOM 10391 C CA . PHE A 1 20 ? -9.130 8.967 -1.546 1.00 0.00 20 PHE A CA 19
ATOM 10392 C C . PHE A 1 20 ? -8.118 10.057 -1.227 1.00 0.00 20 PHE A C 19
ATOM 10393 O O . PHE A 1 20 ? -7.624 10.745 -2.115 1.00 0.00 20 PHE A O 19
ATOM 10410 N N . ALA A 1 21 ? -7.807 10.203 0.037 1.00 0.00 21 ALA A N 19
ATOM 10411 C CA . ALA A 1 21 ? -6.803 11.156 0.470 1.00 0.00 21 ALA A CA 19
ATOM 10412 C C . ALA A 1 21 ? -5.404 10.556 0.313 1.00 0.00 21 ALA A C 19
ATOM 10413 O O . ALA A 1 21 ? -4.385 11.247 0.472 1.00 0.00 21 ALA A O 19
ATOM 10420 N N . GLU A 1 22 ? -5.366 9.286 -0.032 1.00 0.00 22 GLU A N 19
ATOM 10421 C CA . GLU A 1 22 ? -4.141 8.542 -0.172 1.00 0.00 22 GLU A CA 19
ATOM 10422 C C . GLU A 1 22 ? -4.071 7.976 -1.594 1.00 0.00 22 GLU A C 19
ATOM 10423 O O . GLU A 1 22 ? -5.065 8.035 -2.333 1.00 0.00 22 GLU A O 19
ATOM 10435 N N . ARG A 1 23 ? -2.945 7.428 -1.977 1.00 0.00 23 ARG A N 19
ATOM 10436 C CA . ARG A 1 23 ? -2.760 6.930 -3.338 1.00 0.00 23 ARG A CA 19
ATOM 10437 C C . ARG A 1 23 ? -2.236 5.512 -3.332 1.00 0.00 23 ARG A C 19
ATOM 10438 O O . ARG A 1 23 ? -1.594 5.087 -2.389 1.00 0.00 23 ARG A O 19
ATOM 10459 N N . GLN A 1 24 ? -2.485 4.799 -4.385 1.00 0.00 24 GLN A N 19
ATOM 10460 C CA . GLN A 1 24 ? -2.000 3.452 -4.509 1.00 0.00 24 GLN A CA 19
ATOM 10461 C C . GLN A 1 24 ? -0.631 3.487 -5.149 1.00 0.00 24 GLN A C 19
ATOM 10462 O O . GLN A 1 24 ? -0.462 4.041 -6.231 1.00 0.00 24 GLN A O 19
ATOM 10476 N N . ILE A 1 25 ? 0.342 2.936 -4.479 1.00 0.00 25 ILE A N 19
ATOM 10477 C CA . ILE A 1 25 ? 1.702 2.929 -4.985 1.00 0.00 25 ILE A CA 19
ATOM 10478 C C . ILE A 1 25 ? 2.113 1.529 -5.440 1.00 0.00 25 ILE A C 19
ATOM 10479 O O . ILE A 1 25 ? 3.158 1.349 -6.054 1.00 0.00 25 ILE A O 19
ATOM 10495 N N . GLY A 1 26 ? 1.292 0.546 -5.122 1.00 0.00 26 GLY A N 19
ATOM 10496 C CA . GLY A 1 26 ? 1.570 -0.815 -5.532 1.00 0.00 26 GLY A CA 19
ATOM 10497 C C . GLY A 1 26 ? 0.570 -1.761 -4.932 1.00 0.00 26 GLY A C 19
ATOM 10498 O O . GLY A 1 26 ? -0.498 -1.328 -4.493 1.00 0.00 26 GLY A O 19
ATOM 10502 N N . ARG A 1 27 ? 0.894 -3.028 -4.878 1.00 0.00 27 ARG A N 19
ATOM 10503 C CA . ARG A 1 27 ? 0.020 -4.032 -4.295 1.00 0.00 27 ARG A CA 19
ATOM 10504 C C . ARG A 1 27 ? 0.845 -4.937 -3.393 1.00 0.00 27 ARG A C 19
ATOM 10505 O O . ARG A 1 27 ? 1.865 -5.469 -3.821 1.00 0.00 27 ARG A O 19
ATOM 10526 N N . CYS A 1 28 ? 0.407 -5.109 -2.160 1.00 0.00 28 CYS A N 19
ATOM 10527 C CA . CYS A 1 28 ? 1.122 -5.928 -1.169 1.00 0.00 28 CYS A CA 19
ATOM 10528 C C . CYS A 1 28 ? 0.751 -7.381 -1.324 1.00 0.00 28 CYS A C 19
ATOM 10529 O O . CYS A 1 28 ? 1.335 -8.259 -0.667 1.00 0.00 28 CYS A O 19
ATOM 10536 N N . SER A 1 29 ? -0.251 -7.609 -2.165 1.00 0.00 29 SER A N 19
ATOM 10537 C CA . SER A 1 29 ? -0.864 -8.900 -2.402 1.00 0.00 29 SER A CA 19
ATOM 10538 C C . SER A 1 29 ? -1.710 -9.257 -1.172 1.00 0.00 29 SER A C 19
ATOM 10539 O O . SER A 1 29 ? -1.853 -8.415 -0.261 1.00 0.00 29 SER A O 19
ATOM 10547 N N . ALA A 1 30 ? -2.306 -10.451 -1.157 1.00 0.00 30 ALA A N 19
ATOM 10548 C CA . ALA A 1 30 ? -3.125 -10.909 -0.024 1.00 0.00 30 ALA A CA 19
ATOM 10549 C C . ALA A 1 30 ? -4.346 -10.011 0.165 1.00 0.00 30 ALA A C 19
ATOM 10550 O O . ALA A 1 30 ? -4.811 -9.815 1.291 1.00 0.00 30 ALA A O 19
ATOM 10557 N N . PHE A 1 31 ? -4.864 -9.484 -0.962 1.00 0.00 31 PHE A N 19
ATOM 10558 C CA . PHE A 1 31 ? -6.061 -8.625 -1.005 1.00 0.00 31 PHE A CA 19
ATOM 10559 C C . PHE A 1 31 ? -5.781 -7.240 -0.403 1.00 0.00 31 PHE A C 19
ATOM 10560 O O . PHE A 1 31 ? -6.707 -6.471 -0.089 1.00 0.00 31 PHE A O 19
ATOM 10577 N N . GLN A 1 32 ? -4.510 -6.904 -0.309 1.00 0.00 32 GLN A N 19
ATOM 10578 C CA . GLN A 1 32 ? -4.074 -5.657 0.278 1.00 0.00 32 GLN A CA 19
ATOM 10579 C C . GLN A 1 32 ? -3.220 -4.851 -0.701 1.00 0.00 32 GLN A C 19
ATOM 10580 O O . GLN A 1 32 ? -2.188 -5.329 -1.174 1.00 0.00 32 GLN A O 19
ATOM 10594 N N . PRO A 1 33 ? -3.641 -3.641 -1.049 1.00 0.00 33 PRO A N 19
ATOM 10595 C CA . PRO A 1 33 ? -2.855 -2.763 -1.896 1.00 0.00 33 PRO A CA 19
ATOM 10596 C C . PRO A 1 33 ? -1.837 -1.921 -1.089 1.00 0.00 33 PRO A C 19
ATOM 10597 O O . PRO A 1 33 ? -2.026 -1.668 0.122 1.00 0.00 33 PRO A O 19
ATOM 10608 N N . CYS A 1 34 ? -0.771 -1.503 -1.747 1.00 0.00 34 CYS A N 19
ATOM 10609 C CA . CYS A 1 34 ? 0.215 -0.637 -1.135 1.00 0.00 34 CYS A CA 19
ATOM 10610 C C . CYS A 1 34 ? -0.269 0.764 -1.307 1.00 0.00 34 CYS A C 19
ATOM 10611 O O . CYS A 1 34 ? -0.294 1.282 -2.435 1.00 0.00 34 CYS A O 19
ATOM 10618 N N . CYS A 1 35 ? -0.661 1.365 -0.245 1.00 0.00 35 CYS A N 19
ATOM 10619 C CA . CYS A 1 35 ? -1.180 2.681 -0.294 1.00 0.00 35 CYS A CA 19
ATOM 10620 C C . CYS A 1 35 ? -0.217 3.652 0.349 1.00 0.00 35 CYS A C 19
ATOM 10621 O O . CYS A 1 35 ? 0.205 3.452 1.488 1.00 0.00 35 CYS A O 19
ATOM 10628 N N . GLY A 1 36 ? 0.123 4.678 -0.384 1.00 0.00 36 GLY A N 19
ATOM 10629 C CA . GLY A 1 36 ? 1.024 5.691 0.071 1.00 0.00 36 GLY A CA 19
ATOM 10630 C C . GLY A 1 36 ? 0.265 6.955 0.356 1.00 0.00 36 GLY A C 19
ATOM 10631 O O . GLY A 1 36 ? -0.856 7.131 -0.132 1.00 0.00 36 GLY A O 19
ATOM 10635 N N . ARG A 1 37 ? 0.854 7.837 1.101 1.00 0.00 37 ARG A N 19
ATOM 10636 C CA . ARG A 1 37 ? 0.175 9.031 1.518 1.00 0.00 37 ARG A CA 19
ATOM 10637 C C . ARG A 1 37 ? 1.090 10.243 1.387 1.00 0.00 37 ARG A C 19
ATOM 10638 O O . ARG A 1 37 ? 1.760 10.633 2.348 1.00 0.00 37 ARG A O 19
ATOM 10660 N N . GLY A 1 1 ? 3.330 -7.566 -5.572 1.00 0.00 1 GLY A N 20
ATOM 10661 C CA . GLY A 1 1 ? 4.687 -7.055 -5.736 1.00 0.00 1 GLY A CA 20
ATOM 10662 C C . GLY A 1 1 ? 4.812 -5.687 -5.139 1.00 0.00 1 GLY A C 20
ATOM 10663 O O . GLY A 1 1 ? 3.852 -5.202 -4.515 1.00 0.00 1 GLY A O 20
ATOM 10669 N N . ASN A 1 2 ? 5.994 -5.068 -5.305 1.00 0.00 2 ASN A N 20
ATOM 10670 C CA . ASN A 1 2 ? 6.303 -3.713 -4.782 1.00 0.00 2 ASN A CA 20
ATOM 10671 C C . ASN A 1 2 ? 6.268 -3.667 -3.262 1.00 0.00 2 ASN A C 20
ATOM 10672 O O . ASN A 1 2 ? 6.277 -2.592 -2.668 1.00 0.00 2 ASN A O 20
ATOM 10683 N N . SER A 1 3 ? 6.324 -4.831 -2.645 1.00 0.00 3 SER A N 20
ATOM 10684 C CA . SER A 1 3 ? 6.187 -4.980 -1.214 1.00 0.00 3 SER A CA 20
ATOM 10685 C C . SER A 1 3 ? 7.328 -4.294 -0.447 1.00 0.00 3 SER A C 20
ATOM 10686 O O . SER A 1 3 ? 7.150 -3.860 0.699 1.00 0.00 3 SER A O 20
ATOM 10694 N N . TRP A 1 4 ? 8.476 -4.168 -1.083 1.00 0.00 4 TRP A N 20
ATOM 10695 C CA . TRP A 1 4 ? 9.608 -3.503 -0.468 1.00 0.00 4 TRP A CA 20
ATOM 10696 C C . TRP A 1 4 ? 9.377 -1.997 -0.454 1.00 0.00 4 TRP A C 20
ATOM 10697 O O . TRP A 1 4 ? 9.708 -1.306 0.522 1.00 0.00 4 TRP A O 20
ATOM 10718 N N . LEU A 1 5 ? 8.743 -1.506 -1.514 1.00 0.00 5 LEU A N 20
ATOM 10719 C CA . LEU A 1 5 ? 8.475 -0.084 -1.675 1.00 0.00 5 LEU A CA 20
ATOM 10720 C C . LEU A 1 5 ? 7.482 0.398 -0.640 1.00 0.00 5 LEU A C 20
ATOM 10721 O O . LEU A 1 5 ? 7.521 1.558 -0.233 1.00 0.00 5 LEU A O 20
ATOM 10737 N N . CYS A 1 6 ? 6.613 -0.505 -0.208 1.00 0.00 6 CYS A N 20
ATOM 10738 C CA . CYS A 1 6 ? 5.583 -0.216 0.783 1.00 0.00 6 CYS A CA 20
ATOM 10739 C C . CYS A 1 6 ? 6.197 0.397 2.045 1.00 0.00 6 CYS A C 20
ATOM 10740 O O . CYS A 1 6 ? 5.851 1.512 2.446 1.00 0.00 6 CYS A O 20
ATOM 10747 N N . VAL A 1 7 ? 7.160 -0.293 2.617 1.00 0.00 7 VAL A N 20
ATOM 10748 C CA . VAL A 1 7 ? 7.788 0.160 3.847 1.00 0.00 7 VAL A CA 20
ATOM 10749 C C . VAL A 1 7 ? 8.853 1.230 3.530 1.00 0.00 7 VAL A C 20
ATOM 10750 O O . VAL A 1 7 ? 9.099 2.145 4.322 1.00 0.00 7 VAL A O 20
ATOM 10763 N N . ARG A 1 8 ? 9.416 1.145 2.326 1.00 0.00 8 ARG A N 20
ATOM 10764 C CA . ARG A 1 8 ? 10.472 2.056 1.878 1.00 0.00 8 ARG A CA 20
ATOM 10765 C C . ARG A 1 8 ? 9.940 3.486 1.749 1.00 0.00 8 ARG A C 20
ATOM 10766 O O . ARG A 1 8 ? 10.624 4.451 2.102 1.00 0.00 8 ARG A O 20
ATOM 10787 N N . ARG A 1 9 ? 8.725 3.612 1.261 1.00 0.00 9 ARG A N 20
ATOM 10788 C CA . ARG A 1 9 ? 8.096 4.912 1.087 1.00 0.00 9 ARG A CA 20
ATOM 10789 C C . ARG A 1 9 ? 7.277 5.302 2.310 1.00 0.00 9 ARG A C 20
ATOM 10790 O O . ARG A 1 9 ? 7.063 6.494 2.575 1.00 0.00 9 ARG A O 20
ATOM 10811 N N . GLY A 1 10 ? 6.819 4.316 3.047 1.00 0.00 10 GLY A N 20
ATOM 10812 C CA . GLY A 1 10 ? 6.040 4.589 4.229 1.00 0.00 10 GLY A CA 20
ATOM 10813 C C . GLY A 1 10 ? 4.558 4.509 3.951 1.00 0.00 10 GLY A C 20
ATOM 10814 O O . GLY A 1 10 ? 3.829 5.493 4.099 1.00 0.00 10 GLY A O 20
ATOM 10818 N N . GLY A 1 11 ? 4.128 3.361 3.507 1.00 0.00 11 GLY A N 20
ATOM 10819 C CA . GLY A 1 11 ? 2.742 3.126 3.244 1.00 0.00 11 GLY A CA 20
ATOM 10820 C C . GLY A 1 11 ? 2.267 1.947 4.039 1.00 0.00 11 GLY A C 20
ATOM 10821 O O . GLY A 1 11 ? 3.095 1.186 4.577 1.00 0.00 11 GLY A O 20
ATOM 10825 N N . ASN A 1 12 ? 0.977 1.769 4.119 1.00 0.00 12 ASN A N 20
ATOM 10826 C CA . ASN A 1 12 ? 0.397 0.686 4.891 1.00 0.00 12 ASN A CA 20
ATOM 10827 C C . ASN A 1 12 ? -0.535 -0.142 4.062 1.00 0.00 12 ASN A C 20
ATOM 10828 O O . ASN A 1 12 ? -0.867 0.220 2.927 1.00 0.00 12 ASN A O 20
ATOM 10839 N N . CYS A 1 13 ? -0.954 -1.237 4.612 1.00 0.00 13 CYS A N 20
ATOM 10840 C CA . CYS A 1 13 ? -1.801 -2.165 3.924 1.00 0.00 13 CYS A CA 20
ATOM 10841 C C . CYS A 1 13 ? -3.255 -1.782 4.126 1.00 0.00 13 CYS A C 20
ATOM 10842 O O . CYS A 1 13 ? -3.716 -1.630 5.260 1.00 0.00 13 CYS A O 20
ATOM 10849 N N . ARG A 1 14 ? -3.954 -1.574 3.050 1.00 0.00 14 ARG A N 20
ATOM 10850 C CA . ARG A 1 14 ? -5.360 -1.263 3.118 1.00 0.00 14 ARG A CA 20
ATOM 10851 C C . ARG A 1 14 ? -6.137 -2.507 2.798 1.00 0.00 14 ARG A C 20
ATOM 10852 O O . ARG A 1 14 ? -5.674 -3.330 2.030 1.00 0.00 14 ARG A O 20
ATOM 10873 N N . PHE A 1 15 ? -7.267 -2.680 3.404 1.00 0.00 15 PHE A N 20
ATOM 10874 C CA . PHE A 1 15 ? -8.074 -3.833 3.115 1.00 0.00 15 PHE A CA 20
ATOM 10875 C C . PHE A 1 15 ? -9.045 -3.498 1.996 1.00 0.00 15 PHE A C 20
ATOM 10876 O O . PHE A 1 15 ? -9.973 -2.700 2.184 1.00 0.00 15 PHE A O 20
ATOM 10893 N N . GLY A 1 16 ? -8.821 -4.079 0.838 1.00 0.00 16 GLY A N 20
ATOM 10894 C CA . GLY A 1 16 ? -9.676 -3.858 -0.306 1.00 0.00 16 GLY A CA 20
ATOM 10895 C C . GLY A 1 16 ? -9.411 -2.533 -1.004 1.00 0.00 16 GLY A C 20
ATOM 10896 O O . GLY A 1 16 ? -8.770 -2.499 -2.065 1.00 0.00 16 GLY A O 20
ATOM 10900 N N . ARG A 1 17 ? -9.868 -1.455 -0.390 1.00 0.00 17 ARG A N 20
ATOM 10901 C CA . ARG A 1 17 ? -9.783 -0.116 -0.955 1.00 0.00 17 ARG A CA 20
ATOM 10902 C C . ARG A 1 17 ? -8.972 0.806 -0.054 1.00 0.00 17 ARG A C 20
ATOM 10903 O O . ARG A 1 17 ? -8.667 0.456 1.095 1.00 0.00 17 ARG A O 20
ATOM 10924 N N . CYS A 1 18 ? -8.641 1.969 -0.565 1.00 0.00 18 CYS A N 20
ATOM 10925 C CA . CYS A 1 18 ? -7.862 2.944 0.159 1.00 0.00 18 CYS A CA 20
ATOM 10926 C C . CYS A 1 18 ? -8.627 4.278 0.191 1.00 0.00 18 CYS A C 20
ATOM 10927 O O . CYS A 1 18 ? -9.791 4.336 -0.233 1.00 0.00 18 CYS A O 20
ATOM 10934 N N . GLN A 1 19 ? -7.996 5.327 0.694 1.00 0.00 19 GLN A N 20
ATOM 10935 C CA . GLN A 1 19 ? -8.604 6.644 0.754 1.00 0.00 19 GLN A CA 20
ATOM 10936 C C . GLN A 1 19 ? -8.345 7.420 -0.542 1.00 0.00 19 GLN A C 20
ATOM 10937 O O . GLN A 1 19 ? -7.471 7.038 -1.334 1.00 0.00 19 GLN A O 20
ATOM 10951 N N . PHE A 1 20 ? -9.071 8.525 -0.728 1.00 0.00 20 PHE A N 20
ATOM 10952 C CA . PHE A 1 20 ? -9.052 9.314 -1.945 1.00 0.00 20 PHE A CA 20
ATOM 10953 C C . PHE A 1 20 ? -7.672 9.861 -2.282 1.00 0.00 20 PHE A C 20
ATOM 10954 O O . PHE A 1 20 ? -7.237 9.803 -3.433 1.00 0.00 20 PHE A O 20
ATOM 10971 N N . ALA A 1 21 ? -6.989 10.372 -1.289 1.00 0.00 21 ALA A N 20
ATOM 10972 C CA . ALA A 1 21 ? -5.715 11.029 -1.507 1.00 0.00 21 ALA A CA 20
ATOM 10973 C C . ALA A 1 21 ? -4.533 10.074 -1.445 1.00 0.00 21 ALA A C 20
ATOM 10974 O O . ALA A 1 21 ? -3.399 10.481 -1.692 1.00 0.00 21 ALA A O 20
ATOM 10981 N N . GLU A 1 22 ? -4.777 8.816 -1.153 1.00 0.00 22 GLU A N 20
ATOM 10982 C CA . GLU A 1 22 ? -3.681 7.880 -1.008 1.00 0.00 22 GLU A CA 20
ATOM 10983 C C . GLU A 1 22 ? -3.413 7.127 -2.302 1.00 0.00 22 GLU A C 20
ATOM 10984 O O . GLU A 1 22 ? -4.333 6.889 -3.101 1.00 0.00 22 GLU A O 20
ATOM 10996 N N . ARG A 1 23 ? -2.163 6.779 -2.528 1.00 0.00 23 ARG A N 20
ATOM 10997 C CA . ARG A 1 23 ? -1.777 6.077 -3.733 1.00 0.00 23 ARG A CA 20
ATOM 10998 C C . ARG A 1 23 ? -1.317 4.672 -3.415 1.00 0.00 23 ARG A C 20
ATOM 10999 O O . ARG A 1 23 ? -0.667 4.431 -2.385 1.00 0.00 23 ARG A O 20
ATOM 11020 N N . GLN A 1 24 ? -1.668 3.760 -4.282 1.00 0.00 24 GLN A N 20
ATOM 11021 C CA . GLN A 1 24 ? -1.287 2.382 -4.162 1.00 0.00 24 GLN A CA 20
ATOM 11022 C C . GLN A 1 24 ? 0.121 2.247 -4.694 1.00 0.00 24 GLN A C 20
ATOM 11023 O O . GLN A 1 24 ? 0.362 2.474 -5.878 1.00 0.00 24 GLN A O 20
ATOM 11037 N N . ILE A 1 25 ? 1.037 1.936 -3.831 1.00 0.00 25 ILE A N 20
ATOM 11038 C CA . ILE A 1 25 ? 2.432 1.830 -4.198 1.00 0.00 25 ILE A CA 20
ATOM 11039 C C . ILE A 1 25 ? 2.874 0.392 -4.315 1.00 0.00 25 ILE A C 20
ATOM 11040 O O . ILE A 1 25 ? 3.951 0.117 -4.826 1.00 0.00 25 ILE A O 20
ATOM 11056 N N . GLY A 1 26 ? 2.057 -0.520 -3.835 1.00 0.00 26 GLY A N 20
ATOM 11057 C CA . GLY A 1 26 ? 2.400 -1.913 -3.927 1.00 0.00 26 GLY A CA 20
ATOM 11058 C C . GLY A 1 26 ? 1.307 -2.779 -3.411 1.00 0.00 26 GLY A C 20
ATOM 11059 O O . GLY A 1 26 ? 0.172 -2.321 -3.274 1.00 0.00 26 GLY A O 20
ATOM 11063 N N . ARG A 1 27 ? 1.615 -4.016 -3.114 1.00 0.00 27 ARG A N 20
ATOM 11064 C CA . ARG A 1 27 ? 0.650 -4.936 -2.554 1.00 0.00 27 ARG A CA 20
ATOM 11065 C C . ARG A 1 27 ? 1.269 -5.726 -1.412 1.00 0.00 27 ARG A C 20
ATOM 11066 O O . ARG A 1 27 ? 2.379 -6.262 -1.541 1.00 0.00 27 ARG A O 20
ATOM 11087 N N . CYS A 1 28 ? 0.576 -5.757 -0.299 1.00 0.00 28 CYS A N 20
ATOM 11088 C CA . CYS A 1 28 ? 1.008 -6.499 0.866 1.00 0.00 28 CYS A CA 20
ATOM 11089 C C . CYS A 1 28 ? 0.565 -7.930 0.717 1.00 0.00 28 CYS A C 20
ATOM 11090 O O . CYS A 1 28 ? 1.343 -8.871 0.913 1.00 0.00 28 CYS A O 20
ATOM 11097 N N . SER A 1 29 ? -0.688 -8.086 0.352 1.00 0.00 29 SER A N 20
ATOM 11098 C CA . SER A 1 29 ? -1.306 -9.365 0.209 1.00 0.00 29 SER A CA 20
ATOM 11099 C C . SER A 1 29 ? -2.286 -9.293 -0.951 1.00 0.00 29 SER A C 20
ATOM 11100 O O . SER A 1 29 ? -2.386 -8.237 -1.595 1.00 0.00 29 SER A O 20
ATOM 11108 N N . ALA A 1 30 ? -3.015 -10.376 -1.190 1.00 0.00 30 ALA A N 20
ATOM 11109 C CA . ALA A 1 30 ? -3.942 -10.484 -2.311 1.00 0.00 30 ALA A CA 20
ATOM 11110 C C . ALA A 1 30 ? -4.929 -9.316 -2.375 1.00 0.00 30 ALA A C 20
ATOM 11111 O O . ALA A 1 30 ? -5.001 -8.613 -3.384 1.00 0.00 30 ALA A O 20
ATOM 11118 N N . PHE A 1 31 ? -5.640 -9.085 -1.307 1.00 0.00 31 PHE A N 20
ATOM 11119 C CA . PHE A 1 31 ? -6.631 -8.020 -1.271 1.00 0.00 31 PHE A CA 20
ATOM 11120 C C . PHE A 1 31 ? -6.185 -6.889 -0.361 1.00 0.00 31 PHE A C 20
ATOM 11121 O O . PHE A 1 31 ? -6.990 -6.075 0.088 1.00 0.00 31 PHE A O 20
ATOM 11138 N N . GLN A 1 32 ? -4.896 -6.811 -0.126 1.00 0.00 32 GLN A N 20
ATOM 11139 C CA . GLN A 1 32 ? -4.347 -5.760 0.710 1.00 0.00 32 GLN A CA 20
ATOM 11140 C C . GLN A 1 32 ? -3.268 -5.000 -0.042 1.00 0.00 32 GLN A C 20
ATOM 11141 O O . GLN A 1 32 ? -2.115 -5.440 -0.076 1.00 0.00 32 GLN A O 20
ATOM 11155 N N . PRO A 1 33 ? -3.616 -3.904 -0.719 1.00 0.00 33 PRO A N 20
ATOM 11156 C CA . PRO A 1 33 ? -2.640 -3.088 -1.404 1.00 0.00 33 PRO A CA 20
ATOM 11157 C C . PRO A 1 33 ? -1.884 -2.154 -0.441 1.00 0.00 33 PRO A C 20
ATOM 11158 O O . PRO A 1 33 ? -2.430 -1.716 0.590 1.00 0.00 33 PRO A O 20
ATOM 11169 N N . CYS A 1 34 ? -0.650 -1.869 -0.769 1.00 0.00 34 CYS A N 20
ATOM 11170 C CA . CYS A 1 34 ? 0.154 -0.935 -0.022 1.00 0.00 34 CYS A CA 20
ATOM 11171 C C . CYS A 1 34 ? -0.225 0.415 -0.498 1.00 0.00 34 CYS A C 20
ATOM 11172 O O . CYS A 1 34 ? -0.033 0.737 -1.675 1.00 0.00 34 CYS A O 20
ATOM 11179 N N . CYS A 1 35 ? -0.786 1.173 0.348 1.00 0.00 35 CYS A N 20
ATOM 11180 C CA . CYS A 1 35 ? -1.258 2.449 -0.013 1.00 0.00 35 CYS A CA 20
ATOM 11181 C C . CYS A 1 35 ? -0.715 3.464 0.978 1.00 0.00 35 CYS A C 20
ATOM 11182 O O . CYS A 1 35 ? -0.585 3.155 2.176 1.00 0.00 35 CYS A O 20
ATOM 11189 N N . GLY A 1 36 ? -0.347 4.626 0.503 1.00 0.00 36 GLY A N 20
ATOM 11190 C CA . GLY A 1 36 ? 0.198 5.626 1.381 1.00 0.00 36 GLY A CA 20
ATOM 11191 C C . GLY A 1 36 ? 0.152 7.005 0.792 1.00 0.00 36 GLY A C 20
ATOM 11192 O O . GLY A 1 36 ? -0.006 7.160 -0.438 1.00 0.00 36 GLY A O 20
ATOM 11196 N N . ARG A 1 37 ? 0.304 7.987 1.660 1.00 0.00 37 ARG A N 20
ATOM 11197 C CA . ARG A 1 37 ? 0.297 9.404 1.348 1.00 0.00 37 ARG A CA 20
ATOM 11198 C C . ARG A 1 37 ? 0.494 10.142 2.652 1.00 0.00 37 ARG A C 20
ATOM 11199 O O . ARG A 1 37 ? -0.458 10.220 3.440 1.00 0.00 37 ARG A O 20
#

Foldseek 3Di:
DLCVVLVVVPWFWDAQDDDDPWDFRAAPDDRTTTIGD

Sequence (37 aa):
GNSWLCVRRGGNCRFGRCQFAERQIGRCSAFQPCCGRGNSWLCVRRGGNCRFGRCQFAERQIGRCSAFQPCCGRGNSWLCVRRGGNCRFGRCQFAERQIGRCSAFQPCCGRGNSWLCVRRGGNCRFGRCQFAERQIGRCSAFQPCCGRGNSWLCVRRGGNCRFGRCQFAERQIGRCSAFQPCCGRGNSWLCVRRGGNCRFGRCQFAERQIGRCSAFQPCCGRGNSWLCVRRGGNCRFGRCQFAERQIGRCSAFQPCCGRGNSWLCVRRGGNCRFGRCQFAERQIGRCSAFQPCCGRGNSWLCVRRGGNCRFGRCQFAERQIGRCSAFQPCCGRGNSWLCVRRGGNCRFGRCQFAERQIGRCSAFQPCCGRGNSWLCVRRGGNCRFGRCQFAERQIGRCSAFQPCCGRGNSWLCVRRGGNCRFGRCQFAERQIGRCSAFQPCCGRGNSWLCVRRGGNCRFGRCQFAERQIGRCSAFQPCCGRGNSWLCVRRGGNCRFGRCQFAERQIGRCSAFQPCCGRGNSWLCVRRGGNCRFGRCQFAERQIGRCSAFQPCCGRGNSWLCVRRGGNCRFGRCQFAERQIGRCSAFQPCCGRGNSWLCVRRGGNCRFGRCQFAERQIGRCSAFQPCCGRGNSWLCVRRGGNCRFGRCQFAERQIGRCSAFQPCCGRGNSWLCVRRGGNCRFGRCQFAERQIGRCSAFQPCCGRGNSWLCVRRGGNCRFGRCQFAERQIGRCSAFQPCCGR

Secondary structure (DSSP, 8-state):
--HHHHHHHT-EE-SS---TTSEEEEEEETTEEEEE-

InterPro domains:
  IPR001855 Beta-defensin-like domain [PF00711] (27-54)